Protein AF-0000000074976093 (afdb_homodimer)

pLDDT: mean 88.17, std 20.07, range [22.02, 98.94]

Foldseek 3Di:
DDADVLLQALCVLQVDDACWQVRHRDDCPVQVVCCVVPPPDDDDHPPPQSSVLSLVSLQLSCLLIGLDPVSRPQADQVFEWEAEAPDDTDHSNNCSFQAPQDRHQDCCHDPPADHSVQDTHVRRCCQVCQQFVYWDKGFDDWDDDPQKIKTKMKIKTFGPHWGWDADPQQKIKIDGRPRDMQMFIWMWIWGADPSNRTRYIYIYGHNVSRVCVRHDPVMDTGDRPDDDDDPPDPPPPPPPPPDDPPPDD/DDADVLLQALCVLQVDDACWQVRHRDDCPVQVVCCVVPPPDDDDHPPPQSSVLSLVSLQLSCLLIGLDPVSRPQADQVFEWEAEAPDDTDHSNNCSFQAVQDRNQDCCHDPPADHSVQDTHVRRCCQVCQQFVYWDKGFDDWDDDPQKIKTKMKIKTFGPHWHWDADPQQKIKIAGRPRDMQMFIWMWIWGADPSNRTRYIYIYGHSVSRVCVRHDPVMDTGDHPDDDDPPPDPPPCPVPPPPPPPPDD

InterPro domains:
  IPR032710 NTF2-like domain superfamily [SSF54427] (121-214)
  IPR053218 Pathogen-related defense protein [PTHR31723] (17-224)

Nearest PDB structures (foldseek):
  5aig-assembly2_B  TM=6.717E-01  e=1.057E-04  unidentified
  2gex-assembly1_A  TM=6.107E-01  e=1.057E-04  Streptomyces nogalater
  2gey-assembly3_A  TM=7.070E-01  e=5.480E-04  Streptomyces galilaeus
  8r2e-assembly1_A  TM=5.818E-01  e=9.947E-05  Streptomyces nogalater
  3er7-assembly1_A  TM=5.959E-01  e=7.432E-04  Exiguobacterium sibiricum 255-15

Solvent-accessible surface area (backbone atoms only — not comparable to full-atom values): 27712 Å² total; per-residue (Å²): 131,85,76,56,62,47,39,76,33,53,58,52,69,59,73,54,95,69,60,28,72,75,72,46,68,78,84,54,63,67,50,52,52,51,38,72,72,65,54,92,66,85,65,55,89,83,34,66,63,34,25,50,42,13,36,53,46,30,39,50,51,36,58,68,33,40,73,46,64,88,72,42,75,53,42,31,90,87,54,37,32,38,22,49,45,75,46,71,75,32,38,61,68,50,38,57,61,42,16,61,64,38,54,70,49,28,78,74,36,38,90,94,62,41,43,32,85,69,38,45,32,69,57,45,51,51,42,50,46,49,18,19,82,39,72,43,75,47,63,73,45,74,39,56,50,87,48,46,35,37,33,34,36,41,38,36,30,46,27,74,24,53,42,68,36,62,39,91,88,52,33,34,35,36,20,65,49,74,67,42,81,40,68,44,35,36,37,32,42,36,31,34,50,96,81,65,18,32,31,33,38,40,36,18,36,42,56,61,61,50,49,56,66,58,47,45,92,75,50,43,75,35,56,69,87,56,72,74,78,76,72,75,71,78,72,81,70,74,70,76,80,78,76,80,75,78,79,79,126,132,84,76,56,62,47,38,74,33,54,60,52,68,61,72,54,94,70,61,29,70,76,72,48,70,80,85,54,64,66,50,52,54,50,38,72,73,65,57,91,68,84,66,55,87,84,34,66,61,35,26,50,44,12,35,51,46,33,40,52,51,36,58,68,33,42,74,46,65,87,71,41,77,51,41,31,90,86,53,36,31,38,24,48,46,75,46,71,78,34,37,63,66,51,38,57,61,40,14,61,64,40,54,71,47,29,77,73,35,37,88,94,62,39,44,30,85,70,37,46,32,67,55,46,51,52,43,51,46,48,18,20,83,40,71,43,76,47,61,75,46,73,38,55,51,87,49,44,34,36,34,33,34,41,39,36,29,45,27,72,24,53,44,67,37,62,39,92,87,52,33,34,36,37,20,63,49,75,67,44,80,40,70,45,33,36,37,34,40,37,30,34,51,96,79,63,18,31,31,33,38,39,36,18,36,42,57,61,61,50,48,56,66,58,48,45,93,74,50,43,74,36,54,68,86,56,71,71,79,74,70,74,69,78,71,80,69,73,67,78,77,75,76,74,72,79,76,79,124

Organism: Psilocybe cubensis (NCBI:txid181762)

Structure (mmCIF, N/CA/C/O backbone):
data_AF-0000000074976093-model_v1
#
loop_
_entity.id
_entity.type
_entity.pdbx_description
1 polymer 'Pathogen-related protein'
#
loop_
_atom_site.group_PDB
_atom_site.id
_atom_site.type_symbol
_atom_site.label_atom_id
_atom_site.label_alt_id
_atom_site.label_comp_id
_atom_site.label_asym_id
_atom_site.label_entity_id
_atom_site.label_seq_id
_atom_site.pdbx_PDB_ins_code
_atom_site.Cartn_x
_atom_site.Cartn_y
_atom_site.Cartn_z
_atom_site.occupancy
_atom_site.B_iso_or_equiv
_atom_site.auth_seq_id
_atom_site.auth_comp_id
_atom_site.auth_asym_id
_atom_site.auth_atom_id
_atom_site.pdbx_PDB_model_num
ATOM 1 N N . MET A 1 1 ? 29.922 -16.047 -8.156 1 61.94 1 MET A N 1
ATOM 2 C CA . MET A 1 1 ? 29.031 -17.203 -8.055 1 61.94 1 MET A CA 1
ATOM 3 C C . MET A 1 1 ? 27.906 -17.141 -9.078 1 61.94 1 MET A C 1
ATOM 5 O O . MET A 1 1 ? 27.484 -16.047 -9.461 1 61.94 1 MET A O 1
ATOM 9 N N . ALA A 1 2 ? 27.625 -18.266 -9.727 1 87.06 2 ALA A N 1
ATOM 10 C CA . ALA A 1 2 ? 26.578 -18.312 -10.742 1 87.06 2 ALA A CA 1
ATOM 11 C C . ALA A 1 2 ? 25.203 -18 -10.133 1 87.06 2 ALA A C 1
ATOM 13 O O . ALA A 1 2 ? 24.922 -18.375 -8.992 1 87.06 2 ALA A O 1
ATOM 14 N N . LEU A 1 3 ? 24.422 -17.172 -10.797 1 94.62 3 LEU A N 1
ATOM 15 C CA . LEU A 1 3 ? 23.078 -16.828 -10.344 1 94.62 3 LEU A CA 1
ATOM 16 C C . LEU A 1 3 ? 22.172 -18.062 -10.352 1 94.62 3 LEU A C 1
ATOM 18 O O . LEU A 1 3 ? 22.266 -18.906 -11.242 1 94.62 3 LEU A O 1
ATOM 22 N N . PRO A 1 4 ? 21.375 -18.203 -9.328 1 97.31 4 PRO A N 1
ATOM 23 C CA . PRO A 1 4 ? 20.406 -19.297 -9.359 1 97.31 4 PRO A CA 1
ATOM 24 C C . PRO A 1 4 ? 19.531 -19.266 -10.609 1 97.31 4 PRO A C 1
ATOM 26 O O . PRO A 1 4 ? 19.203 -18.188 -11.117 1 97.31 4 PRO A O 1
ATOM 29 N N . ASP A 1 5 ? 19.047 -20.453 -11.016 1 98.12 5 ASP A N 1
ATOM 30 C CA . ASP A 1 5 ? 18.297 -20.562 -12.266 1 98.12 5 ASP A CA 1
ATOM 31 C C . ASP A 1 5 ? 16.922 -19.891 -12.148 1 98.12 5 ASP A C 1
ATOM 33 O O . ASP A 1 5 ? 16.359 -19.438 -13.148 1 98.12 5 ASP A O 1
ATOM 37 N N . PHE A 1 6 ? 16.406 -19.781 -10.906 1 98.62 6 PHE A N 1
ATOM 38 C CA . PHE A 1 6 ? 15.094 -19.156 -10.742 1 98.62 6 PHE A CA 1
ATOM 39 C C . PHE A 1 6 ? 15.18 -17.641 -10.898 1 98.62 6 PHE A C 1
ATOM 41 O O . PHE A 1 6 ? 14.156 -16.969 -10.945 1 98.62 6 PHE A O 1
ATOM 48 N N . LEU A 1 7 ? 16.328 -17.062 -11.039 1 98.44 7 LEU A N 1
ATOM 49 C CA . LEU A 1 7 ? 16.516 -15.664 -11.391 1 98.44 7 LEU A CA 1
ATOM 50 C C . LEU A 1 7 ? 16.578 -15.484 -12.906 1 98.44 7 LEU A C 1
ATOM 52 O O . LEU A 1 7 ? 16.406 -14.367 -13.414 1 98.44 7 LEU A O 1
ATOM 56 N N . LEU A 1 8 ? 16.828 -16.578 -13.617 1 97.94 8 LEU A N 1
ATOM 57 C CA . LEU A 1 8 ? 17.172 -16.453 -15.031 1 97.94 8 LEU A CA 1
ATOM 58 C C . LEU A 1 8 ? 16 -16.906 -15.906 1 97.94 8 LEU A C 1
ATOM 60 O O . LEU A 1 8 ? 15.883 -16.484 -17.062 1 97.94 8 LEU A O 1
ATOM 64 N N . ASP A 1 9 ? 15.188 -17.797 -15.383 1 97.81 9 ASP A N 1
ATOM 65 C CA . ASP A 1 9 ? 14.031 -18.359 -16.078 1 97.81 9 ASP A CA 1
ATOM 66 C C . ASP A 1 9 ? 12.766 -18.219 -15.234 1 97.81 9 ASP A C 1
ATOM 68 O O . ASP A 1 9 ? 12.656 -18.828 -14.164 1 97.81 9 ASP A O 1
ATOM 72 N N . PRO A 1 10 ? 11.766 -17.484 -15.766 1 98 10 PRO A N 1
ATOM 73 C CA . PRO A 1 10 ? 10.578 -17.219 -14.961 1 98 10 PRO A CA 1
ATOM 74 C C . PRO A 1 10 ? 9.695 -18.453 -14.773 1 98 10 PRO A C 1
ATOM 76 O O . PRO A 1 10 ? 8.688 -18.391 -14.07 1 98 10 PRO A O 1
ATOM 79 N N . ASN A 1 11 ? 10.094 -19.641 -15.367 1 98.56 11 ASN A N 1
ATOM 80 C CA . ASN A 1 11 ? 9.242 -20.812 -15.32 1 98.56 11 ASN A CA 1
ATOM 81 C C . ASN A 1 11 ? 10.023 -22.047 -14.859 1 98.56 11 ASN A C 1
ATOM 83 O O . ASN A 1 11 ? 9.547 -23.172 -15 1 98.56 11 ASN A O 1
ATOM 87 N N . VAL A 1 12 ? 11.141 -21.891 -14.336 1 98.69 12 VAL A N 1
ATOM 88 C CA . VAL A 1 12 ? 12.055 -23 -14.125 1 98.69 12 VAL A CA 1
ATOM 89 C C . VAL A 1 12 ? 11.484 -23.938 -13.062 1 98.69 12 VAL A C 1
ATOM 91 O O . VAL A 1 12 ? 11.68 -25.156 -13.133 1 98.69 12 VAL A O 1
ATOM 94 N N . VAL A 1 13 ? 10.75 -23.406 -12.133 1 98.69 13 VAL A N 1
ATOM 95 C CA . VAL A 1 13 ? 10.266 -24.234 -11.031 1 98.69 13 VAL A CA 1
ATOM 96 C C . VAL A 1 13 ? 9.195 -25.203 -11.539 1 98.69 13 VAL A C 1
ATOM 98 O O . VAL A 1 13 ? 8.883 -26.203 -10.883 1 98.69 13 VAL A O 1
ATOM 101 N N . LEU A 1 14 ? 8.602 -24.891 -12.672 1 98.44 14 LEU A N 1
ATOM 102 C CA . LEU A 1 14 ? 7.586 -25.75 -13.266 1 98.44 14 LEU A CA 1
ATOM 103 C C . LEU A 1 14 ? 8.211 -27.047 -13.766 1 98.44 14 LEU A C 1
ATOM 105 O O . LEU A 1 14 ? 7.496 -28.016 -14.039 1 98.44 14 LEU A O 1
ATOM 109 N N . LYS A 1 15 ? 9.469 -27.125 -13.875 1 97.94 15 LYS A N 1
ATOM 110 C CA . LYS A 1 15 ? 10.188 -28.297 -14.375 1 97.94 15 LYS A CA 1
ATOM 111 C C . LYS A 1 15 ? 10.633 -29.203 -13.234 1 97.94 15 LYS A C 1
ATOM 113 O O . LYS A 1 15 ? 11.188 -30.281 -13.469 1 97.94 15 LYS A O 1
ATOM 118 N N . ASP A 1 16 ? 10.391 -28.766 -12.055 1 98 16 ASP A N 1
ATOM 119 C CA . ASP A 1 16 ? 10.812 -29.516 -10.875 1 98 16 ASP A CA 1
ATOM 120 C C . ASP A 1 16 ? 9.961 -30.781 -10.688 1 98 16 ASP A C 1
ATOM 122 O O . ASP A 1 16 ? 8.812 -30.828 -11.133 1 98 16 ASP A O 1
ATOM 126 N N . GLN A 1 17 ? 10.641 -31.797 -10.031 1 96.75 17 GLN A N 1
ATOM 127 C CA . GLN A 1 17 ? 9.859 -32.875 -9.438 1 96.75 17 GLN A CA 1
ATOM 128 C C . GLN A 1 17 ? 9.336 -32.5 -8.062 1 96.75 17 GLN A C 1
ATOM 130 O O . GLN A 1 17 ? 10.117 -32.375 -7.105 1 96.75 17 GLN A O 1
ATOM 135 N N . SER A 1 18 ? 8.047 -32.188 -8.047 1 97.25 18 SER A N 1
ATOM 136 C CA . SER A 1 18 ? 7.441 -31.656 -6.824 1 97.25 18 SER A CA 1
ATOM 137 C C . SER A 1 18 ? 6.055 -32.25 -6.598 1 97.25 18 SER A C 1
ATOM 139 O O . SER A 1 18 ? 5.492 -32.875 -7.488 1 97.25 18 SER A O 1
ATOM 141 N N . THR A 1 19 ? 5.555 -32.156 -5.348 1 97.62 19 THR A N 1
ATOM 142 C CA . THR A 1 19 ? 4.164 -32.469 -5.035 1 97.62 19 THR A CA 1
ATOM 143 C C . THR A 1 19 ? 3.252 -31.312 -5.41 1 97.62 19 THR A C 1
ATOM 145 O O . THR A 1 19 ? 3.152 -30.328 -4.668 1 97.62 19 THR A O 1
ATOM 148 N N . TRP A 1 20 ? 2.598 -31.516 -6.5 1 97.56 20 TRP A N 1
ATOM 149 C CA . TRP A 1 20 ? 1.783 -30.453 -7.062 1 97.56 20 TRP A CA 1
ATOM 150 C C . TRP A 1 20 ? 0.349 -30.531 -6.551 1 97.56 20 TRP A C 1
ATOM 152 O O . TRP A 1 20 ? -0.202 -31.609 -6.391 1 97.56 20 TRP A O 1
ATOM 162 N N . ARG A 1 21 ? -0.26 -29.391 -6.32 1 94.62 21 ARG A N 1
ATOM 163 C CA . ARG A 1 21 ? -1.61 -29.266 -5.781 1 94.62 21 ARG A CA 1
ATOM 164 C C . ARG A 1 21 ? -2.613 -30.047 -6.629 1 94.62 21 ARG A C 1
ATOM 166 O O . ARG A 1 21 ? -3.537 -30.672 -6.098 1 94.62 21 ARG A O 1
ATOM 173 N N . TYR A 1 22 ? -2.428 -30.078 -7.895 1 93.94 22 TYR A N 1
ATOM 174 C CA . TYR A 1 22 ? -3.334 -30.781 -8.797 1 93.94 22 TYR A CA 1
ATOM 175 C C . TYR A 1 22 ? -2.613 -31.922 -9.516 1 93.94 22 TYR A C 1
ATOM 177 O O . TYR A 1 22 ? -2.82 -32.125 -10.719 1 93.94 22 TYR A O 1
ATOM 185 N N . LYS A 1 23 ? -1.679 -32.5 -8.891 1 94.88 23 LYS A N 1
ATOM 186 C CA . LYS A 1 23 ? -0.984 -33.719 -9.273 1 94.88 23 LYS A CA 1
ATOM 187 C C . LYS A 1 23 ? 0.136 -33.438 -10.266 1 94.88 23 LYS A C 1
ATOM 189 O O . LYS A 1 23 ? 1.185 -34.094 -10.234 1 94.88 23 LYS A O 1
ATOM 194 N N . THR A 1 24 ? -0.142 -32.469 -11.188 1 96.62 24 THR A N 1
ATOM 195 C CA . THR A 1 24 ? 0.876 -32.156 -12.172 1 96.62 24 THR A CA 1
ATOM 196 C C . THR A 1 24 ? 1.213 -30.672 -12.125 1 96.62 24 THR A C 1
ATOM 198 O O . THR A 1 24 ? 0.455 -29.875 -11.57 1 96.62 24 THR A O 1
ATOM 201 N N . ALA A 1 25 ? 2.391 -30.375 -12.672 1 97.31 25 ALA A N 1
ATOM 202 C CA . ALA A 1 25 ? 2.768 -28.969 -12.797 1 97.31 25 ALA A CA 1
ATOM 203 C C . ALA A 1 25 ? 1.734 -28.188 -13.609 1 97.31 25 ALA A C 1
ATOM 205 O O . ALA A 1 25 ? 1.214 -28.703 -14.609 1 97.31 25 ALA A O 1
ATOM 206 N N . PRO A 1 26 ? 1.426 -26.938 -13.211 1 96.19 26 PRO A N 1
ATOM 207 C CA . PRO A 1 26 ? 0.471 -26.125 -13.961 1 96.19 26 PRO A CA 1
ATOM 208 C C . PRO A 1 26 ? 1.013 -25.688 -15.32 1 96.19 26 PRO A C 1
ATOM 210 O O . PRO A 1 26 ? 2.229 -25.641 -15.516 1 96.19 26 PRO A O 1
ATOM 213 N N . ASP A 1 27 ? 0.07 -25.484 -16.203 1 95.69 27 ASP A N 1
ATOM 214 C CA . ASP A 1 27 ? 0.403 -24.969 -17.531 1 95.69 27 ASP A CA 1
ATOM 215 C C . ASP A 1 27 ? 0.367 -23.453 -17.562 1 95.69 27 ASP A C 1
ATOM 217 O O . ASP A 1 27 ? -0.691 -22.844 -17.375 1 95.69 27 ASP A O 1
ATOM 221 N N . TYR A 1 28 ? 1.514 -22.812 -17.859 1 97.19 28 TYR A N 1
ATOM 222 C CA . TYR A 1 28 ? 1.597 -21.359 -17.844 1 97.19 28 TYR A CA 1
ATOM 223 C C . TYR A 1 28 ? 1.723 -20.812 -19.266 1 97.19 28 TYR A C 1
ATOM 225 O O . TYR A 1 28 ? 2.057 -19.641 -19.453 1 97.19 28 TYR A O 1
ATOM 233 N N . THR A 1 29 ? 1.415 -21.578 -20.25 1 96.69 29 THR A N 1
ATOM 234 C CA . THR A 1 29 ? 1.561 -21.156 -21.625 1 96.69 29 THR A CA 1
ATOM 235 C C . THR A 1 29 ? 0.701 -19.922 -21.922 1 96.69 29 THR A C 1
ATOM 237 O O . THR A 1 29 ? 1.198 -18.922 -22.422 1 96.69 29 THR A O 1
ATOM 240 N N . ALA A 1 30 ? -0.566 -19.984 -21.562 1 94.38 30 ALA A N 1
ATOM 241 C CA . ALA A 1 30 ? -1.478 -18.875 -21.812 1 94.38 30 ALA A CA 1
ATOM 242 C C . ALA A 1 30 ? -1.063 -17.641 -21.016 1 94.38 30 ALA A C 1
ATOM 244 O O . ALA A 1 30 ? -1.081 -16.516 -21.531 1 94.38 30 ALA A O 1
ATOM 245 N N . THR A 1 31 ? -0.71 -17.859 -19.734 1 96.38 31 THR A N 1
ATOM 246 C CA . THR A 1 31 ? -0.288 -16.781 -18.859 1 96.38 31 THR A CA 1
ATOM 247 C C . THR A 1 31 ? 0.963 -16.094 -19.406 1 96.38 31 THR A C 1
ATOM 249 O O . THR A 1 31 ? 1.043 -14.867 -19.453 1 96.38 31 THR A O 1
ATOM 252 N N . ASN A 1 32 ? 1.903 -16.875 -19.875 1 97.69 32 ASN A N 1
ATOM 253 C CA . ASN A 1 32 ? 3.135 -16.328 -20.438 1 97.69 32 ASN A CA 1
ATOM 254 C C . ASN A 1 32 ? 2.865 -15.531 -21.703 1 97.69 32 ASN A C 1
ATOM 256 O O . ASN A 1 32 ? 3.434 -14.453 -21.906 1 97.69 32 ASN A O 1
ATOM 260 N N . ALA A 1 33 ? 2.025 -16.078 -22.531 1 97.31 33 ALA A N 1
ATOM 261 C CA . ALA A 1 33 ? 1.687 -15.375 -23.781 1 97.31 33 ALA A CA 1
ATOM 262 C C . ALA A 1 33 ? 0.987 -14.055 -23.484 1 97.31 33 ALA A C 1
ATOM 264 O O . ALA A 1 33 ? 1.318 -13.023 -24.062 1 97.31 33 ALA A O 1
ATOM 265 N N . ASN A 1 34 ? 0.019 -14.078 -22.609 1 97.44 34 ASN A N 1
ATOM 266 C CA . ASN A 1 34 ? -0.707 -12.875 -22.219 1 97.44 34 ASN A CA 1
ATOM 267 C C . ASN A 1 34 ? 0.222 -11.844 -21.594 1 97.44 34 ASN A C 1
ATOM 269 O O . ASN A 1 34 ? 0.076 -10.641 -21.828 1 97.44 34 ASN A O 1
ATOM 273 N N . PHE A 1 35 ? 1.188 -12.289 -20.844 1 98.31 35 PHE A N 1
ATOM 274 C CA . PHE A 1 35 ? 2.166 -11.406 -20.234 1 98.31 35 PHE A CA 1
ATOM 275 C C . PHE A 1 35 ? 2.949 -10.633 -21.281 1 98.31 35 PHE A C 1
ATOM 277 O O . PHE A 1 35 ? 3.086 -9.414 -21.188 1 98.31 35 PHE A O 1
ATOM 284 N N . GLU A 1 36 ? 3.434 -11.32 -22.219 1 97.44 36 GLU A N 1
ATOM 285 C CA . GLU A 1 36 ? 4.27 -10.703 -23.234 1 97.44 36 GLU A CA 1
ATOM 286 C C . GLU A 1 36 ? 3.488 -9.656 -24.031 1 97.44 36 GLU A C 1
ATOM 288 O O . GLU A 1 36 ? 4.031 -8.617 -24.406 1 97.44 36 GLU A O 1
ATOM 293 N N . THR A 1 37 ? 2.268 -9.922 -24.188 1 96.5 37 THR A N 1
ATOM 294 C CA . THR A 1 37 ? 1.464 -9.016 -25 1 96.5 37 THR A CA 1
ATOM 295 C C . THR A 1 37 ? 0.96 -7.84 -24.172 1 96.5 37 THR A C 1
ATOM 297 O O . THR A 1 37 ? 0.722 -6.754 -24.703 1 96.5 37 THR A O 1
ATOM 300 N N . GLY A 1 38 ? 0.829 -8.023 -22.844 1 97.5 38 GLY A N 1
ATOM 301 C CA . GLY A 1 38 ? 0.147 -7.031 -22.031 1 97.5 38 GLY A CA 1
ATOM 302 C C . GLY A 1 38 ? 1.088 -6.246 -21.141 1 97.5 38 GLY A C 1
ATOM 303 O O . GLY A 1 38 ? 0.689 -5.246 -20.547 1 97.5 38 GLY A O 1
ATOM 304 N N . LYS A 1 39 ? 2.373 -6.668 -20.984 1 98.06 39 LYS A N 1
ATOM 305 C CA . LYS A 1 39 ? 3.318 -5.973 -20.109 1 98.06 39 LYS A CA 1
ATOM 306 C C . LYS A 1 39 ? 3.609 -4.566 -20.625 1 98.06 39 LYS A C 1
ATOM 308 O O . LYS A 1 39 ? 3.547 -4.316 -21.828 1 98.06 39 LYS A O 1
ATOM 313 N N . SER A 1 40 ? 3.869 -3.672 -19.703 1 98.06 40 SER A N 1
ATOM 314 C CA . SER A 1 40 ? 4.145 -2.285 -20.078 1 98.06 40 SER A CA 1
ATOM 315 C C . SER A 1 40 ? 5.637 -1.979 -20 1 98.06 40 SER A C 1
ATOM 317 O O . SER A 1 40 ? 6.07 -0.88 -20.344 1 98.06 40 SER A O 1
ATOM 319 N N . THR A 1 41 ? 6.422 -2.971 -19.5 1 98.12 41 THR A N 1
ATOM 320 C CA . THR A 1 41 ? 7.867 -2.797 -19.375 1 98.12 41 THR A CA 1
ATOM 321 C C . THR A 1 41 ? 8.609 -3.928 -20.078 1 98.12 41 THR A C 1
ATOM 323 O O . THR A 1 41 ? 8.055 -5.008 -20.281 1 98.12 41 THR A O 1
ATOM 326 N N . SER A 1 42 ? 9.844 -3.572 -20.531 1 97 42 SER A N 1
ATOM 327 C CA . SER A 1 42 ? 10.789 -4.555 -21.031 1 97 42 SER A CA 1
ATOM 328 C C . SER A 1 42 ? 12.172 -4.371 -20.406 1 97 42 SER A C 1
ATOM 330 O O . SER A 1 42 ? 12.828 -3.35 -20.625 1 97 42 SER A O 1
ATOM 332 N N . TRP A 1 43 ? 12.555 -5.348 -19.688 1 97.88 43 TRP A N 1
ATOM 333 C CA . TRP A 1 43 ? 13.812 -5.234 -18.969 1 97.88 43 TRP A CA 1
ATOM 334 C C . TRP A 1 43 ? 14.906 -6.055 -19.641 1 97.88 43 TRP A C 1
ATOM 336 O O . TRP A 1 43 ? 14.664 -7.176 -20.094 1 97.88 43 TRP A O 1
ATOM 346 N N . ALA A 1 44 ? 16.094 -5.492 -19.734 1 97 44 ALA A N 1
ATOM 347 C CA . ALA A 1 44 ? 17.234 -6.199 -20.312 1 97 44 ALA A CA 1
ATOM 348 C C . ALA A 1 44 ? 17.562 -7.461 -19.516 1 97 44 ALA A C 1
ATOM 350 O O . ALA A 1 44 ? 17.453 -7.469 -18.281 1 97 44 ALA A O 1
ATOM 351 N N . PRO A 1 45 ? 18.062 -8.406 -20.344 1 92.94 45 PRO A N 1
ATOM 352 C CA . PRO A 1 45 ? 18.484 -9.594 -19.609 1 92.94 45 PRO A CA 1
ATOM 353 C C . PRO A 1 45 ? 19.562 -9.297 -18.562 1 92.94 45 PRO A C 1
ATOM 355 O O . PRO A 1 45 ? 20.438 -8.445 -18.797 1 92.94 45 PRO A O 1
ATOM 358 N N . SER A 1 46 ? 19.469 -9.742 -17.375 1 90 46 SER A N 1
ATOM 359 C CA . SER A 1 46 ? 20.422 -9.672 -16.281 1 90 46 SER A CA 1
ATOM 360 C C . SER A 1 46 ? 20.281 -8.359 -15.508 1 90 46 SER A C 1
ATOM 362 O O . SER A 1 46 ? 21.016 -8.117 -14.555 1 90 46 SER A O 1
ATOM 364 N N . SER A 1 47 ? 19.344 -7.461 -16.062 1 97 47 SER A N 1
ATOM 365 C CA . SER A 1 47 ? 19.047 -6.336 -15.188 1 97 47 SER A CA 1
ATOM 366 C C . SER A 1 47 ? 18.438 -6.812 -13.875 1 97 47 SER A C 1
ATOM 368 O O . SER A 1 47 ? 17.906 -7.926 -13.789 1 97 47 SER A O 1
ATOM 370 N N . LEU A 1 48 ? 18.578 -6.004 -12.93 1 97.81 48 LEU A N 1
ATOM 371 C CA . LEU A 1 48 ? 18 -6.363 -11.633 1 97.81 48 LEU A CA 1
ATOM 372 C C . LEU A 1 48 ? 16.484 -6.531 -11.734 1 97.81 48 LEU A C 1
ATOM 374 O O . LEU A 1 48 ? 15.922 -7.434 -11.117 1 97.81 48 LEU A O 1
ATOM 378 N N . GLU A 1 49 ? 15.852 -5.668 -12.477 1 98.56 49 GLU A N 1
ATOM 379 C CA . GLU A 1 49 ? 14.406 -5.766 -12.695 1 98.56 49 GLU A CA 1
ATOM 380 C C . GLU A 1 49 ? 14.039 -7.105 -13.32 1 98.56 49 GLU A C 1
ATOM 382 O O . GLU A 1 49 ? 13.062 -7.742 -12.906 1 98.56 49 GLU A O 1
ATOM 387 N N . PHE A 1 50 ? 14.844 -7.504 -14.312 1 98.44 50 PHE A N 1
ATOM 388 C CA . PHE A 1 50 ? 14.641 -8.781 -14.984 1 98.44 50 PHE A CA 1
ATOM 389 C C . PHE A 1 50 ? 14.781 -9.938 -14.008 1 98.44 50 PHE A C 1
ATOM 391 O O . PHE A 1 50 ? 13.914 -10.812 -13.945 1 98.44 50 PHE A O 1
ATOM 398 N N . LEU A 1 51 ? 15.766 -9.953 -13.25 1 98.56 51 LEU A N 1
ATOM 399 C CA . LEU A 1 51 ? 16.062 -11.023 -12.305 1 98.56 51 LEU A CA 1
ATOM 400 C C . LEU A 1 51 ? 14.984 -11.109 -11.227 1 98.56 51 LEU A C 1
ATOM 402 O O . LEU A 1 51 ? 14.492 -12.195 -10.914 1 98.56 51 LEU A O 1
ATOM 406 N N . VAL A 1 52 ? 14.586 -9.969 -10.695 1 98.62 52 VAL A N 1
ATOM 407 C CA . VAL A 1 52 ? 13.602 -9.914 -9.617 1 98.62 52 VAL A CA 1
ATOM 408 C C . VAL A 1 52 ? 12.234 -10.344 -10.148 1 98.62 52 VAL A C 1
ATOM 410 O O . VAL A 1 52 ? 11.5 -11.062 -9.469 1 98.62 52 VAL A O 1
ATOM 413 N N . GLN A 1 53 ? 11.891 -9.922 -11.312 1 98.69 53 GLN A N 1
ATOM 414 C CA . GLN A 1 53 ? 10.633 -10.336 -11.93 1 98.69 53 GLN A CA 1
ATOM 415 C C . GLN A 1 53 ? 10.555 -11.852 -12.055 1 98.69 53 GLN A C 1
ATOM 417 O O . GLN A 1 53 ? 9.523 -12.453 -11.758 1 98.69 53 GLN A O 1
ATOM 422 N N . ASN A 1 54 ? 11.625 -12.453 -12.461 1 98.62 54 ASN A N 1
ATOM 423 C CA . ASN A 1 54 ? 11.672 -13.906 -12.57 1 98.62 54 ASN A CA 1
ATOM 424 C C . ASN A 1 54 ? 11.555 -14.578 -11.203 1 98.62 54 ASN A C 1
ATOM 426 O O . ASN A 1 54 ? 10.82 -15.555 -11.047 1 98.62 54 ASN A O 1
ATOM 430 N N . LEU A 1 55 ? 12.242 -14.062 -10.258 1 98.81 55 LEU A N 1
ATOM 431 C CA . LEU A 1 55 ? 12.195 -14.617 -8.906 1 98.81 55 LEU A CA 1
ATOM 432 C C . LEU A 1 55 ? 10.773 -14.609 -8.359 1 98.81 55 LEU A C 1
ATOM 434 O O . LEU A 1 55 ? 10.289 -15.633 -7.867 1 98.81 55 LEU A O 1
ATOM 438 N N . VAL A 1 56 ? 10.109 -13.453 -8.5 1 98.56 56 VAL A N 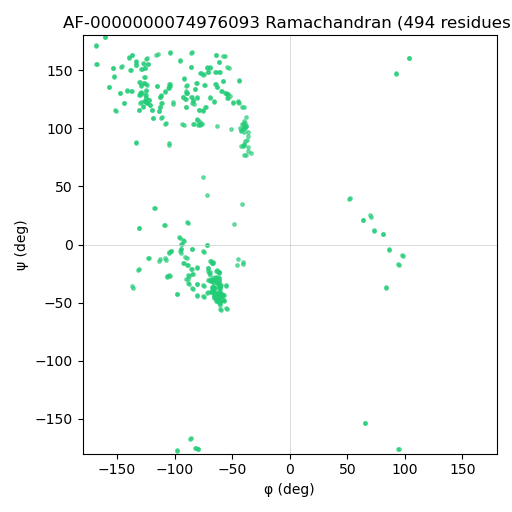1
ATOM 439 C CA . VAL A 1 56 ? 8.766 -13.32 -7.945 1 98.56 56 VAL A CA 1
ATOM 440 C C . VAL A 1 56 ? 7.809 -14.25 -8.688 1 98.56 56 VAL A C 1
ATOM 442 O O . VAL A 1 56 ? 6.945 -14.875 -8.078 1 98.56 56 VAL A O 1
ATOM 445 N N . LYS A 1 57 ? 7.949 -14.344 -9.961 1 98.44 57 LYS A N 1
ATOM 446 C CA . LYS A 1 57 ? 7.102 -15.234 -10.742 1 98.44 57 LYS A CA 1
ATOM 447 C C . LYS A 1 57 ? 7.281 -16.688 -10.312 1 98.44 57 LYS A C 1
ATOM 449 O O . LYS A 1 57 ? 6.305 -17.422 -10.18 1 98.44 57 LYS A O 1
ATOM 454 N N . ASN A 1 58 ? 8.492 -17.109 -10.141 1 98.81 58 ASN A N 1
ATOM 455 C CA . ASN A 1 58 ? 8.742 -18.469 -9.68 1 98.81 58 ASN A CA 1
ATOM 456 C C . ASN A 1 58 ? 8.219 -18.688 -8.258 1 98.81 58 ASN A C 1
ATOM 458 O O . ASN A 1 58 ? 7.637 -19.719 -7.953 1 98.81 58 ASN A O 1
ATOM 462 N N . TRP A 1 59 ? 8.438 -17.719 -7.414 1 98.75 59 TRP A N 1
ATOM 463 C CA . TRP A 1 59 ? 7.922 -17.797 -6.051 1 98.75 59 TRP A CA 1
ATOM 464 C C . TRP A 1 59 ? 6.41 -17.984 -6.051 1 98.75 59 TRP A C 1
ATOM 466 O O . TRP A 1 59 ? 5.883 -18.828 -5.312 1 98.75 59 TRP A O 1
ATOM 476 N N . GLU A 1 60 ? 5.719 -17.172 -6.824 1 97.38 60 GLU A N 1
ATOM 477 C CA . GLU A 1 60 ? 4.262 -17.25 -6.891 1 97.38 60 GLU A CA 1
ATOM 478 C C . GLU A 1 60 ? 3.805 -18.641 -7.344 1 97.38 60 GLU A C 1
ATOM 480 O O . GLU A 1 60 ? 2.834 -19.172 -6.816 1 97.38 60 GLU A O 1
ATOM 485 N N . LYS A 1 61 ? 4.453 -19.188 -8.32 1 97.88 61 LYS A N 1
ATOM 486 C CA . LYS A 1 61 ? 4.121 -20.516 -8.812 1 97.88 61 LYS A CA 1
ATOM 487 C C . LYS A 1 61 ? 4.309 -21.562 -7.727 1 97.88 61 LYS A C 1
ATOM 489 O O . LYS A 1 61 ? 3.463 -22.438 -7.551 1 97.88 61 LYS A O 1
ATOM 494 N N . GLU A 1 62 ? 5.383 -21.469 -7.016 1 98.38 62 GLU A N 1
ATOM 495 C CA . GLU A 1 62 ? 5.621 -22.422 -5.93 1 98.38 62 GLU A CA 1
ATOM 496 C C . GLU A 1 62 ? 4.57 -22.281 -4.832 1 98.38 62 GLU A C 1
ATOM 498 O O . GLU A 1 62 ? 3.969 -23.266 -4.41 1 98.38 62 GLU A O 1
ATOM 503 N N . ALA A 1 63 ? 4.297 -21.109 -4.473 1 97.38 63 ALA A N 1
ATOM 504 C CA . ALA A 1 63 ? 3.359 -20.844 -3.385 1 97.38 63 ALA A CA 1
ATOM 505 C C . ALA A 1 63 ? 1.945 -21.266 -3.76 1 97.38 63 ALA A C 1
ATOM 507 O O . ALA A 1 63 ? 1.166 -21.688 -2.898 1 97.38 63 ALA A O 1
ATOM 508 N N . SER A 1 64 ? 1.652 -21.219 -4.996 1 95.94 64 SER A N 1
ATOM 509 C CA . SER A 1 64 ? 0.294 -21.5 -5.453 1 95.94 64 SER A CA 1
ATOM 510 C C . SER A 1 64 ? 0.097 -22.984 -5.719 1 95.94 64 SER A C 1
ATOM 512 O O . SER A 1 64 ? -1.011 -23.516 -5.57 1 95.94 64 SER A O 1
ATOM 514 N N . TYR A 1 65 ? 1.221 -23.719 -6.047 1 97.25 65 TYR A N 1
ATOM 515 C CA . TYR A 1 65 ? 0.928 -25.031 -6.625 1 97.25 65 TYR A CA 1
ATOM 516 C C . TYR A 1 65 ? 1.754 -26.125 -5.949 1 97.25 65 TYR A C 1
ATOM 518 O O . TYR A 1 65 ? 1.453 -27.312 -6.086 1 97.25 65 TYR A O 1
ATOM 526 N N . LYS A 1 66 ? 2.873 -25.75 -5.32 1 97.81 66 LYS A N 1
ATOM 527 C CA . LYS A 1 66 ? 3.598 -26.75 -4.531 1 97.81 66 LYS A CA 1
ATOM 528 C C . LYS A 1 66 ? 3.023 -26.859 -3.123 1 97.81 66 LYS A C 1
ATOM 530 O O . LYS A 1 66 ? 2.98 -25.875 -2.385 1 97.81 66 LYS A O 1
ATOM 535 N N . THR A 1 67 ? 2.664 -28.031 -2.678 1 96.88 67 THR A N 1
ATOM 536 C CA . THR A 1 67 ? 1.907 -28.188 -1.439 1 96.88 67 THR A CA 1
ATOM 537 C C . THR A 1 67 ? 2.842 -28.453 -0.266 1 96.88 67 THR A C 1
ATOM 539 O O . THR A 1 67 ? 2.406 -28.484 0.887 1 96.88 67 THR A O 1
ATOM 542 N N . ASP A 1 68 ? 4.094 -28.641 -0.496 1 97.56 68 ASP A N 1
ATOM 543 C CA . ASP A 1 68 ? 5.113 -28.797 0.536 1 97.56 68 ASP A CA 1
ATOM 544 C C . ASP A 1 68 ? 6.094 -27.625 0.536 1 97.56 68 ASP A C 1
ATOM 546 O O . ASP A 1 68 ? 6.891 -27.484 -0.394 1 97.56 68 ASP A O 1
ATOM 550 N N . PRO A 1 69 ? 6.082 -26.891 1.593 1 96.75 69 PRO A N 1
ATOM 551 C CA . PRO A 1 69 ? 6.953 -25.719 1.616 1 96.75 69 PRO A CA 1
ATOM 552 C C . PRO A 1 69 ? 8.43 -26.078 1.489 1 96.75 69 PRO A C 1
ATOM 554 O O . PRO A 1 69 ? 9.227 -25.266 1.011 1 96.75 69 PRO A O 1
ATOM 557 N N . LYS A 1 70 ? 8.773 -27.234 1.836 1 97.5 70 LYS A N 1
ATOM 558 C CA . LYS A 1 70 ? 10.172 -27.641 1.738 1 97.5 70 LYS A CA 1
ATOM 559 C C . LYS A 1 70 ? 10.625 -27.719 0.282 1 97.5 70 LYS A C 1
ATOM 561 O O . LYS A 1 70 ? 11.82 -27.75 -0.001 1 97.5 70 LYS A O 1
ATOM 566 N N . GLU A 1 71 ? 9.648 -27.734 -0.564 1 98.31 71 GLU A N 1
ATOM 567 C CA . GLU A 1 71 ? 9.961 -27.844 -1.987 1 98.31 71 GLU A CA 1
ATOM 568 C C . GLU A 1 71 ? 10.047 -26.453 -2.639 1 98.31 71 GLU A C 1
ATOM 570 O O . GLU A 1 71 ? 10.312 -26.344 -3.838 1 98.31 71 GLU A O 1
ATOM 575 N N . TRP A 1 72 ? 9.852 -25.422 -1.872 1 98.62 72 TRP A N 1
ATOM 576 C CA . TRP A 1 72 ? 10.039 -24.062 -2.391 1 98.62 72 TRP A CA 1
ATOM 577 C C . TRP A 1 72 ? 11.523 -23.703 -2.443 1 98.62 72 TRP A C 1
ATOM 579 O O . TRP A 1 72 ? 12.164 -23.516 -1.405 1 98.62 72 TRP A O 1
ATOM 589 N N . ARG A 1 73 ? 11.977 -23.5 -3.553 1 98.31 73 ARG A N 1
ATOM 590 C CA . ARG A 1 73 ? 13.406 -23.25 -3.693 1 98.31 73 ARG A CA 1
ATOM 591 C C . ARG A 1 73 ? 13.688 -21.75 -3.658 1 98.31 73 ARG A C 1
ATOM 593 O O . ARG A 1 73 ? 14.828 -21.328 -3.439 1 98.31 73 ARG A O 1
ATOM 600 N N . THR A 1 74 ? 12.703 -20.938 -3.836 1 98.81 74 THR A N 1
ATOM 601 C CA . THR A 1 74 ? 12.875 -19.5 -3.963 1 98.81 74 THR A CA 1
ATOM 602 C C . THR A 1 74 ? 12.93 -18.828 -2.59 1 98.81 74 THR A C 1
ATOM 604 O O . THR A 1 74 ? 13.188 -17.625 -2.484 1 98.81 74 THR A O 1
ATOM 607 N N . ILE A 1 75 ? 12.742 -19.594 -1.498 1 98.88 75 ILE A N 1
ATOM 608 C CA . ILE A 1 75 ? 12.648 -18.953 -0.191 1 98.88 75 ILE A CA 1
ATOM 609 C C . ILE A 1 75 ? 13.711 -19.516 0.743 1 98.88 75 ILE A C 1
ATOM 611 O O . ILE A 1 75 ? 14.18 -20.641 0.545 1 98.88 75 ILE A O 1
ATOM 615 N N . SER A 1 76 ? 14.07 -18.688 1.74 1 98.62 76 SER A N 1
ATOM 616 C CA . SER A 1 76 ? 14.797 -19.203 2.896 1 98.62 76 SER A CA 1
ATOM 617 C C . SER A 1 76 ? 13.883 -19.984 3.826 1 98.62 76 SER A C 1
ATOM 619 O O . SER A 1 76 ? 12.992 -19.422 4.461 1 98.62 76 SER A O 1
ATOM 621 N N . GLN A 1 77 ? 14.125 -21.203 3.941 1 96.94 77 GLN A N 1
ATOM 622 C CA . GLN A 1 77 ? 13.281 -22.062 4.762 1 96.94 77 GLN A CA 1
ATOM 623 C C . GLN A 1 77 ? 13.297 -21.625 6.223 1 96.94 77 GLN A C 1
ATOM 625 O O . GLN A 1 77 ? 12.312 -21.797 6.941 1 96.94 77 GLN A O 1
ATOM 630 N N . GLU A 1 78 ? 14.305 -21 6.578 1 96.81 78 GLU A N 1
ATOM 631 C CA . GLU A 1 78 ? 14.5 -20.609 7.973 1 96.81 78 GLU A CA 1
ATOM 632 C C . GLU A 1 78 ? 13.867 -19.25 8.266 1 96.81 78 GLU A C 1
ATOM 634 O O . GLU A 1 78 ? 13.328 -19.031 9.352 1 96.81 78 GLU A O 1
ATOM 639 N N . LYS A 1 79 ? 13.805 -18.391 7.289 1 98.31 79 LYS A N 1
ATOM 640 C CA . LYS A 1 79 ? 13.555 -16.984 7.625 1 98.31 79 LYS A CA 1
ATOM 641 C C . LYS A 1 79 ? 12.32 -16.469 6.906 1 98.31 79 LYS A C 1
ATOM 643 O O . LYS A 1 79 ? 11.766 -15.43 7.285 1 98.31 79 LYS A O 1
ATOM 648 N N . TYR A 1 80 ? 11.859 -17.172 6.016 1 98.69 80 TYR A N 1
ATOM 649 C CA . TYR A 1 80 ? 10.828 -16.641 5.129 1 98.69 80 TYR A CA 1
ATOM 650 C C . TYR A 1 80 ? 9.648 -16.109 5.93 1 98.69 80 TYR A C 1
ATOM 652 O O . TYR A 1 80 ? 9.117 -16.797 6.797 1 98.69 80 TYR A O 1
ATOM 660 N N . ALA A 1 81 ? 9.242 -14.82 5.59 1 98.69 81 ALA A N 1
ATOM 661 C CA . ALA A 1 81 ? 8.062 -14.188 6.164 1 98.69 81 ALA A CA 1
ATOM 662 C C . ALA A 1 81 ? 7.395 -13.258 5.16 1 98.69 81 ALA A C 1
ATOM 664 O O . ALA A 1 81 ? 8.062 -12.453 4.508 1 98.69 81 ALA A O 1
ATOM 665 N N . PHE A 1 82 ? 6.117 -13.461 5.059 1 98.38 82 PHE A N 1
ATOM 666 C CA . PHE A 1 82 ? 5.305 -12.586 4.215 1 98.38 82 PHE A CA 1
ATOM 667 C C . PHE A 1 82 ? 4.43 -11.672 5.062 1 98.38 82 PHE A C 1
ATOM 669 O O . PHE A 1 82 ? 3.777 -12.133 6.004 1 98.38 82 PHE A O 1
ATOM 676 N N . HIS A 1 83 ? 4.445 -10.344 4.703 1 98.31 83 HIS A N 1
ATOM 677 C CA . HIS A 1 83 ? 3.607 -9.352 5.363 1 98.31 83 HIS A CA 1
ATOM 678 C C . HIS A 1 83 ? 2.742 -8.602 4.355 1 98.31 83 HIS A C 1
ATOM 680 O O . HIS A 1 83 ? 3.213 -8.234 3.275 1 98.31 83 HIS A O 1
ATOM 686 N N . LEU A 1 84 ? 1.523 -8.422 4.77 1 98.19 84 LEU A N 1
ATOM 687 C CA . LEU A 1 84 ? 0.629 -7.57 3.99 1 98.19 84 LEU A CA 1
ATOM 688 C C . LEU A 1 84 ? 0.297 -6.293 4.754 1 98.19 84 LEU A C 1
ATOM 690 O O . LEU A 1 84 ? -0.256 -6.344 5.852 1 98.19 84 LEU A O 1
ATOM 694 N N . ASN A 1 85 ? 0.6 -5.16 4.16 1 98.06 85 ASN A N 1
ATOM 695 C CA . ASN A 1 85 ? 0.229 -3.842 4.66 1 98.06 85 ASN A CA 1
ATOM 696 C C . ASN A 1 85 ? 0.641 -3.658 6.117 1 98.06 85 ASN A C 1
ATOM 698 O O . ASN A 1 85 ? -0.14 -3.158 6.93 1 98.06 85 ASN A O 1
ATOM 702 N N . GLY A 1 86 ? 1.803 -4.16 6.441 1 96.44 86 GLY A N 1
ATOM 703 C CA . GLY A 1 86 ? 2.354 -3.994 7.777 1 96.44 86 GLY A CA 1
ATOM 704 C C . GLY A 1 86 ? 1.785 -4.977 8.781 1 96.44 86 GLY A C 1
ATOM 705 O O . GLY A 1 86 ? 2.004 -4.836 9.984 1 96.44 86 GLY A O 1
ATOM 706 N N . GLY A 1 87 ? 1.048 -5.945 8.344 1 95.56 87 GLY A N 1
ATOM 707 C CA . GLY A 1 87 ? 0.41 -6.91 9.227 1 95.56 87 GLY A CA 1
ATOM 708 C C . GLY A 1 87 ? 1.354 -7.996 9.703 1 95.56 87 GLY A C 1
ATOM 709 O O . GLY A 1 87 ? 2.562 -7.926 9.469 1 95.56 87 GLY A O 1
ATOM 710 N N . PRO A 1 88 ? 0.837 -8.953 10.43 1 95.81 88 PRO A N 1
ATOM 711 C CA . PRO A 1 88 ? 1.676 -10.008 11.008 1 95.81 88 PRO A CA 1
ATOM 712 C C . PRO A 1 88 ? 2.346 -10.875 9.945 1 95.81 88 PRO A C 1
ATOM 714 O O . PRO A 1 88 ? 1.89 -10.914 8.797 1 95.81 88 PRO A O 1
ATOM 717 N N . ALA A 1 89 ? 3.336 -11.578 10.367 1 97.62 89 ALA A N 1
ATOM 718 C CA . ALA A 1 89 ? 4.094 -12.445 9.469 1 97.62 89 ALA A CA 1
ATOM 719 C C . ALA A 1 89 ? 3.295 -13.703 9.125 1 97.62 89 ALA A C 1
ATOM 721 O O . ALA A 1 89 ? 2.631 -14.281 9.992 1 97.62 89 ALA A O 1
ATOM 722 N N . LEU A 1 90 ? 3.344 -14.047 7.883 1 97.44 90 LEU A N 1
ATOM 723 C CA . LEU A 1 90 ? 2.889 -15.344 7.402 1 97.44 90 LEU A CA 1
ATOM 724 C C . LEU A 1 90 ? 4.062 -16.188 6.895 1 97.44 90 LEU A C 1
ATOM 726 O O . LEU A 1 90 ? 4.77 -15.766 5.977 1 97.44 90 LEU A O 1
ATOM 730 N N . ASP A 1 91 ? 4.297 -17.266 7.477 1 97.75 91 ASP A N 1
ATOM 731 C CA . ASP A 1 91 ? 5.336 -18.156 6.961 1 97.75 91 ASP A CA 1
ATOM 732 C C . ASP A 1 91 ? 4.809 -19 5.805 1 97.75 91 ASP A C 1
ATOM 734 O O . ASP A 1 91 ? 3.688 -18.797 5.34 1 97.75 91 ASP A O 1
ATOM 738 N N . ALA A 1 92 ? 5.645 -19.922 5.32 1 97.56 92 ALA A N 1
ATOM 739 C CA . ALA A 1 92 ? 5.277 -20.703 4.141 1 97.56 92 ALA A CA 1
ATOM 740 C C . ALA A 1 92 ? 4.078 -21.594 4.43 1 97.56 92 ALA A C 1
ATOM 742 O O . ALA A 1 92 ? 3.209 -21.781 3.57 1 97.56 92 ALA A O 1
ATOM 743 N N . ASN A 1 93 ? 3.994 -22.141 5.617 1 96.75 93 ASN A N 1
ATOM 744 C CA . ASN A 1 93 ? 2.855 -22.969 5.992 1 96.75 93 ASN A CA 1
ATOM 745 C C . ASN A 1 93 ? 1.569 -22.156 6.082 1 96.75 93 ASN A C 1
ATOM 747 O O . ASN A 1 93 ? 0.5 -22.625 5.691 1 96.75 93 ASN A O 1
ATOM 751 N N . ASP A 1 94 ? 1.664 -20.953 6.617 1 95.06 94 ASP A N 1
ATOM 752 C CA . ASP A 1 94 ? 0.511 -20.062 6.66 1 95.06 94 ASP A CA 1
ATOM 753 C C . ASP A 1 94 ? -0.01 -19.766 5.254 1 95.06 94 ASP A C 1
ATOM 755 O O . ASP A 1 94 ? -1.219 -19.812 5.016 1 95.06 94 ASP A O 1
ATOM 759 N N . MET A 1 95 ? 0.926 -19.516 4.391 1 94.31 95 MET A N 1
ATOM 760 C CA . MET A 1 95 ? 0.554 -19.203 3.014 1 94.31 95 MET A CA 1
ATOM 761 C C . MET A 1 95 ? -0.161 -20.375 2.361 1 94.31 95 MET A C 1
ATOM 763 O O . MET A 1 95 ? -1.154 -20.188 1.655 1 94.31 95 MET A O 1
ATOM 767 N N . LEU A 1 96 ? 0.338 -21.531 2.598 1 94 96 LEU A N 1
ATOM 768 C CA . LEU A 1 96 ? -0.257 -22.734 2.018 1 94 96 LEU A CA 1
ATOM 769 C C . LEU A 1 96 ? -1.647 -22.984 2.592 1 94 96 LEU A C 1
ATOM 771 O O . LEU A 1 96 ? -2.543 -23.453 1.881 1 94 96 LEU A O 1
ATOM 775 N N . ARG A 1 97 ? -1.794 -22.688 3.824 1 92.88 97 ARG A N 1
ATOM 776 C CA . ARG A 1 97 ? -3.078 -22.891 4.484 1 92.88 97 ARG A CA 1
ATOM 777 C C . ARG A 1 97 ? -4.109 -21.875 4.012 1 92.88 97 ARG A C 1
ATOM 779 O O . ARG A 1 97 ? -5.242 -22.234 3.695 1 92.88 97 ARG A O 1
ATOM 786 N N . LEU A 1 98 ? -3.746 -20.672 3.865 1 92.19 98 LEU A N 1
ATOM 787 C CA . LEU A 1 98 ? -4.656 -19.578 3.557 1 92.19 98 LEU A CA 1
ATOM 788 C C . LEU A 1 98 ? -4.922 -19.5 2.057 1 92.19 98 LEU A C 1
ATOM 790 O O . LEU A 1 98 ? -6.031 -19.172 1.634 1 92.19 98 LEU A O 1
ATOM 794 N N . GLY A 1 99 ? -3.861 -19.75 1.298 1 92.12 99 GLY A N 1
ATOM 795 C CA . GLY A 1 99 ? -3.877 -19.453 -0.125 1 92.12 99 GLY A CA 1
ATOM 796 C C . GLY A 1 99 ? -3.342 -18.078 -0.453 1 92.12 99 GLY A C 1
ATOM 797 O O . GLY A 1 99 ? -3.561 -17.125 0.3 1 92.12 99 GLY A O 1
ATOM 798 N N . THR A 1 100 ? -2.709 -17.969 -1.605 1 92.81 100 THR A N 1
ATOM 799 C CA . THR A 1 100 ? -1.992 -16.75 -1.971 1 92.81 100 THR A CA 1
ATOM 800 C C . THR A 1 100 ? -2.963 -15.586 -2.174 1 92.81 100 THR A C 1
ATOM 802 O O . THR A 1 100 ? -2.68 -14.461 -1.771 1 92.81 100 THR A O 1
ATOM 805 N N . TYR A 1 101 ? -4.109 -15.859 -2.725 1 94 101 TYR A N 1
ATOM 806 C CA . TYR A 1 101 ? -5.105 -14.805 -2.898 1 94 101 TYR A CA 1
ATOM 807 C C . TYR A 1 101 ? -5.57 -14.266 -1.552 1 94 101 TYR A C 1
ATOM 809 O O . TYR A 1 101 ? -5.578 -13.055 -1.332 1 94 101 TYR A O 1
ATOM 817 N N . ASN A 1 102 ? -5.902 -15.172 -0.683 1 94.5 102 ASN A N 1
ATOM 818 C CA . ASN A 1 102 ? -6.336 -14.781 0.652 1 94.5 102 ASN A CA 1
ATOM 819 C C . ASN A 1 102 ? -5.246 -14.008 1.393 1 94.5 102 ASN A C 1
ATOM 821 O O . ASN A 1 102 ? -5.531 -13.023 2.07 1 94.5 102 ASN A O 1
ATOM 825 N N . ALA A 1 103 ? -4.078 -14.492 1.249 1 94.88 103 ALA A N 1
ATOM 826 C CA . ALA A 1 103 ? -2.945 -13.836 1.897 1 94.88 103 ALA A CA 1
ATOM 827 C C . ALA A 1 103 ? -2.773 -12.406 1.388 1 94.88 103 ALA A C 1
ATOM 829 O O . ALA A 1 103 ? -2.453 -11.5 2.158 1 94.88 103 ALA A O 1
ATOM 830 N N . LEU A 1 104 ? -3.014 -12.211 0.142 1 96.12 104 LEU A N 1
ATOM 831 C CA . LEU A 1 104 ? -2.771 -10.914 -0.479 1 96.12 104 LEU A CA 1
ATOM 832 C C . LEU A 1 104 ? -3.973 -9.992 -0.296 1 96.12 104 LEU A C 1
ATOM 834 O O . LEU A 1 104 ? -3.852 -8.773 -0.439 1 96.12 104 LEU A O 1
ATOM 838 N N . ILE A 1 105 ? -5.137 -10.523 -0.034 1 95.31 105 ILE A N 1
ATOM 839 C CA . ILE A 1 105 ? -6.32 -9.703 0.211 1 95.31 105 ILE A CA 1
ATOM 840 C C . ILE A 1 105 ? -6.406 -9.352 1.694 1 95.31 105 ILE A C 1
ATOM 842 O O . ILE A 1 105 ? -6.863 -8.258 2.053 1 95.31 105 ILE A O 1
ATOM 846 N N . GLY A 1 106 ? -5.949 -10.281 2.498 1 93.31 106 GLY A N 1
ATOM 847 C CA . GLY A 1 106 ? -5.934 -10.055 3.934 1 93.31 106 GLY A CA 1
ATOM 848 C C . GLY A 1 106 ? -7.043 -10.781 4.668 1 93.31 106 GLY A C 1
ATOM 849 O O . GLY A 1 106 ? -8.07 -11.117 4.074 1 93.31 106 GLY A O 1
ATOM 850 N N . GLU A 1 107 ? -6.84 -10.922 5.906 1 86.94 107 GLU A N 1
ATOM 851 C CA . GLU A 1 107 ? -7.742 -11.703 6.746 1 86.94 107 GLU A CA 1
ATOM 852 C C . GLU A 1 107 ? -9.125 -11.062 6.812 1 86.94 107 GLU A C 1
ATOM 854 O O . GLU A 1 107 ? -10.141 -11.766 6.879 1 86.94 107 GLU A O 1
ATOM 859 N N . SER A 1 108 ? -9.18 -9.844 6.707 1 86.12 108 SER A N 1
ATOM 860 C CA . SER A 1 108 ? -10.445 -9.133 6.844 1 86.12 108 SER A CA 1
ATOM 861 C C . SER A 1 108 ? -11.258 -9.188 5.555 1 86.12 108 SER A C 1
ATOM 863 O O . SER A 1 108 ? -12.477 -9 5.57 1 86.12 108 SER A O 1
ATOM 865 N N . GLY A 1 109 ? -10.555 -9.461 4.523 1 92.31 109 GLY A N 1
ATOM 866 C CA . GLY A 1 109 ? -11.227 -9.375 3.238 1 92.31 109 GLY A CA 1
ATOM 867 C C . GLY A 1 109 ? -11.656 -7.965 2.879 1 92.31 109 GLY A C 1
ATOM 868 O O . GLY A 1 109 ? -10.961 -7 3.191 1 92.31 109 GLY A O 1
ATOM 869 N N . VAL A 1 110 ? -12.656 -7.898 2.092 1 90.25 110 VAL A N 1
ATOM 870 C CA . VAL A 1 110 ? -13.297 -6.652 1.693 1 90.25 110 VAL A CA 1
ATOM 871 C C . VAL A 1 110 ? -14.781 -6.703 2.037 1 90.25 110 VAL A C 1
ATOM 873 O O . VAL A 1 110 ? -15.516 -7.566 1.54 1 90.25 110 VAL A O 1
ATOM 876 N N . LYS A 1 111 ? -15.211 -5.805 2.805 1 85.88 111 LYS A N 1
ATOM 877 C CA . LYS A 1 111 ? -16.562 -5.816 3.373 1 85.88 111 LYS A CA 1
ATOM 878 C C . LYS A 1 111 ? -17.609 -5.941 2.281 1 85.88 111 LYS A C 1
ATOM 880 O O . LYS A 1 111 ? -17.562 -5.227 1.277 1 85.88 111 LYS A O 1
ATOM 885 N N . ASP A 1 112 ? -18.5 -6.918 2.396 1 85.5 112 ASP A N 1
ATOM 886 C CA . ASP A 1 112 ? -19.703 -7.16 1.601 1 85.5 112 ASP A CA 1
ATOM 887 C C . ASP A 1 112 ? -19.344 -7.68 0.211 1 85.5 112 ASP A C 1
ATOM 889 O O . ASP A 1 112 ? -20.188 -7.703 -0.686 1 85.5 112 ASP A O 1
ATOM 893 N N . VAL A 1 113 ? -18.125 -8.031 0.053 1 89.81 113 VAL A N 1
ATOM 894 C CA . VAL A 1 113 ? -17.797 -8.469 -1.301 1 89.81 113 VAL A CA 1
ATOM 895 C C . VAL A 1 113 ? -16.922 -9.727 -1.245 1 89.81 113 VAL A C 1
ATOM 897 O O . VAL A 1 113 ? -17.016 -10.586 -2.127 1 89.81 113 VAL A O 1
ATOM 900 N N . TYR A 1 114 ? -16.062 -9.82 -0.301 1 93.12 114 TYR A N 1
ATOM 901 C CA . TYR A 1 114 ? -15.133 -10.938 -0.165 1 93.12 114 TYR A CA 1
ATOM 902 C C . TYR A 1 114 ? -14.758 -11.164 1.295 1 93.12 114 TYR A C 1
ATOM 904 O O . TYR A 1 114 ? -14.148 -10.297 1.925 1 93.12 114 TYR A O 1
ATOM 912 N N . GLU A 1 115 ? -15.117 -12.242 1.787 1 92.38 115 GLU A N 1
ATOM 913 C CA . GLU A 1 115 ? -14.773 -12.586 3.164 1 92.38 115 GLU A CA 1
ATOM 914 C C . GLU A 1 115 ? -13.773 -13.734 3.213 1 92.38 115 GLU A C 1
ATOM 916 O O . GLU A 1 115 ? -14.133 -14.891 2.99 1 92.38 115 GLU A O 1
ATOM 921 N N . THR A 1 116 ? -12.602 -13.422 3.58 1 90.88 116 THR A N 1
ATOM 922 C CA . THR A 1 116 ? -11.5 -14.375 3.551 1 90.88 116 THR A CA 1
ATOM 923 C C . THR A 1 116 ? -11.797 -15.578 4.441 1 90.88 116 THR A C 1
ATOM 925 O O . THR A 1 116 ? -11.43 -16.703 4.113 1 90.88 116 THR A O 1
ATOM 928 N N . LYS A 1 117 ? -12.461 -15.328 5.516 1 87.5 117 LYS A N 1
ATOM 929 C CA . LYS A 1 117 ? -12.773 -16.406 6.457 1 87.5 117 LYS A CA 1
ATOM 930 C C . LYS A 1 117 ? -13.672 -17.453 5.82 1 87.5 117 LYS A C 1
ATOM 932 O O . LYS A 1 117 ? -13.719 -18.594 6.273 1 87.5 117 LYS A O 1
ATOM 937 N N . GLU A 1 118 ? -14.398 -17.047 4.75 1 87.19 118 GLU A N 1
ATOM 938 C CA . GLU A 1 118 ? -15.312 -17.969 4.074 1 87.19 118 GLU A CA 1
ATOM 939 C C . GLU A 1 118 ? -14.656 -18.609 2.859 1 87.19 118 GLU A C 1
ATOM 941 O O . GLU A 1 118 ? -15.312 -19.328 2.098 1 87.19 118 GLU A O 1
ATOM 946 N N . MET A 1 119 ? -13.414 -18.328 2.723 1 89.12 119 MET A N 1
ATOM 947 C CA . MET A 1 119 ? -12.672 -18.797 1.558 1 89.12 119 MET A CA 1
ATOM 948 C C . MET A 1 119 ? -11.469 -19.641 1.981 1 89.12 119 MET A C 1
ATOM 950 O O . MET A 1 119 ? -10.742 -19.266 2.898 1 89.12 119 MET A O 1
ATOM 954 N N . ASP A 1 120 ? -11.445 -20.797 1.473 1 88.38 120 ASP A N 1
ATOM 955 C CA . ASP A 1 120 ? -10.195 -21.531 1.641 1 88.38 120 ASP A CA 1
ATOM 956 C C . ASP A 1 120 ? -9.32 -21.422 0.395 1 88.38 120 ASP A C 1
ATOM 958 O O . ASP A 1 120 ? -9.664 -20.719 -0.555 1 88.38 120 ASP A O 1
ATOM 962 N N . PHE A 1 121 ? -8.203 -22.078 0.415 1 91.06 121 PHE A N 1
ATOM 963 C CA . PHE A 1 121 ? -7.246 -22 -0.682 1 91.06 121 PHE A CA 1
ATOM 964 C C . PHE A 1 121 ? -7.914 -22.344 -2.008 1 91.06 121 PHE A C 1
ATOM 966 O O . PHE A 1 121 ? -7.879 -21.562 -2.953 1 91.06 121 PHE A O 1
ATOM 973 N N . GLY A 1 122 ? -8.5 -23.484 -2.059 1 91 122 GLY A N 1
ATOM 974 C CA . GLY A 1 122 ? -9.117 -23.953 -3.283 1 91 122 GLY A CA 1
ATOM 975 C C . GLY A 1 122 ? -10.227 -23.062 -3.781 1 91 122 GLY A C 1
ATOM 976 O O . GLY A 1 122 ? -10.281 -22.719 -4.969 1 91 122 GLY A O 1
ATOM 977 N N . ALA A 1 123 ? -11.094 -22.625 -2.906 1 90.62 123 ALA A N 1
ATOM 978 C CA . ALA A 1 123 ? -12.234 -21.781 -3.262 1 90.62 123 ALA A CA 1
ATOM 979 C C . ALA A 1 123 ? -11.781 -20.438 -3.801 1 90.62 123 ALA A C 1
ATOM 981 O O . ALA A 1 123 ? -12.32 -19.938 -4.793 1 90.62 123 ALA A O 1
ATOM 982 N N . SER A 1 124 ? -10.797 -19.891 -3.148 1 92.94 124 SER A N 1
ATOM 983 C CA . SER A 1 124 ? -10.305 -18.594 -3.582 1 92.94 124 SER A CA 1
ATOM 984 C C . SER A 1 124 ? -9.656 -18.672 -4.957 1 92.94 124 SER A C 1
ATOM 986 O O . SER A 1 124 ? -9.914 -17.844 -5.824 1 92.94 124 SER A O 1
ATOM 988 N N . HIS A 1 125 ? -8.844 -19.688 -5.184 1 92.19 125 HIS A N 1
ATOM 989 C CA . HIS A 1 125 ? -8.18 -19.859 -6.473 1 92.19 125 HIS A CA 1
ATOM 990 C C . HIS A 1 125 ? -9.195 -20.125 -7.582 1 92.19 125 HIS A C 1
ATOM 992 O O . HIS A 1 125 ? -9.102 -19.547 -8.664 1 92.19 125 HIS A O 1
ATOM 998 N N . LYS A 1 126 ? -10.156 -20.969 -7.277 1 92.12 126 LYS A N 1
ATOM 999 C CA . LYS A 1 126 ? -11.203 -21.25 -8.25 1 92.12 126 LYS A CA 1
ATOM 1000 C C . LYS A 1 126 ? -11.969 -19.969 -8.602 1 92.12 126 LYS A C 1
ATOM 1002 O O . LYS A 1 126 ? -12.25 -19.703 -9.773 1 92.12 126 LYS A O 1
ATOM 1007 N N . LEU A 1 127 ? -12.25 -19.219 -7.629 1 93.56 127 LEU A N 1
ATOM 1008 C CA . LEU A 1 127 ? -12.992 -17.984 -7.816 1 93.56 127 LEU A CA 1
ATOM 1009 C C . LEU A 1 127 ? -12.234 -17.031 -8.742 1 93.56 127 LEU A C 1
ATOM 1011 O O . LEU A 1 127 ? -12.75 -16.625 -9.781 1 93.56 127 LEU A O 1
ATOM 1015 N N . PHE A 1 128 ? -11.031 -16.734 -8.406 1 94.62 128 PHE A N 1
ATOM 1016 C CA . PHE A 1 128 ? -10.312 -15.68 -9.117 1 94.62 128 PHE A CA 1
ATOM 1017 C C . PHE A 1 128 ? -9.859 -16.156 -10.484 1 94.62 128 PHE A C 1
ATOM 1019 O O . PHE A 1 128 ? -9.82 -15.383 -11.445 1 94.62 128 PHE A O 1
ATOM 1026 N N . LYS A 1 129 ? -9.508 -17.359 -10.602 1 93.25 129 LYS A N 1
ATOM 1027 C CA . LYS A 1 129 ? -9.172 -17.906 -11.914 1 93.25 129 LYS A CA 1
ATOM 1028 C C . LYS A 1 129 ? -10.398 -17.969 -12.82 1 93.25 129 LYS A C 1
ATOM 1030 O O . LYS A 1 129 ? -10.281 -17.859 -14.039 1 93.25 129 LYS A O 1
ATOM 1035 N N . GLY A 1 130 ? -11.562 -18.188 -12.188 1 94.75 130 GLY A N 1
ATOM 1036 C CA . GLY A 1 130 ? -12.805 -18.125 -12.938 1 94.75 130 GLY A CA 1
ATOM 1037 C C . GLY A 1 130 ? -13.156 -16.734 -13.422 1 94.75 130 GLY A C 1
ATOM 1038 O O . GLY A 1 130 ? -13.719 -16.578 -14.5 1 94.75 130 GLY A O 1
ATOM 1039 N N . VAL A 1 131 ? -12.773 -15.773 -12.695 1 96 131 VAL A N 1
ATOM 1040 C CA . VAL A 1 131 ? -13.078 -14.383 -13 1 96 131 VAL A CA 1
ATOM 1041 C C . VAL A 1 131 ? -12.109 -13.852 -14.055 1 96 131 VAL A C 1
ATOM 1043 O O . VAL A 1 131 ? -12.516 -13.156 -14.984 1 96 131 VAL A O 1
ATOM 1046 N N . MET A 1 132 ? -10.875 -14.172 -13.883 1 96.38 132 MET A N 1
ATOM 1047 C CA . MET A 1 132 ? -9.797 -13.781 -14.789 1 96.38 132 MET A CA 1
ATOM 1048 C C . MET A 1 132 ? -8.953 -14.984 -15.18 1 96.38 132 MET A C 1
ATOM 1050 O O . MET A 1 132 ? -8.25 -15.555 -14.344 1 96.38 132 MET A O 1
ATOM 1054 N N . ARG A 1 133 ? -8.875 -15.227 -16.422 1 92.75 133 ARG A N 1
ATOM 1055 C CA . ARG A 1 133 ? -8.125 -16.391 -16.891 1 92.75 133 ARG A CA 1
ATOM 1056 C C . ARG A 1 133 ? -6.637 -16.234 -16.625 1 92.75 133 ARG A C 1
ATOM 1058 O O . ARG A 1 133 ? -5.945 -17.203 -16.344 1 92.75 133 ARG A O 1
ATOM 1065 N N . THR A 1 134 ? -6.211 -15.031 -16.766 1 95.19 134 THR A N 1
ATOM 1066 C CA . THR A 1 134 ? -4.836 -14.664 -16.422 1 95.19 134 THR A CA 1
ATOM 1067 C C . THR A 1 134 ? -4.809 -13.422 -15.555 1 95.19 134 THR A C 1
ATOM 1069 O O . THR A 1 134 ? -5.625 -12.516 -15.727 1 95.19 134 THR A O 1
ATOM 1072 N N . PHE A 1 135 ? -4.012 -13.414 -14.648 1 96.31 135 PHE A N 1
ATOM 1073 C CA . PHE A 1 135 ? -3.758 -12.281 -13.766 1 96.31 135 PHE A CA 1
ATOM 1074 C C . PHE A 1 135 ? -2.262 -12.055 -13.594 1 96.31 135 PHE A C 1
ATOM 1076 O O . PHE A 1 135 ? -1.676 -12.477 -12.594 1 96.31 135 PHE A O 1
ATOM 1083 N N . ASN A 1 136 ? -1.676 -11.273 -14.484 1 98.12 136 ASN A N 1
ATOM 1084 C CA . ASN A 1 136 ? -0.232 -11.172 -14.664 1 98.12 136 ASN A CA 1
ATOM 1085 C C . ASN A 1 136 ? 0.375 -10.141 -13.703 1 98.12 136 ASN A C 1
ATOM 1087 O O . ASN A 1 136 ? -0.321 -9.25 -13.227 1 98.12 136 ASN A O 1
ATOM 1091 N N . TRP A 1 137 ? 1.591 -10.406 -13.422 1 98.31 137 TRP A N 1
ATOM 1092 C CA . TRP A 1 137 ? 2.361 -9.555 -12.516 1 98.31 137 TRP A CA 1
ATOM 1093 C C . TRP A 1 137 ? 3.641 -9.07 -13.188 1 98.31 137 TRP A C 1
ATOM 1095 O O . TRP A 1 137 ? 4.371 -9.859 -13.789 1 98.31 137 TRP A O 1
ATOM 1105 N N . GLU A 1 138 ? 3.947 -7.711 -13.102 1 98.62 138 GLU A N 1
ATOM 1106 C CA . GLU A 1 138 ? 5.164 -7.188 -13.711 1 98.62 138 GLU A CA 1
ATOM 1107 C C . GLU A 1 138 ? 5.855 -6.184 -12.789 1 98.62 138 GLU A C 1
ATOM 1109 O O . GLU A 1 138 ? 5.195 -5.508 -11.992 1 98.62 138 GLU A O 1
ATOM 1114 N N . VAL A 1 139 ? 7.145 -6.094 -12.891 1 98.81 139 VAL A N 1
ATOM 1115 C CA . VAL A 1 139 ? 7.934 -5.062 -12.227 1 98.81 139 VAL A CA 1
ATOM 1116 C C . VAL A 1 139 ? 7.871 -3.766 -13.031 1 98.81 139 VAL A C 1
ATOM 1118 O O . VAL A 1 139 ? 8.141 -3.756 -14.234 1 98.81 139 VAL A O 1
ATOM 1121 N N . LEU A 1 140 ? 7.496 -2.713 -12.359 1 98.81 140 LEU A N 1
ATOM 1122 C CA . LEU A 1 140 ? 7.465 -1.406 -13.008 1 98.81 140 LEU A CA 1
ATOM 1123 C C . LEU A 1 140 ? 8.727 -0.614 -12.695 1 98.81 140 LEU A C 1
ATOM 1125 O O . LEU A 1 140 ? 9.258 0.087 -13.562 1 98.81 140 LEU A O 1
ATOM 1129 N N . GLU A 1 141 ? 9.133 -0.667 -11.492 1 98.44 141 GLU A N 1
ATOM 1130 C CA . GLU A 1 141 ? 10.281 0.081 -10.984 1 98.44 141 GLU A CA 1
ATOM 1131 C C . GLU A 1 141 ? 10.93 -0.637 -9.805 1 98.44 141 GLU A C 1
ATOM 1133 O O . GLU A 1 141 ? 10.25 -1.315 -9.031 1 98.44 141 GLU A O 1
ATOM 1138 N N . LEU A 1 142 ? 12.219 -0.522 -9.766 1 98.56 142 LEU A N 1
ATOM 1139 C CA . LEU A 1 142 ? 12.977 -1.146 -8.688 1 98.56 142 LEU A CA 1
ATOM 1140 C C . LEU A 1 142 ? 13.938 -0.149 -8.055 1 98.56 142 LEU A C 1
ATOM 1142 O O . LEU A 1 142 ? 14.664 0.557 -8.766 1 98.56 142 LEU A O 1
ATOM 1146 N N . ILE A 1 143 ? 13.867 -0.057 -6.734 1 98.62 143 ILE A N 1
ATOM 1147 C CA . ILE A 1 143 ? 14.797 0.765 -5.969 1 98.62 143 ILE A CA 1
ATOM 1148 C C . ILE A 1 143 ? 15.648 -0.125 -5.066 1 98.62 143 ILE A C 1
ATOM 1150 O O . ILE A 1 143 ? 15.125 -1.03 -4.41 1 98.62 143 ILE A O 1
ATOM 1154 N N . GLY A 1 144 ? 16.922 0.147 -5.016 1 97.88 144 GLY A N 1
ATOM 1155 C CA . GLY A 1 144 ? 17.828 -0.635 -4.191 1 97.88 144 GLY A CA 1
ATOM 1156 C C . GLY A 1 144 ? 18.5 -1.765 -4.945 1 97.88 144 GLY A C 1
ATOM 1157 O O . GLY A 1 144 ? 18.406 -1.844 -6.172 1 97.88 144 GLY A O 1
ATOM 1158 N N . ALA A 1 145 ? 19.234 -2.52 -4.262 1 96.94 145 ALA A N 1
ATOM 1159 C CA . ALA A 1 145 ? 19.906 -3.727 -4.723 1 96.94 145 ALA A CA 1
ATOM 1160 C C . ALA A 1 145 ? 19.984 -4.773 -3.617 1 96.94 145 ALA A C 1
ATOM 1162 O O . ALA A 1 145 ? 19.875 -4.445 -2.434 1 96.94 145 ALA A O 1
ATOM 1163 N N . PRO A 1 146 ? 20.062 -6.094 -4.051 1 96.25 146 PRO A N 1
ATOM 1164 C CA . PRO A 1 146 ? 20.188 -7.09 -2.984 1 96.25 146 PRO A CA 1
ATOM 1165 C C . PRO A 1 146 ? 21.203 -6.672 -1.917 1 96.25 146 PRO A C 1
ATOM 1167 O O . PRO A 1 146 ? 22.234 -6.066 -2.234 1 96.25 146 PRO A O 1
ATOM 1170 N N . PRO A 1 147 ? 20.859 -6.949 -0.686 1 97.94 147 PRO A N 1
ATOM 1171 C CA . PRO A 1 147 ? 19.891 -7.922 -0.196 1 97.94 147 PRO A CA 1
ATOM 1172 C C . PRO A 1 147 ? 18.484 -7.328 -0.046 1 97.94 147 PRO A C 1
ATOM 1174 O O . PRO A 1 147 ? 17.531 -8.055 0.213 1 97.94 147 PRO A O 1
ATOM 1177 N N . LYS A 1 148 ? 18.328 -5.969 -0.145 1 98.31 148 LYS A N 1
ATOM 1178 C CA . LYS A 1 148 ? 17.016 -5.363 0.038 1 98.31 148 LYS A CA 1
ATOM 1179 C C . LYS A 1 148 ? 16.641 -4.496 -1.161 1 98.31 148 LYS A C 1
ATOM 1181 O O . LYS A 1 148 ? 17.422 -3.646 -1.59 1 98.31 148 LYS A O 1
ATOM 1186 N N . VAL A 1 149 ? 15.445 -4.766 -1.67 1 98.44 149 VAL A N 1
ATOM 1187 C CA . VAL A 1 149 ? 14.945 -3.955 -2.775 1 98.44 149 VAL A CA 1
ATOM 1188 C C . VAL A 1 149 ? 13.492 -3.553 -2.508 1 98.44 149 VAL A C 1
ATOM 1190 O O . VAL A 1 149 ? 12.812 -4.176 -1.692 1 98.44 149 VAL A O 1
ATOM 1193 N N . SER A 1 150 ? 13.102 -2.484 -3.08 1 98.88 150 SER A N 1
ATOM 1194 C CA . SER A 1 150 ? 11.703 -2.068 -3.15 1 98.88 150 SER A CA 1
ATOM 1195 C C . SER A 1 150 ? 11.188 -2.111 -4.582 1 98.88 150 SER A C 1
ATOM 1197 O O . SER A 1 150 ? 11.773 -1.505 -5.48 1 98.88 150 SER A O 1
ATOM 1199 N N . ILE A 1 151 ? 10.055 -2.812 -4.77 1 98.88 151 ILE A N 1
ATOM 1200 C CA . ILE A 1 151 ? 9.547 -3.119 -6.102 1 98.88 151 ILE A CA 1
ATOM 1201 C C . ILE A 1 151 ? 8.164 -2.508 -6.285 1 98.88 151 ILE A C 1
ATOM 1203 O O . ILE A 1 151 ? 7.215 -2.891 -5.598 1 98.88 151 ILE A O 1
ATOM 1207 N N . LYS A 1 152 ? 8.062 -1.62 -7.16 1 98.94 152 LYS A N 1
ATOM 1208 C CA . LYS A 1 152 ? 6.734 -1.243 -7.625 1 98.94 152 LYS A CA 1
ATOM 1209 C C . LYS A 1 152 ? 6.234 -2.209 -8.695 1 98.94 152 LYS A C 1
ATOM 1211 O O . LYS A 1 152 ? 6.961 -2.537 -9.633 1 98.94 152 LYS A O 1
ATOM 1216 N N . TRP A 1 153 ? 4.996 -2.625 -8.539 1 98.88 153 TRP A N 1
ATOM 1217 C CA . TRP A 1 153 ? 4.504 -3.645 -9.461 1 98.88 153 TRP A CA 1
ATOM 1218 C C . TRP A 1 153 ? 3.086 -3.328 -9.922 1 98.88 153 TRP A C 1
ATOM 1220 O O . TRP A 1 153 ? 2.42 -2.465 -9.352 1 98.88 153 TRP A O 1
ATOM 1230 N N . ARG A 1 154 ? 2.723 -3.961 -10.969 1 98.75 154 ARG A N 1
ATOM 1231 C CA . ARG A 1 154 ? 1.394 -3.965 -11.57 1 98.75 154 ARG A CA 1
ATOM 1232 C C . ARG A 1 154 ? 0.863 -5.387 -11.719 1 98.75 154 ARG A C 1
ATOM 1234 O O . ARG A 1 154 ? 1.565 -6.27 -12.219 1 98.75 154 ARG A O 1
ATOM 1241 N N . HIS A 1 155 ? -0.345 -5.699 -11.195 1 98.38 155 HIS A N 1
ATOM 1242 C CA . HIS A 1 155 ? -1.139 -6.883 -11.508 1 98.38 155 HIS A CA 1
ATOM 1243 C C . HIS A 1 155 ? -2.301 -6.543 -12.43 1 98.38 155 HIS A C 1
ATOM 1245 O O . HIS A 1 155 ? -2.961 -5.516 -12.258 1 98.38 155 HIS A O 1
ATOM 1251 N N . TRP A 1 156 ? -2.471 -7.418 -13.398 1 98.38 156 TRP A N 1
ATOM 1252 C CA . TRP A 1 156 ? -3.566 -7.078 -14.305 1 98.38 156 TRP A CA 1
ATOM 1253 C C . TRP A 1 156 ? -4.141 -8.328 -14.961 1 98.38 156 TRP A C 1
ATOM 1255 O O . TRP A 1 156 ? -3.453 -9.352 -15.07 1 98.38 156 TRP A O 1
ATOM 1265 N N . GLY A 1 157 ? -5.348 -8.297 -15.297 1 97.94 157 GLY A N 1
ATOM 1266 C CA . GLY A 1 157 ? -6.105 -9.312 -16.016 1 97.94 157 GLY A CA 1
ATOM 1267 C C . GLY A 1 157 ? -7.449 -8.82 -16.516 1 97.94 157 GLY A C 1
ATOM 1268 O O . GLY A 1 157 ? -8.008 -7.867 -15.953 1 97.94 157 GLY A O 1
ATOM 1269 N N . THR A 1 158 ? -7.945 -9.438 -17.531 1 97.62 158 THR A N 1
ATOM 1270 C CA . THR A 1 158 ? -9.258 -9.078 -18.047 1 97.62 158 THR A CA 1
ATOM 1271 C C . THR A 1 158 ? -10.352 -9.898 -17.375 1 97.62 158 THR A C 1
ATOM 1273 O O . THR A 1 158 ? -10.234 -11.125 -17.266 1 97.62 158 THR A O 1
ATOM 1276 N N . MET A 1 159 ? -11.344 -9.203 -16.953 1 97.19 159 MET A N 1
ATOM 1277 C CA . MET A 1 159 ? -12.469 -9.914 -16.344 1 97.19 159 MET A CA 1
ATOM 1278 C C . MET A 1 159 ? -13.352 -10.555 -17.406 1 97.19 159 MET A C 1
ATOM 1280 O O . MET A 1 159 ? -14.234 -9.906 -17.969 1 97.19 159 MET A O 1
ATOM 1284 N N . THR A 1 160 ? -13.227 -11.852 -17.578 1 96.75 160 THR A N 1
ATOM 1285 C CA . THR A 1 160 ? -13.961 -12.555 -18.625 1 96.75 160 THR A CA 1
ATOM 1286 C C . THR A 1 160 ? -14.992 -13.5 -18.016 1 96.75 160 THR A C 1
ATOM 1288 O O . THR A 1 160 ? -15.867 -14.008 -18.703 1 96.75 160 THR A O 1
ATOM 1291 N N . GLY A 1 161 ? -14.914 -13.75 -16.734 1 96.31 161 GLY A N 1
ATOM 1292 C CA . GLY A 1 161 ? -15.883 -14.562 -16.016 1 96.31 161 GLY A CA 1
ATOM 1293 C C . GLY A 1 161 ? -16.641 -13.781 -14.953 1 96.31 161 GLY A C 1
ATOM 1294 O O . GLY A 1 161 ? -16.219 -12.695 -14.555 1 96.31 161 GLY A O 1
ATOM 1295 N N . ASN A 1 162 ? -17.75 -14.414 -14.555 1 94.31 162 ASN A N 1
ATOM 1296 C CA . ASN A 1 162 ? -18.547 -13.781 -13.516 1 94.31 162 ASN A CA 1
ATOM 1297 C C . ASN A 1 162 ? -17.891 -13.914 -12.141 1 94.31 162 ASN A C 1
ATOM 1299 O O . ASN A 1 162 ? -17.188 -14.891 -11.875 1 94.31 162 ASN A O 1
ATOM 1303 N N . TYR A 1 163 ? -18.109 -12.898 -11.367 1 95.38 163 TYR A N 1
ATOM 1304 C CA . TYR A 1 163 ? -17.734 -12.953 -9.961 1 95.38 163 TYR A CA 1
ATOM 1305 C C . TYR A 1 163 ? -18.859 -13.508 -9.109 1 95.38 163 TYR A C 1
ATOM 1307 O O . TYR A 1 163 ? -20 -13.07 -9.227 1 95.38 163 TYR A O 1
ATOM 1315 N N . ARG A 1 164 ? -18.531 -14.43 -8.312 1 92.06 164 ARG A N 1
ATOM 1316 C CA . ARG A 1 164 ? -19.484 -15.031 -7.379 1 92.06 164 ARG A CA 1
ATOM 1317 C C . ARG A 1 164 ? -18.812 -15.375 -6.055 1 92.06 164 ARG A C 1
ATOM 1319 O O . ARG A 1 164 ? -17.844 -16.141 -6.023 1 92.06 164 ARG A O 1
ATOM 1326 N N . ALA A 1 165 ? -19.312 -14.828 -4.973 1 91.81 165 ALA A N 1
ATOM 1327 C CA . ALA A 1 165 ? -18.75 -15.109 -3.654 1 91.81 165 ALA A CA 1
ATOM 1328 C C . ALA A 1 165 ? -19.844 -15.227 -2.6 1 91.81 165 ALA A C 1
ATOM 1330 O O . ALA A 1 165 ? -20.75 -14.383 -2.527 1 91.81 165 ALA A O 1
ATOM 1331 N N . LYS A 1 166 ? -19.703 -16.25 -1.875 1 88.56 166 LYS A N 1
ATOM 1332 C CA . LYS A 1 166 ? -20.625 -16.438 -0.759 1 88.56 166 LYS A CA 1
ATOM 1333 C C . LYS A 1 166 ? -20.094 -15.773 0.51 1 88.56 166 LYS A C 1
ATOM 1335 O O . LYS A 1 166 ? -18.922 -15.906 0.847 1 88.56 166 LYS A O 1
ATOM 1340 N N . LEU A 1 167 ? -20.984 -15.125 1.195 1 89.19 167 LEU A N 1
ATOM 1341 C CA . LEU A 1 167 ? -20.641 -14.422 2.426 1 89.19 167 LEU A CA 1
ATOM 1342 C C . LEU A 1 167 ? -21.109 -15.203 3.648 1 89.19 167 LEU A C 1
ATOM 1344 O O . LEU A 1 167 ? -21.906 -16.141 3.523 1 89.19 167 LEU A O 1
ATOM 1348 N N . SER A 1 168 ? -20.609 -14.812 4.762 1 87.19 168 SER A N 1
ATOM 1349 C CA . SER A 1 168 ? -20.969 -15.477 6.008 1 87.19 168 SER A CA 1
ATOM 1350 C C . SER A 1 168 ? -22.453 -15.281 6.324 1 87.19 168 SER A C 1
ATOM 1352 O O . SER A 1 168 ? -23.062 -16.109 7.004 1 87.19 168 SER A O 1
ATOM 1354 N N . SER A 1 169 ? -22.984 -14.219 5.863 1 85.19 169 SER A N 1
ATOM 1355 C CA . SER A 1 169 ? -24.406 -13.938 6.066 1 85.19 169 SER A CA 1
ATOM 1356 C C . SER A 1 169 ? -25.281 -14.922 5.305 1 85.19 169 SER A C 1
ATOM 1358 O O . SER A 1 169 ? -26.484 -15.008 5.547 1 85.19 169 SER A O 1
ATOM 1360 N N . GLY A 1 170 ? -24.688 -15.625 4.371 1 85.12 170 GLY A N 1
ATOM 1361 C CA . GLY A 1 170 ? -25.438 -16.516 3.502 1 85.12 170 GLY A CA 1
ATOM 1362 C C . GLY A 1 170 ? -25.766 -15.898 2.158 1 85.12 170 GLY A C 1
ATOM 1363 O O . GLY A 1 170 ? -26.203 -16.594 1.239 1 85.12 170 GLY A O 1
ATOM 1364 N N . ARG A 1 171 ? -25.516 -14.633 2.082 1 86.75 171 ARG A N 1
ATOM 1365 C CA . ARG A 1 171 ? -25.75 -13.93 0.827 1 86.75 171 ARG A CA 1
ATOM 1366 C C . ARG A 1 171 ? -24.641 -14.219 -0.179 1 86.75 171 ARG A C 1
ATOM 1368 O O . ARG A 1 171 ? -23.5 -14.484 0.206 1 86.75 171 ARG A O 1
ATOM 1375 N N . THR A 1 172 ? -25.109 -14.219 -1.434 1 89.56 172 THR A N 1
ATOM 1376 C CA . THR A 1 172 ? -24.141 -14.398 -2.512 1 89.56 172 THR A CA 1
ATOM 1377 C C . THR A 1 172 ? -24 -13.125 -3.332 1 89.56 172 THR A C 1
ATOM 1379 O O . THR A 1 172 ? -25 -12.531 -3.752 1 89.56 172 THR A O 1
ATOM 1382 N N . VAL A 1 173 ? -22.75 -12.742 -3.455 1 90.25 173 VAL A N 1
ATOM 1383 C CA . VAL A 1 173 ? -22.453 -11.586 -4.285 1 90.25 173 VAL A CA 1
ATOM 1384 C C . VAL A 1 173 ? -22.125 -12.039 -5.711 1 90.25 173 VAL A C 1
ATOM 1386 O O . VAL A 1 173 ? -21.266 -12.891 -5.918 1 90.25 173 VAL A O 1
ATOM 1389 N N . ILE A 1 174 ? -22.828 -11.445 -6.672 1 91 174 ILE A N 1
ATOM 1390 C CA . ILE A 1 174 ? -22.609 -11.805 -8.07 1 91 174 ILE A CA 1
ATOM 1391 C C . ILE A 1 174 ? -22.375 -10.547 -8.898 1 91 174 ILE A C 1
ATOM 1393 O O . ILE A 1 174 ? -23.094 -9.555 -8.734 1 91 174 ILE A O 1
ATOM 1397 N N . ALA A 1 175 ? -21.375 -10.562 -9.648 1 92.38 175 ALA A N 1
ATOM 1398 C CA . ALA A 1 175 ? -21.109 -9.523 -10.648 1 92.38 175 ALA A CA 1
ATOM 1399 C C . ALA A 1 175 ? -20.812 -10.141 -12.016 1 92.38 175 ALA A C 1
ATOM 1401 O O . ALA A 1 175 ? -19.984 -11.047 -12.133 1 92.38 175 ALA A O 1
ATOM 1402 N N . LYS A 1 176 ? -21.5 -9.633 -13.016 1 91.81 176 LYS A N 1
ATOM 1403 C CA . LYS A 1 176 ? -21.281 -10.117 -14.375 1 91.81 176 LYS A CA 1
ATOM 1404 C C . LYS A 1 176 ? -19.922 -9.656 -14.914 1 91.81 176 LYS A C 1
ATOM 1406 O O . LYS A 1 176 ? -19.484 -8.547 -14.609 1 91.81 176 LYS A O 1
ATOM 1411 N N . ALA A 1 177 ? -19.422 -10.555 -15.766 1 94.25 177 ALA A N 1
ATOM 1412 C CA . ALA A 1 177 ? -18.188 -10.156 -16.438 1 94.25 177 ALA A CA 1
ATOM 1413 C C . ALA A 1 177 ? -18.375 -8.844 -17.188 1 94.25 177 ALA A C 1
ATOM 1415 O O . ALA A 1 177 ? -19.328 -8.68 -17.953 1 94.25 177 ALA A O 1
ATOM 1416 N N . ASN A 1 178 ? -17.469 -7.934 -16.969 1 93.75 178 ASN A N 1
ATOM 1417 C CA . ASN A 1 178 ? -17.594 -6.641 -17.641 1 93.75 178 ASN A CA 1
ATOM 1418 C C . ASN A 1 178 ? -16.594 -6.512 -18.797 1 93.75 178 ASN A C 1
ATOM 1420 O O . ASN A 1 178 ? -16.594 -5.508 -19.516 1 93.75 178 ASN A O 1
ATOM 1424 N N . HIS A 1 179 ? -15.664 -7.492 -18.969 1 95.56 179 HIS A N 1
ATOM 1425 C CA . HIS A 1 179 ? -14.695 -7.633 -20.062 1 95.56 179 HIS A CA 1
ATOM 1426 C C . HIS A 1 179 ? -13.711 -6.473 -20.078 1 95.56 179 HIS A C 1
ATOM 1428 O O . HIS A 1 179 ? -13.117 -6.164 -21.109 1 95.56 179 HIS A O 1
ATOM 1434 N N . LYS A 1 180 ? -13.586 -5.809 -18.938 1 96.12 180 LYS A N 1
ATOM 1435 C CA . LYS A 1 180 ? -12.625 -4.723 -18.797 1 96.12 180 LYS A CA 1
ATOM 1436 C C . LYS A 1 180 ? -11.32 -5.227 -18.188 1 96.12 180 LYS A C 1
ATOM 1438 O O . LYS A 1 180 ? -11.289 -6.285 -17.562 1 96.12 180 LYS A O 1
ATOM 1443 N N . LEU A 1 181 ? -10.273 -4.441 -18.438 1 97.44 181 LEU A N 1
ATOM 1444 C CA . LEU A 1 181 ? -8.984 -4.676 -17.797 1 97.44 181 LEU A CA 1
ATOM 1445 C C . LEU A 1 181 ? -9.023 -4.27 -16.328 1 97.44 181 LEU A C 1
ATOM 1447 O O . LEU A 1 181 ? -9.344 -3.121 -16.016 1 97.44 181 LEU A O 1
ATOM 1451 N N . ILE A 1 182 ? -8.805 -5.258 -15.508 1 97.25 182 ILE A N 1
ATOM 1452 C CA . ILE A 1 182 ? -8.602 -5.02 -14.078 1 97.25 182 ILE A CA 1
ATOM 1453 C C . ILE A 1 182 ? -7.117 -4.828 -13.797 1 97.25 182 ILE A C 1
ATOM 1455 O O . ILE A 1 182 ? -6.293 -5.664 -14.172 1 97.25 182 ILE A O 1
ATOM 1459 N N . GLU A 1 183 ? -6.793 -3.689 -13.164 1 97.88 183 GLU A N 1
ATOM 1460 C CA . GLU A 1 183 ? -5.391 -3.383 -12.898 1 97.88 183 GLU A CA 1
ATOM 1461 C C . GLU A 1 183 ? -5.207 -2.82 -11.492 1 97.88 183 GLU A C 1
ATOM 1463 O O . GLU A 1 183 ? -5.945 -1.93 -11.07 1 97.88 183 GLU A O 1
ATOM 1468 N N . VAL A 1 184 ? -4.234 -3.369 -10.812 1 97.75 184 VAL A N 1
ATOM 1469 C CA . VAL A 1 184 ? -3.91 -2.848 -9.492 1 97.75 184 VAL A CA 1
ATOM 1470 C C . VAL A 1 184 ? -2.398 -2.672 -9.359 1 97.75 184 VAL A C 1
ATOM 1472 O O . VAL A 1 184 ? -1.629 -3.312 -10.078 1 97.75 184 VAL A O 1
ATOM 1475 N N . PHE A 1 185 ? -1.996 -1.817 -8.461 1 98.69 185 PHE A N 1
ATOM 1476 C CA . PHE A 1 185 ? -0.597 -1.476 -8.234 1 98.69 185 PHE A CA 1
ATOM 1477 C C . PHE A 1 185 ? -0.236 -1.609 -6.762 1 98.69 185 PHE A C 1
ATOM 1479 O O . PHE A 1 185 ? -1.094 -1.454 -5.891 1 98.69 185 PHE A O 1
ATOM 1486 N N . GLY A 1 186 ? 0.965 -1.907 -6.488 1 98.75 186 GLY A N 1
ATOM 1487 C CA . GLY A 1 186 ? 1.486 -2.01 -5.137 1 98.75 186 GLY A CA 1
ATOM 1488 C C . GLY A 1 186 ? 2.998 -1.911 -5.07 1 98.75 186 GLY A C 1
ATOM 1489 O O . GLY A 1 186 ? 3.654 -1.663 -6.086 1 98.75 186 GLY A O 1
ATOM 1490 N N . VAL A 1 187 ? 3.486 -1.968 -3.887 1 98.94 187 VAL A N 1
ATOM 1491 C CA . VAL A 1 187 ? 4.922 -2.012 -3.637 1 98.94 187 VAL A CA 1
ATOM 1492 C C . VAL A 1 187 ? 5.246 -3.17 -2.693 1 98.94 187 VAL A C 1
ATOM 1494 O O . VAL A 1 187 ? 4.512 -3.422 -1.734 1 98.94 187 VAL A O 1
ATOM 1497 N N . THR A 1 188 ? 6.277 -3.844 -3.029 1 98.88 188 THR A N 1
ATOM 1498 C CA . THR A 1 188 ? 6.793 -4.895 -2.16 1 98.88 188 THR A CA 1
ATOM 1499 C C . THR A 1 188 ? 8.242 -4.613 -1.776 1 98.88 188 THR A C 1
ATOM 1501 O O . THR A 1 188 ? 9.102 -4.438 -2.646 1 98.88 188 THR A O 1
ATOM 1504 N N . MET A 1 189 ? 8.469 -4.484 -0.541 1 98.81 189 MET A N 1
ATOM 1505 C CA . MET A 1 189 ? 9.836 -4.523 -0.039 1 98.81 189 MET A CA 1
ATOM 1506 C C . MET A 1 189 ? 10.297 -5.961 0.172 1 98.81 189 MET A C 1
ATOM 1508 O O . MET A 1 189 ? 9.672 -6.715 0.915 1 98.81 189 MET A O 1
ATOM 1512 N N . ALA A 1 190 ? 11.383 -6.301 -0.459 1 98.81 190 ALA A N 1
ATOM 1513 C CA . ALA A 1 190 ? 11.836 -7.688 -0.455 1 98.81 190 ALA A CA 1
ATOM 1514 C C . ALA A 1 190 ? 13.281 -7.797 0.025 1 98.81 190 ALA A C 1
ATOM 1516 O O . ALA A 1 190 ? 14.102 -6.918 -0.255 1 98.81 190 ALA A O 1
ATOM 1517 N N . GLU A 1 191 ? 13.531 -8.852 0.738 1 98.81 191 GLU A N 1
ATOM 1518 C CA . GLU A 1 191 ? 14.875 -9.172 1.211 1 98.81 191 GLU A CA 1
ATOM 1519 C C . GLU A 1 191 ? 15.273 -10.594 0.812 1 98.81 191 GLU A C 1
ATOM 1521 O O . GLU A 1 191 ? 14.453 -11.516 0.872 1 98.81 191 GLU A O 1
ATOM 1526 N N . VAL A 1 192 ? 16.516 -10.766 0.383 1 98.75 192 VAL A N 1
ATOM 1527 C CA . VAL A 1 192 ? 17.047 -12.086 0.019 1 98.75 192 VAL A CA 1
ATOM 1528 C C . VAL A 1 192 ? 18.344 -12.359 0.777 1 98.75 192 VAL A C 1
ATOM 1530 O O . VAL A 1 192 ? 18.984 -11.43 1.265 1 98.75 192 VAL A O 1
ATOM 1533 N N . ASN A 1 193 ? 18.672 -13.633 0.951 1 98.5 193 ASN A N 1
ATOM 1534 C CA . ASN A 1 193 ? 19.969 -14.016 1.496 1 98.5 193 ASN A CA 1
ATOM 1535 C C . ASN A 1 193 ? 21.031 -14.109 0.403 1 98.5 193 ASN A C 1
ATOM 1537 O O . ASN A 1 193 ? 20.781 -13.711 -0.738 1 98.5 193 ASN A O 1
ATOM 1541 N N . GLU A 1 194 ? 22.172 -14.695 0.667 1 97 194 GLU A N 1
ATOM 1542 C CA . GLU A 1 194 ? 23.312 -14.727 -0.244 1 97 194 GLU A CA 1
ATOM 1543 C C . GLU A 1 194 ? 23.047 -15.641 -1.436 1 97 194 GLU A C 1
ATOM 1545 O O . GLU A 1 194 ? 23.672 -15.508 -2.482 1 97 194 GLU A O 1
ATOM 1550 N N . LYS A 1 195 ? 22.141 -16.547 -1.253 1 97.62 195 LYS A N 1
ATOM 1551 C CA . LYS A 1 195 ? 21.781 -17.453 -2.332 1 97.62 195 LYS A CA 1
ATOM 1552 C C . LYS A 1 195 ? 20.594 -16.922 -3.135 1 97.62 195 LYS A C 1
ATOM 1554 O O . LYS A 1 195 ? 20.016 -17.625 -3.953 1 97.62 195 LYS A O 1
ATOM 1559 N N . PHE A 1 196 ? 20.125 -15.688 -2.789 1 98.19 196 PHE A N 1
ATOM 1560 C CA . PHE A 1 196 ? 19.016 -14.977 -3.424 1 98.19 196 PHE A CA 1
ATOM 1561 C C . PHE A 1 196 ? 17.688 -15.648 -3.104 1 98.19 196 PHE A C 1
ATOM 1563 O O . PHE A 1 196 ? 16.734 -15.562 -3.885 1 98.19 196 PHE A O 1
ATOM 1570 N N . GLU A 1 197 ? 17.703 -16.375 -1.992 1 98.81 197 GLU A N 1
ATOM 1571 C CA . GLU A 1 197 ? 16.438 -16.875 -1.46 1 98.81 197 GLU A CA 1
ATOM 1572 C C . GLU A 1 197 ? 15.695 -15.805 -0.672 1 98.81 197 GLU A C 1
ATOM 1574 O O . GLU A 1 197 ? 16.297 -15.078 0.123 1 98.81 197 GLU A O 1
ATOM 1579 N N . ILE A 1 198 ? 14.445 -15.742 -0.833 1 98.88 198 ILE A N 1
ATOM 1580 C CA . ILE A 1 198 ? 13.633 -14.719 -0.191 1 98.88 198 ILE A CA 1
ATOM 1581 C C . ILE A 1 198 ? 13.578 -14.969 1.313 1 98.88 198 ILE A C 1
ATOM 1583 O O . ILE A 1 198 ? 13.203 -16.062 1.752 1 98.88 198 ILE A O 1
ATOM 1587 N N . THR A 1 199 ? 13.93 -13.961 2.059 1 98.94 199 THR A N 1
ATOM 1588 C CA . THR A 1 199 ? 13.828 -14.062 3.51 1 98.94 199 THR A CA 1
ATOM 1589 C C . THR A 1 199 ? 12.625 -13.289 4.023 1 98.94 199 THR A C 1
ATOM 1591 O O . THR A 1 199 ? 12.07 -13.617 5.078 1 98.94 199 THR A O 1
ATOM 1594 N N . LYS A 1 200 ? 12.227 -12.266 3.275 1 98.81 200 LYS A N 1
ATOM 1595 C CA . LYS A 1 200 ? 11.117 -11.422 3.723 1 98.81 200 LYS A CA 1
ATOM 1596 C C . LYS A 1 200 ? 10.461 -10.711 2.547 1 98.81 200 LYS A C 1
ATOM 1598 O O . LYS A 1 200 ? 11.148 -10.203 1.658 1 98.81 200 LYS A O 1
ATOM 1603 N N . LEU A 1 201 ? 9.148 -10.719 2.547 1 98.75 201 LEU A N 1
ATOM 1604 C CA . LEU A 1 201 ? 8.32 -9.914 1.645 1 98.75 201 LEU A CA 1
ATOM 1605 C C . LEU A 1 201 ? 7.32 -9.078 2.428 1 98.75 201 LEU A C 1
ATOM 1607 O O . LEU A 1 201 ? 6.535 -9.609 3.217 1 98.75 201 LEU A O 1
ATOM 1611 N N . GLU A 1 202 ? 7.367 -7.789 2.221 1 98.69 202 GLU A N 1
ATOM 1612 C CA . GLU A 1 202 ? 6.355 -6.879 2.75 1 98.69 202 GLU A CA 1
ATOM 1613 C C . GLU A 1 202 ? 5.629 -6.148 1.624 1 98.69 202 GLU A C 1
ATOM 1615 O O . GLU A 1 202 ? 6.199 -5.262 0.986 1 98.69 202 GLU A O 1
ATOM 1620 N N . THR A 1 203 ? 4.414 -6.539 1.458 1 98.75 203 THR A N 1
ATOM 1621 C CA . THR A 1 203 ? 3.652 -6.012 0.33 1 98.75 203 THR A CA 1
ATOM 1622 C C . THR A 1 203 ? 2.635 -4.977 0.801 1 98.75 203 THR A C 1
ATOM 1624 O O . THR A 1 203 ? 1.943 -5.188 1.8 1 98.75 203 THR A O 1
ATOM 1627 N N . PHE A 1 204 ? 2.592 -3.859 0.055 1 98.81 204 PHE A N 1
ATOM 1628 C CA . PHE A 1 204 ? 1.663 -2.773 0.343 1 98.81 204 PHE A CA 1
ATOM 1629 C C . PHE A 1 204 ? 0.817 -2.443 -0.882 1 98.81 204 PHE A C 1
ATOM 1631 O O . PHE A 1 204 ? 1.353 -2.1 -1.938 1 98.81 204 PHE A O 1
ATOM 1638 N N . TRP A 1 205 ? -0.452 -2.531 -0.705 1 98.25 205 TRP A N 1
ATOM 1639 C CA . TRP A 1 205 ? -1.424 -2.184 -1.736 1 98.25 205 TRP A CA 1
ATOM 1640 C C . TRP A 1 205 ? -2.832 -2.117 -1.156 1 98.25 205 TRP A C 1
ATOM 1642 O O . TRP A 1 205 ? -3.041 -2.414 0.023 1 98.25 205 TRP A O 1
ATOM 1652 N N . GLU A 1 206 ? -3.789 -1.64 -1.93 1 96.69 206 GLU A N 1
ATOM 1653 C CA . GLU A 1 206 ? -5.176 -1.516 -1.489 1 96.69 206 GLU A CA 1
ATOM 1654 C C . GLU A 1 206 ? -6.066 -2.555 -2.164 1 96.69 206 GLU A C 1
ATOM 1656 O O . GLU A 1 206 ? -6.516 -2.355 -3.293 1 96.69 206 GLU A O 1
ATOM 1661 N N . PRO A 1 207 ? -6.438 -3.594 -1.412 1 96.06 207 PRO A N 1
ATOM 1662 C CA . PRO A 1 207 ? -7.223 -4.676 -2.012 1 96.06 207 PRO A CA 1
ATOM 1663 C C . PRO A 1 207 ? -8.578 -4.199 -2.531 1 96.06 207 PRO A C 1
ATOM 1665 O O . PRO A 1 207 ? -9.062 -4.691 -3.555 1 96.06 207 PRO A O 1
ATOM 1668 N N . GLU A 1 208 ? -9.188 -3.258 -1.894 1 93.5 208 GLU A N 1
ATOM 1669 C CA . GLU A 1 208 ? -10.523 -2.795 -2.281 1 93.5 208 GLU A CA 1
ATOM 1670 C C . GLU A 1 208 ? -10.516 -2.227 -3.697 1 93.5 208 GLU A C 1
ATOM 1672 O O . GLU A 1 208 ? -11.531 -2.266 -4.391 1 93.5 208 GLU A O 1
ATOM 1677 N N . SER A 1 209 ? -9.414 -1.712 -4.074 1 93.75 209 SER A N 1
ATOM 1678 C CA . SER A 1 209 ? -9.32 -1.122 -5.406 1 93.75 209 SER A CA 1
ATOM 1679 C C . SER A 1 209 ? -9.594 -2.16 -6.492 1 93.75 209 SER A C 1
ATOM 1681 O O . SER A 1 209 ? -10.18 -1.846 -7.527 1 93.75 209 SER A O 1
ATOM 1683 N N . MET A 1 210 ? -9.18 -3.35 -6.305 1 95.62 210 MET A N 1
ATOM 1684 C CA . MET A 1 210 ? -9.445 -4.422 -7.262 1 95.62 210 MET A CA 1
ATOM 1685 C C . MET A 1 210 ? -10.938 -4.719 -7.344 1 95.62 210 MET A C 1
ATOM 1687 O O . MET A 1 210 ? -11.5 -4.812 -8.438 1 95.62 210 MET A O 1
ATOM 1691 N N . PHE A 1 211 ? -11.555 -4.82 -6.215 1 94.12 211 PHE A N 1
ATOM 1692 C CA . PHE A 1 211 ? -12.953 -5.223 -6.164 1 94.12 211 PHE A CA 1
ATOM 1693 C C . PHE A 1 211 ? -13.859 -4.113 -6.695 1 94.12 211 PHE A C 1
ATOM 1695 O O . PHE A 1 211 ? -14.914 -4.383 -7.266 1 94.12 211 PHE A O 1
ATOM 1702 N N . ARG A 1 212 ? -13.438 -2.879 -6.523 1 91.69 212 ARG A N 1
ATOM 1703 C CA . ARG A 1 212 ? -14.188 -1.778 -7.117 1 91.69 212 ARG A CA 1
ATOM 1704 C C . ARG A 1 212 ? -14.234 -1.904 -8.641 1 91.69 212 ARG A C 1
ATOM 1706 O O . ARG A 1 212 ? -15.203 -1.478 -9.273 1 91.69 212 ARG A O 1
ATOM 1713 N N . GLN A 1 213 ? -13.234 -2.445 -9.203 1 94.31 213 GLN A N 1
ATOM 1714 C CA . GLN A 1 213 ? -13.172 -2.623 -10.648 1 94.31 213 GLN A CA 1
ATOM 1715 C C . GLN A 1 213 ? -13.969 -3.852 -11.086 1 94.31 213 GLN A C 1
ATOM 1717 O O . GLN A 1 213 ? -14.547 -3.871 -12.172 1 94.31 213 GLN A O 1
ATOM 1722 N N . LEU A 1 214 ? -13.953 -4.855 -10.211 1 93.94 214 LEU A N 1
ATOM 1723 C CA . LEU A 1 214 ? -14.625 -6.113 -10.516 1 93.94 214 LEU A CA 1
ATOM 1724 C C . LEU A 1 214 ? -16.141 -5.961 -10.391 1 93.94 214 LEU A C 1
ATOM 1726 O O . LEU A 1 214 ? -16.891 -6.496 -11.203 1 93.94 214 LEU A O 1
ATOM 1730 N N . ILE A 1 215 ? -16.5 -5.316 -9.32 1 88.88 215 ILE A N 1
ATOM 1731 C CA . ILE A 1 215 ? -17.906 -5.266 -8.945 1 88.88 215 ILE A CA 1
ATOM 1732 C C . ILE A 1 215 ? -18.484 -3.889 -9.266 1 88.88 215 ILE A C 1
ATOM 1734 O O . ILE A 1 215 ? -18.375 -2.963 -8.461 1 88.88 215 ILE A O 1
ATOM 1738 N N . THR A 1 216 ? -18.906 -3.686 -10.391 1 77.69 216 THR A N 1
ATOM 1739 C CA . THR A 1 216 ? -19.484 -2.422 -10.828 1 77.69 216 THR A CA 1
ATOM 1740 C C . THR A 1 216 ? -20.969 -2.348 -10.469 1 77.69 216 THR A C 1
ATOM 1742 O O . THR A 1 216 ? -21.531 -3.297 -9.922 1 77.69 216 THR A O 1
ATOM 1745 N N . ASP A 1 217 ? -21.578 -1.198 -10.516 1 64.69 217 ASP A N 1
ATOM 1746 C CA . ASP A 1 217 ? -22.922 -0.851 -10.094 1 64.69 217 ASP A CA 1
ATOM 1747 C C . ASP A 1 217 ? -23.922 -1.945 -10.477 1 64.69 217 ASP A C 1
ATOM 1749 O O . ASP A 1 217 ? -25 -2.037 -9.898 1 64.69 217 ASP A O 1
ATOM 1753 N N . ASP A 1 218 ? -23.594 -2.781 -11.312 1 62.59 218 ASP A N 1
ATOM 1754 C CA . ASP A 1 218 ? -24.562 -3.803 -11.688 1 62.59 218 ASP A CA 1
ATOM 1755 C C . ASP A 1 218 ? -24.469 -5.016 -10.766 1 62.59 218 ASP A C 1
ATOM 1757 O O . ASP A 1 218 ? -24.875 -6.117 -11.133 1 62.59 218 ASP A O 1
ATOM 1761 N N . MET A 1 219 ? -23.875 -4.766 -9.664 1 67.94 219 MET A N 1
ATOM 1762 C CA . MET A 1 219 ? -23.75 -5.832 -8.672 1 67.94 219 MET A CA 1
ATOM 1763 C C . MET A 1 219 ? -25.109 -6.238 -8.133 1 67.94 219 MET A C 1
ATOM 1765 O O . MET A 1 219 ? -25.969 -5.383 -7.898 1 67.94 219 MET A O 1
ATOM 1769 N N . LYS A 1 220 ? -25.406 -7.578 -8.297 1 67.38 220 LYS A N 1
ATOM 1770 C CA . LYS A 1 220 ? -26.609 -8.125 -7.664 1 67.38 220 LYS A CA 1
ATOM 1771 C C . LYS A 1 220 ? -26.266 -8.883 -6.387 1 67.38 220 LYS A C 1
ATOM 1773 O O . LYS A 1 220 ? -25.25 -9.57 -6.324 1 67.38 220 LYS A O 1
ATOM 1778 N N . ILE A 1 221 ? -26.828 -8.438 -5.324 1 63.44 221 ILE A N 1
ATOM 1779 C CA . ILE A 1 221 ? -26.75 -9.234 -4.105 1 63.44 221 ILE A CA 1
ATOM 1780 C C . ILE A 1 221 ? -27.953 -10.164 -4.008 1 63.44 221 ILE A C 1
ATOM 1782 O O . ILE A 1 221 ? -29.094 -9.703 -3.971 1 63.44 221 ILE A O 1
ATOM 1786 N N . LEU A 1 222 ? -27.688 -11.352 -4.312 1 65.94 222 LEU A N 1
ATOM 1787 C CA . LEU A 1 222 ? -28.766 -12.336 -4.223 1 65.94 222 LEU A CA 1
ATOM 1788 C C . LEU A 1 222 ? -28.922 -12.859 -2.797 1 65.94 222 LEU A C 1
ATOM 1790 O O . LEU A 1 222 ? -27.922 -13.109 -2.121 1 65.94 222 LEU A O 1
ATOM 1794 N N . ALA A 1 223 ? -30.219 -12.609 -2.295 1 56.78 223 ALA A N 1
ATOM 1795 C CA . ALA A 1 223 ? -30.531 -13.148 -0.976 1 56.78 223 ALA A CA 1
ATOM 1796 C C . ALA A 1 223 ? -30.312 -14.656 -0.932 1 56.78 223 ALA A C 1
ATOM 1798 O O . ALA A 1 223 ? -30.203 -15.305 -1.977 1 56.78 223 ALA A O 1
ATOM 1799 N N . GLU A 1 224 ? -30.219 -15.156 0.283 1 55.16 224 GLU A N 1
ATOM 1800 C CA . GLU A 1 224 ? -30.172 -16.594 0.494 1 55.16 224 GLU A CA 1
ATOM 1801 C C . GLU A 1 224 ? -31.281 -17.312 -0.274 1 55.16 224 GLU A C 1
ATOM 1803 O O . GLU A 1 224 ? -32.438 -16.953 -0.164 1 55.16 224 GLU A O 1
ATOM 1808 N N . GLY A 1 225 ? -30.953 -18.25 -1.168 1 51.94 225 GLY A N 1
ATOM 1809 C CA . GLY A 1 225 ? -31.969 -19.031 -1.854 1 51.94 225 GLY A CA 1
ATOM 1810 C C . GLY A 1 225 ? -32.344 -18.469 -3.207 1 51.94 225 GLY A C 1
ATOM 1811 O O . GLY A 1 225 ? -33.094 -19.109 -3.959 1 51.94 225 GLY A O 1
ATOM 1812 N N . GLU A 1 226 ? -32.031 -17.266 -3.43 1 54.78 226 GLU A N 1
ATOM 1813 C CA . GLU A 1 226 ? -32.438 -16.719 -4.723 1 54.78 226 GLU A CA 1
ATOM 1814 C C . GLU A 1 226 ? -31.469 -17.141 -5.824 1 54.78 226 GLU A C 1
ATOM 1816 O O . GLU A 1 226 ? -30.25 -17.094 -5.633 1 54.78 226 GLU A O 1
ATOM 1821 N N . THR A 1 227 ? -31.891 -18 -6.664 1 41.84 227 THR A N 1
ATOM 1822 C CA . THR A 1 227 ? -31.094 -18.484 -7.785 1 41.84 227 THR A CA 1
ATOM 1823 C C . THR A 1 227 ? -31.094 -17.469 -8.922 1 41.84 227 THR A C 1
ATOM 1825 O O . THR A 1 227 ? -32.156 -16.906 -9.25 1 41.84 227 THR A O 1
ATOM 1828 N N . VAL A 1 228 ? -30.141 -16.797 -9.172 1 46.5 228 VAL A N 1
ATOM 1829 C CA . VAL A 1 228 ? -30.094 -16.031 -10.414 1 46.5 228 VAL A CA 1
ATOM 1830 C C . VAL A 1 228 ? -30.359 -16.953 -11.602 1 46.5 228 VAL A C 1
ATOM 1832 O O . VAL A 1 228 ? -29.891 -18.109 -11.609 1 46.5 228 VAL A O 1
ATOM 1835 N N . GLU A 1 229 ? -31.234 -16.625 -12.469 1 38.62 229 GLU A N 1
ATOM 1836 C CA . GLU A 1 229 ? -31.391 -17.312 -13.75 1 38.62 229 GLU A CA 1
ATOM 1837 C C . GLU A 1 229 ? -30.047 -17.562 -14.414 1 38.62 229 GLU A C 1
ATOM 1839 O O . GLU A 1 229 ? -29.125 -16.734 -14.305 1 38.62 229 GLU A O 1
ATOM 1844 N N . SER A 1 230 ? -29.688 -18.766 -14.719 1 34.22 230 SER A N 1
ATOM 1845 C CA . SER A 1 230 ? -28.516 -19.328 -15.367 1 34.22 230 SER A CA 1
ATOM 1846 C C . SER A 1 230 ? -28 -18.422 -16.484 1 34.22 230 SER A C 1
ATOM 1848 O O . SER A 1 230 ? -28.734 -18.141 -17.438 1 34.22 230 SER A O 1
ATOM 1850 N N . VAL A 1 231 ? -27.328 -17.469 -16.219 1 35.09 231 VAL A N 1
ATOM 1851 C CA . VAL A 1 231 ? -26.656 -16.969 -17.422 1 35.09 231 VAL A CA 1
ATOM 1852 C C . VAL A 1 231 ? -26.078 -18.141 -18.219 1 35.09 231 VAL A C 1
ATOM 1854 O O . VAL A 1 231 ? -25.594 -19.109 -17.641 1 35.09 231 VAL A O 1
ATOM 1857 N N . VAL A 1 232 ? -26.438 -18.344 -19.484 1 32.88 232 VAL A N 1
ATOM 1858 C CA . VAL A 1 232 ? -26.047 -19.312 -20.484 1 32.88 232 VAL A CA 1
ATOM 1859 C C . VAL A 1 232 ? -24.531 -19.562 -20.422 1 32.88 232 VAL A C 1
ATOM 1861 O O . VAL A 1 232 ? -23.75 -18.609 -20.406 1 32.88 232 VAL A O 1
ATOM 1864 N N . PRO A 1 233 ? -24.125 -20.625 -19.891 1 32.56 233 PRO A N 1
ATOM 1865 C CA . PRO A 1 233 ? -22.719 -21.016 -20.078 1 32.56 233 PRO A CA 1
ATOM 1866 C C . PRO A 1 233 ? -22.219 -20.766 -21.5 1 32.56 233 PRO A C 1
ATOM 1868 O O . PRO A 1 233 ? -22.938 -21.031 -22.469 1 32.56 233 PRO A O 1
ATOM 1871 N N . VAL A 1 234 ? -21.531 -19.766 -21.766 1 31.06 234 VAL A N 1
ATOM 1872 C CA . VAL A 1 234 ? -20.906 -19.719 -23.078 1 31.06 234 VAL A CA 1
ATOM 1873 C C . VAL A 1 234 ? -20.422 -21.109 -23.469 1 31.06 234 VAL A C 1
ATOM 1875 O O . VAL A 1 234 ? -19.766 -21.797 -22.688 1 31.06 234 VAL A O 1
ATOM 1878 N N . ASP A 1 235 ? -21.219 -21.766 -24.344 1 29.33 235 ASP A N 1
ATOM 1879 C CA . ASP A 1 235 ? -20.922 -23.016 -25.031 1 29.33 235 ASP A CA 1
ATOM 1880 C C . ASP A 1 235 ? -19.484 -23.047 -25.531 1 29.33 235 ASP A C 1
ATOM 1882 O O . ASP A 1 235 ? -19.062 -22.141 -26.25 1 29.33 235 ASP A O 1
ATOM 1886 N N . GLU A 1 236 ? -18.625 -23.656 -24.828 1 27.69 236 GLU A N 1
ATOM 1887 C CA . GLU A 1 236 ? -17.297 -24 -25.312 1 27.69 236 GLU A CA 1
ATOM 1888 C C . GLU A 1 236 ? -17.359 -24.609 -26.703 1 27.69 236 GLU A C 1
ATOM 1890 O O . GLU A 1 236 ? -16.328 -25.047 -27.234 1 27.69 236 GLU A O 1
ATOM 1895 N N . THR A 1 237 ? -18.609 -25.094 -27.156 1 30.17 237 THR A N 1
ATOM 1896 C CA . THR A 1 237 ? -18.5 -25.906 -28.359 1 30.17 237 THR A CA 1
ATOM 1897 C C . THR A 1 237 ? -18.25 -25.016 -29.578 1 30.17 237 THR A C 1
ATOM 1899 O O . THR A 1 237 ? -19.172 -24.406 -30.125 1 30.17 237 THR A O 1
ATOM 1902 N N . GLY A 1 238 ? -17.266 -24.203 -29.719 1 25.75 238 GLY A N 1
ATOM 1903 C CA . GLY A 1 238 ? -16.891 -23.672 -31.016 1 25.75 238 GLY A CA 1
ATOM 1904 C C . GLY A 1 238 ? -16.766 -24.734 -32.094 1 25.75 238 GLY A C 1
ATOM 1905 O O . GLY A 1 238 ? -15.711 -24.906 -32.688 1 25.75 238 GLY A O 1
ATOM 1906 N N . GLN A 1 239 ? -17.297 -25.938 -31.984 1 22.02 239 GLN A N 1
ATOM 1907 C CA . GLN A 1 239 ? -17.203 -26.688 -33.25 1 22.02 239 GLN A CA 1
ATOM 1908 C C . GLN A 1 239 ? -18 -26.016 -34.344 1 22.02 239 GLN A C 1
ATOM 1910 O O . GLN A 1 239 ? -19.203 -25.766 -34.188 1 22.02 239 GLN A O 1
ATOM 1915 N N . ALA A 1 240 ? -17.297 -25.266 -35.281 1 27.89 240 ALA A N 1
ATOM 1916 C CA . ALA A 1 240 ? -17.703 -24.969 -36.656 1 27.89 240 ALA A CA 1
ATOM 1917 C C . ALA A 1 240 ? -18.297 -26.203 -37.312 1 27.89 240 ALA A C 1
ATOM 1919 O O . ALA A 1 240 ? -17.688 -27.281 -37.312 1 27.89 240 ALA A O 1
ATOM 1920 N N . GLN A 1 241 ? -19.594 -26.438 -37.406 1 23.28 241 GLN A N 1
ATOM 1921 C CA . GLN A 1 241 ? -20.328 -27.406 -38.219 1 23.28 241 GLN A CA 1
ATOM 1922 C C . GLN A 1 241 ? -19.688 -27.594 -39.594 1 23.28 241 GLN A C 1
ATOM 1924 O O . GLN A 1 241 ? -19.547 -26.625 -40.344 1 23.28 241 GLN A O 1
ATOM 1929 N N . GLY A 1 242 ? -18.609 -28.484 -39.781 1 25.88 242 GLY A N 1
ATOM 1930 C CA . GLY A 1 242 ? -18.141 -29.031 -41.031 1 25.88 242 GLY A CA 1
ATOM 1931 C C . GLY A 1 242 ? -19.266 -29.328 -42 1 25.88 242 GLY A C 1
ATOM 1932 O O . GLY A 1 242 ? -20.266 -29.953 -41.625 1 25.88 242 GLY A O 1
ATOM 1933 N N . GLY A 1 243 ? -19.625 -28.375 -42.938 1 28.05 243 GLY A N 1
ATOM 1934 C CA . GLY A 1 243 ? -20.422 -28.578 -44.125 1 28.05 243 GLY A CA 1
ATOM 1935 C C . GLY A 1 243 ? -20.156 -29.891 -44.812 1 28.05 243 GLY A C 1
ATOM 1936 O O . GLY A 1 243 ? -19 -30.328 -44.906 1 28.05 243 GLY A O 1
ATOM 1937 N N . GLY A 1 244 ? -21 -30.844 -44.812 1 25.23 244 GLY A N 1
ATOM 1938 C CA . GLY A 1 244 ? -21.141 -32.156 -45.438 1 25.23 244 GLY A CA 1
ATOM 1939 C C . GLY A 1 244 ? -20.734 -32.156 -46.906 1 25.23 244 GLY A C 1
ATOM 1940 O O . GLY A 1 244 ? -21.234 -31.328 -47.688 1 25.23 244 GLY A O 1
ATOM 1941 N N . CYS A 1 245 ? -19.375 -32.312 -47.312 1 29.45 245 CYS A N 1
ATOM 1942 C CA . CYS A 1 245 ? -18.969 -32.625 -48.656 1 29.45 245 CYS A CA 1
ATOM 1943 C C . CYS A 1 245 ? -19.891 -33.656 -49.312 1 29.45 245 CYS A C 1
ATOM 1945 O O . CYS A 1 245 ? -20.172 -34.688 -48.688 1 29.45 245 CYS A O 1
ATOM 1947 N N . PRO A 1 246 ? -20.734 -33.281 -50.219 1 33.09 246 PRO A N 1
ATOM 1948 C CA . PRO A 1 246 ? -21.578 -34.188 -51.031 1 33.09 246 PRO A CA 1
ATOM 1949 C C . PRO A 1 246 ? -20.828 -35.406 -51.531 1 33.09 246 PRO A C 1
ATOM 1951 O O . PRO A 1 246 ? -19.641 -35.312 -51.875 1 33.09 246 PRO A O 1
ATOM 1954 N N . VAL A 1 247 ? -20.953 -36.625 -50.906 1 30.5 247 VAL A N 1
ATOM 1955 C CA . VAL A 1 247 ? -20.453 -37.906 -51.375 1 30.5 247 VAL A CA 1
ATOM 1956 C C . VAL A 1 247 ? -20.641 -38.031 -52.875 1 30.5 247 VAL A C 1
ATOM 1958 O O . VAL A 1 247 ? -21.75 -37.875 -53.375 1 30.5 247 VAL A O 1
ATOM 1961 N N . ALA A 1 248 ? -19.531 -37.719 -53.625 1 30.27 248 ALA A N 1
ATOM 1962 C CA . ALA A 1 248 ? -19.375 -38 -55.062 1 30.27 248 ALA A CA 1
ATOM 1963 C C . ALA A 1 248 ? -19.922 -39.375 -55.406 1 30.27 248 ALA A C 1
ATOM 1965 O O . ALA A 1 248 ? -19.562 -40.375 -54.781 1 30.27 248 ALA A O 1
ATOM 1966 N N . HIS A 1 249 ? -21.062 -39.406 -56 1 23.89 249 HIS A N 1
ATOM 1967 C CA . HIS A 1 249 ? -21.25 -40.469 -56.969 1 23.89 249 HIS A CA 1
ATOM 1968 C C . HIS A 1 249 ? -20.188 -40.406 -58.062 1 23.89 249 HIS A C 1
ATOM 1970 O O . HIS A 1 249 ? -19.781 -39.344 -58.469 1 23.89 249 HIS A O 1
ATOM 1976 N N . MET B 1 1 ? 27.516 21.203 -1.71 1 62 1 MET B N 1
ATOM 1977 C CA . MET B 1 1 ? 26.469 22.188 -1.487 1 62 1 MET B CA 1
ATOM 1978 C C . MET B 1 1 ? 25.75 21.938 -0.158 1 62 1 MET B C 1
ATOM 1980 O O . MET B 1 1 ? 25.672 20.797 0.298 1 62 1 MET B O 1
ATOM 1984 N N . ALA B 1 2 ? 25.484 23 0.575 1 86.5 2 ALA B N 1
ATOM 1985 C CA . ALA B 1 2 ? 24.828 22.891 1.873 1 86.5 2 ALA B CA 1
ATOM 1986 C C . ALA B 1 2 ? 23.422 22.312 1.725 1 86.5 2 ALA B C 1
ATOM 1988 O O . ALA B 1 2 ? 22.734 22.609 0.75 1 86.5 2 ALA B O 1
ATOM 1989 N N . LEU B 1 3 ? 23.047 21.375 2.584 1 94.5 3 LEU B N 1
ATOM 1990 C CA . LEU B 1 3 ? 21.719 20.781 2.578 1 94.5 3 LEU B CA 1
ATOM 1991 C C . LEU B 1 3 ? 20.656 21.828 2.916 1 94.5 3 LEU B C 1
ATOM 1993 O O . LEU B 1 3 ? 20.891 22.703 3.75 1 94.5 3 LEU B O 1
ATOM 1997 N N . PRO B 1 4 ? 19.578 21.797 2.217 1 97.25 4 PRO B N 1
ATOM 1998 C CA . PRO B 1 4 ? 18.469 22.688 2.596 1 97.25 4 PRO B CA 1
ATOM 1999 C C . PRO B 1 4 ? 18.078 22.547 4.062 1 97.25 4 PRO B C 1
ATOM 2001 O O . PRO B 1 4 ? 18.141 21.438 4.617 1 97.25 4 PRO B O 1
ATOM 2004 N N . ASP B 1 5 ? 17.547 23.625 4.633 1 98.06 5 ASP B N 1
ATOM 2005 C CA . ASP B 1 5 ? 17.234 23.641 6.062 1 98.06 5 ASP B CA 1
ATOM 2006 C C . ASP B 1 5 ? 16.062 22.719 6.375 1 98.06 5 ASP B C 1
ATOM 2008 O O . ASP B 1 5 ? 15.953 22.203 7.488 1 98.06 5 ASP B O 1
ATOM 2012 N N . PHE B 1 6 ? 15.188 22.484 5.387 1 98.62 6 PHE B N 1
ATOM 2013 C CA . PHE B 1 6 ? 14.023 21.625 5.633 1 98.62 6 PHE B CA 1
ATOM 2014 C C . PHE B 1 6 ? 14.43 20.156 5.707 1 98.62 6 PHE B C 1
ATOM 2016 O O . PHE B 1 6 ? 13.625 19.312 6.07 1 98.62 6 PHE B O 1
ATOM 2023 N N . LEU B 1 7 ? 15.648 19.797 5.438 1 98.38 7 LEU B N 1
ATOM 2024 C CA . LEU B 1 7 ? 16.188 18.469 5.664 1 98.38 7 LEU B CA 1
ATOM 2025 C C . LEU B 1 7 ? 16.766 18.344 7.07 1 98.38 7 LEU B C 1
ATOM 2027 O O . LEU B 1 7 ? 16.984 17.234 7.562 1 98.38 7 LEU B O 1
ATOM 2031 N N . LEU B 1 8 ? 17.031 19.484 7.703 1 97.94 8 LEU B N 1
ATOM 2032 C CA . LEU B 1 8 ? 17.828 19.469 8.93 1 97.94 8 LEU B CA 1
ATOM 2033 C C . LEU B 1 8 ? 16.953 19.734 10.148 1 97.94 8 LEU B C 1
ATOM 2035 O O . LEU B 1 8 ? 17.297 19.312 11.258 1 97.94 8 LEU B O 1
ATOM 2039 N N . ASP B 1 9 ? 15.875 20.438 9.953 1 97.81 9 ASP B N 1
ATOM 2040 C CA . ASP B 1 9 ? 14.93 20.812 11 1 97.81 9 ASP B CA 1
ATOM 2041 C C . ASP B 1 9 ? 13.5 20.422 10.609 1 97.81 9 ASP B C 1
ATOM 2043 O O . ASP B 1 9 ? 12.938 20.969 9.656 1 97.81 9 ASP B O 1
ATOM 2047 N N . PRO B 1 10 ? 12.875 19.531 11.414 1 97.94 10 PRO B N 1
ATOM 2048 C CA . PRO B 1 10 ? 11.555 19.031 11.039 1 97.94 10 PRO B CA 1
ATOM 2049 C C . PRO B 1 10 ? 10.453 20.078 11.188 1 97.94 10 PRO B C 1
ATOM 2051 O O . PRO B 1 10 ? 9.297 19.812 10.859 1 97.94 10 PRO B O 1
ATOM 2054 N N . ASN B 1 11 ? 10.797 21.328 11.648 1 98.5 11 ASN B N 1
ATOM 2055 C CA . ASN B 1 11 ? 9.781 22.344 11.922 1 98.5 11 ASN B CA 1
ATOM 2056 C C . ASN B 1 11 ? 10.133 23.672 11.281 1 98.5 11 ASN B C 1
ATOM 2058 O O . ASN B 1 11 ? 9.531 24.703 11.602 1 98.5 11 ASN B O 1
ATOM 2062 N N . VAL B 1 12 ? 11.031 23.719 10.406 1 98.62 12 VAL B N 1
ATOM 2063 C CA . VAL B 1 12 ? 11.602 24.969 9.945 1 98.62 12 VAL B CA 1
ATOM 2064 C C . VAL B 1 12 ? 10.555 25.766 9.156 1 98.62 12 VAL B C 1
ATOM 2066 O O . VAL B 1 12 ? 10.539 27 9.195 1 98.62 12 VAL B O 1
ATOM 2069 N N . VAL B 1 13 ? 9.664 25.078 8.5 1 98.69 13 VAL B N 1
ATOM 2070 C CA . VAL B 1 13 ? 8.711 25.766 7.648 1 98.69 13 VAL B CA 1
ATOM 2071 C C . VAL B 1 13 ? 7.703 26.531 8.508 1 98.69 13 VAL B C 1
ATOM 2073 O O . VAL B 1 13 ? 7.016 27.438 8.023 1 98.69 13 VAL B O 1
ATOM 2076 N N . LEU B 1 14 ? 7.578 26.141 9.758 1 98.44 14 LEU B N 1
ATOM 2077 C CA . LEU B 1 14 ? 6.676 26.828 10.68 1 98.44 14 LEU B CA 1
ATOM 2078 C C . LEU B 1 14 ? 7.176 28.234 10.992 1 98.44 14 LEU B C 1
ATOM 2080 O O . LEU B 1 14 ? 6.43 29.062 11.516 1 98.44 14 LEU B O 1
ATOM 2084 N N . LYS B 1 15 ? 8.367 28.547 10.68 1 97.88 15 LYS B N 1
ATOM 2085 C CA . LYS B 1 15 ? 8.992 29.828 10.961 1 97.88 15 LYS B CA 1
ATOM 2086 C C . LYS B 1 15 ? 8.867 30.766 9.766 1 97.88 15 LYS B C 1
ATOM 2088 O O . LYS B 1 15 ? 9.258 31.938 9.836 1 97.88 15 LYS B O 1
ATOM 2093 N N . ASP B 1 16 ? 8.328 30.266 8.719 1 97.94 16 ASP B N 1
ATOM 2094 C CA . ASP B 1 16 ? 8.195 31.047 7.496 1 97.94 16 ASP B CA 1
ATOM 2095 C C . ASP B 1 16 ? 7.125 32.125 7.637 1 97.94 16 ASP B C 1
ATOM 2097 O O . ASP B 1 16 ? 6.195 31.984 8.43 1 97.94 16 ASP B O 1
ATOM 2101 N N . GLN B 1 17 ? 7.352 33.219 6.812 1 96.69 17 GLN B N 1
ATOM 2102 C CA . GLN B 1 17 ? 6.242 34.125 6.535 1 96.69 17 GLN B CA 1
ATOM 2103 C C . GLN B 1 17 ? 5.379 33.625 5.391 1 96.69 17 GLN B C 1
ATOM 2105 O O . GLN B 1 17 ? 5.809 33.594 4.234 1 96.69 17 GLN B O 1
ATOM 2110 N N . SER B 1 18 ? 4.234 33.094 5.793 1 97.19 18 SER B N 1
ATOM 2111 C CA . SER B 1 18 ? 3.369 32.406 4.824 1 97.19 18 SER B CA 1
ATOM 2112 C C . SER B 1 18 ? 1.901 32.75 5.078 1 97.19 18 SER B C 1
ATOM 2114 O O . SER B 1 18 ? 1.556 33.281 6.125 1 97.19 18 SER B O 1
ATOM 2116 N N . THR B 1 19 ? 1.051 32.531 4.062 1 97.56 19 THR B N 1
ATOM 2117 C CA . THR B 1 19 ? -0.398 32.562 4.234 1 97.56 19 THR B CA 1
ATOM 2118 C C . THR B 1 19 ? -0.904 31.281 4.848 1 97.56 19 THR B C 1
ATOM 2120 O O . THR B 1 19 ? -1.052 30.266 4.148 1 97.56 19 THR B O 1
ATOM 2123 N N . TRP B 1 20 ? -1.201 31.391 6.105 1 97.56 20 TRP B N 1
ATOM 2124 C CA . TRP B 1 20 ? -1.577 30.203 6.867 1 97.56 20 TRP B CA 1
ATOM 2125 C C . TRP B 1 20 ? -3.09 30 6.848 1 97.56 20 TRP B C 1
ATOM 2127 O O . TRP B 1 20 ? -3.852 30.969 6.918 1 97.56 20 TRP B O 1
ATOM 2137 N N . ARG B 1 21 ? -3.537 28.766 6.781 1 94.62 21 ARG B N 1
ATOM 2138 C CA . ARG B 1 21 ? -4.941 28.391 6.703 1 94.62 21 ARG B CA 1
ATOM 2139 C C . ARG B 1 21 ? -5.738 28.984 7.859 1 94.62 21 ARG B C 1
ATOM 2141 O O . ARG B 1 21 ? -6.879 29.406 7.68 1 94.62 21 ARG B O 1
ATOM 2148 N N . TYR B 1 22 ? -5.156 29.094 8.992 1 93.94 22 TYR B N 1
ATOM 2149 C CA . TYR B 1 22 ? -5.836 29.641 10.164 1 93.94 22 TYR B CA 1
ATOM 2150 C C . TYR B 1 22 ? -5.141 30.906 10.656 1 93.94 22 TYR B C 1
ATOM 2152 O O . TYR B 1 22 ? -5.008 31.125 11.859 1 93.94 22 TYR B O 1
ATOM 2160 N N . LYS B 1 23 ? -4.574 31.625 9.789 1 94.81 23 LYS B N 1
ATOM 2161 C CA . LYS B 1 23 ? -4.031 32.969 9.961 1 94.81 23 LYS B CA 1
ATOM 2162 C C . LYS B 1 23 ? -2.617 32.938 10.531 1 94.81 23 LYS B C 1
ATOM 2164 O O . LYS B 1 23 ? -1.773 33.75 10.188 1 94.81 23 LYS B O 1
ATOM 2169 N N . THR B 1 24 ? -2.393 31.953 11.445 1 96.5 24 THR B N 1
ATOM 2170 C CA . THR B 1 24 ? -1.066 31.844 12.047 1 96.5 24 THR B CA 1
ATOM 2171 C C . THR B 1 24 ? -0.495 30.453 11.844 1 96.5 24 THR B C 1
ATOM 2173 O O . THR B 1 24 ? -1.232 29.516 11.539 1 96.5 24 THR B O 1
ATOM 2176 N N . ALA B 1 25 ? 0.819 30.391 11.969 1 97.31 25 ALA B N 1
ATOM 2177 C CA . ALA B 1 25 ? 1.468 29.078 11.914 1 97.31 25 ALA B CA 1
ATOM 2178 C C . ALA B 1 25 ? 0.917 28.156 12.992 1 97.31 25 ALA B C 1
ATOM 2180 O O . ALA B 1 25 ? 0.667 28.578 14.125 1 97.31 25 ALA B O 1
ATOM 2181 N N . PRO B 1 26 ? 0.73 26.859 12.672 1 96.12 26 PRO B N 1
ATOM 2182 C CA . PRO B 1 26 ? 0.239 25.906 13.664 1 96.12 26 PRO B CA 1
ATOM 2183 C C . PRO B 1 26 ? 1.263 25.609 14.758 1 96.12 26 PRO B C 1
ATOM 2185 O O . PRO B 1 26 ? 2.465 25.797 14.547 1 96.12 26 PRO B O 1
ATOM 2188 N N . ASP B 1 27 ? 0.712 25.266 15.906 1 95.62 27 ASP B N 1
ATOM 2189 C CA . ASP B 1 27 ? 1.545 24.875 17.031 1 95.62 27 ASP B CA 1
ATOM 2190 C C . ASP B 1 27 ? 1.796 23.359 17.016 1 95.62 27 ASP B C 1
ATOM 2192 O O . ASP B 1 27 ? 0.864 22.578 17.172 1 95.62 27 ASP B O 1
ATOM 2196 N N . TYR B 1 28 ? 3.074 22.953 16.891 1 97.12 28 TYR B N 1
ATOM 2197 C CA . TYR B 1 28 ? 3.412 21.547 16.812 1 97.12 28 TYR B CA 1
ATOM 2198 C C . TYR B 1 28 ? 4.09 21.062 18.094 1 97.12 28 TYR B C 1
ATOM 2200 O O . TYR B 1 28 ? 4.672 19.984 18.125 1 97.12 28 TYR B O 1
ATOM 2208 N N . THR B 1 29 ? 3.984 21.781 19.156 1 96.62 29 THR B N 1
ATOM 2209 C CA . THR B 1 29 ? 4.645 21.438 20.406 1 96.62 29 THR B CA 1
ATOM 2210 C C . THR B 1 29 ? 4.164 20.078 20.922 1 96.62 29 THR B C 1
ATOM 2212 O O . THR B 1 29 ? 4.973 19.188 21.203 1 96.62 29 THR B O 1
ATOM 2215 N N . ALA B 1 30 ? 2.865 19.906 21.016 1 94.31 30 ALA B N 1
ATOM 2216 C CA . ALA B 1 30 ? 2.301 18.641 21.5 1 94.31 30 ALA B CA 1
ATOM 2217 C C . ALA B 1 30 ? 2.648 17.484 20.562 1 94.31 30 ALA B C 1
ATOM 2219 O O . ALA B 1 30 ? 3.004 16.406 21.016 1 94.31 30 ALA B O 1
ATOM 2220 N N . THR B 1 31 ? 2.525 17.734 19.25 1 96.31 31 THR B N 1
ATOM 2221 C CA . THR B 1 31 ? 2.83 16.719 18.25 1 96.31 31 THR B CA 1
ATOM 2222 C C . THR B 1 31 ? 4.293 16.297 18.344 1 96.31 31 THR B C 1
ATOM 2224 O O . THR B 1 31 ? 4.598 15.102 18.312 1 96.31 31 THR B O 1
ATOM 2227 N N . ASN B 1 32 ? 5.172 17.25 18.5 1 97.62 32 ASN B N 1
ATOM 2228 C CA . ASN B 1 32 ? 6.594 16.953 18.609 1 97.62 32 ASN B CA 1
ATOM 2229 C C . ASN B 1 32 ? 6.902 16.156 19.875 1 97.62 32 ASN B C 1
ATOM 2231 O O . ASN B 1 32 ? 7.688 15.203 19.828 1 97.62 32 ASN B O 1
ATOM 2235 N N . ALA B 1 33 ? 6.297 16.547 20.953 1 97.25 33 ALA B N 1
ATOM 2236 C CA . ALA B 1 33 ? 6.508 15.828 22.219 1 97.25 33 ALA B CA 1
ATOM 2237 C C . ALA B 1 33 ? 6.004 14.398 22.109 1 97.25 33 ALA B C 1
ATOM 2239 O O . ALA B 1 33 ? 6.688 13.461 22.531 1 97.25 33 ALA B O 1
ATOM 2240 N N . ASN B 1 34 ? 4.816 14.227 21.609 1 97.44 34 ASN B N 1
ATOM 2241 C CA . ASN B 1 34 ? 4.234 12.906 21.438 1 97.44 34 ASN B CA 1
ATOM 2242 C C . ASN B 1 34 ? 5.074 12.039 20.5 1 97.44 34 ASN B C 1
ATOM 2244 O O . ASN B 1 34 ? 5.234 10.836 20.734 1 97.44 34 ASN B O 1
ATOM 2248 N N . PHE B 1 35 ? 5.652 12.625 19.516 1 98.25 35 PHE B N 1
ATOM 2249 C CA . PHE B 1 35 ? 6.516 11.922 18.578 1 98.25 35 PHE B CA 1
ATOM 2250 C C . PHE B 1 35 ? 7.723 11.328 19.297 1 98.25 35 PHE B C 1
ATOM 2252 O O . PHE B 1 35 ? 8.039 10.156 19.125 1 98.25 35 PHE B O 1
ATOM 2259 N N . GLU B 1 36 ? 8.359 12.133 20.047 1 97.44 36 GLU B N 1
ATOM 2260 C CA . GLU B 1 36 ? 9.578 11.703 20.719 1 97.44 36 GLU B CA 1
ATOM 2261 C C . GLU B 1 36 ? 9.297 10.555 21.688 1 97.44 36 GLU B C 1
ATOM 2263 O O . GLU B 1 36 ? 10.117 9.641 21.828 1 97.44 36 GLU B O 1
ATOM 2268 N N . THR B 1 37 ? 8.164 10.586 22.25 1 96.44 37 THR B N 1
ATOM 2269 C CA . THR B 1 37 ? 7.848 9.57 23.234 1 96.44 37 THR B CA 1
ATOM 2270 C C . THR B 1 37 ? 7.32 8.305 22.562 1 96.44 37 THR B C 1
ATOM 2272 O O . THR B 1 37 ? 7.457 7.203 23.109 1 96.44 37 THR B O 1
ATOM 2275 N N . GLY B 1 38 ? 6.746 8.438 21.375 1 97.5 38 GLY B N 1
ATOM 2276 C CA . GLY B 1 38 ? 6.027 7.312 20.781 1 97.5 38 GLY B CA 1
ATOM 2277 C C . GLY B 1 38 ? 6.758 6.684 19.609 1 97.5 38 GLY B C 1
ATOM 2278 O O . GLY B 1 38 ? 6.379 5.609 19.141 1 97.5 38 GLY B O 1
ATOM 2279 N N . LYS B 1 39 ? 7.812 7.332 19.047 1 98.06 39 LYS B N 1
ATOM 2280 C CA . LYS B 1 39 ? 8.531 6.797 17.906 1 98.06 39 LYS B CA 1
ATOM 2281 C C . LYS B 1 39 ? 9.234 5.484 18.25 1 98.06 39 LYS B C 1
ATOM 2283 O O . LYS B 1 39 ? 9.609 5.266 19.406 1 98.06 39 LYS B O 1
ATOM 2288 N N . SER B 1 40 ? 9.344 4.625 17.281 1 98.12 40 SER B N 1
ATOM 2289 C CA . SER B 1 40 ? 9.977 3.326 17.484 1 98.12 40 SER B CA 1
ATOM 2290 C C . SER B 1 40 ? 11.391 3.295 16.906 1 98.12 40 SER B C 1
ATOM 2292 O O . SER B 1 40 ? 12.102 2.305 17.062 1 98.12 40 SER B O 1
ATOM 2294 N N . THR B 1 41 ? 11.773 4.383 16.219 1 98.12 41 THR B N 1
ATOM 2295 C CA . THR B 1 41 ? 13.102 4.473 15.617 1 98.12 41 THR B CA 1
ATOM 2296 C C . THR B 1 41 ? 13.812 5.742 16.078 1 98.12 41 THR B C 1
ATOM 2298 O O . THR B 1 41 ? 13.164 6.711 16.484 1 98.12 41 THR B O 1
ATOM 2301 N N . SER B 1 42 ? 15.156 5.633 16.094 1 97.06 42 SER B N 1
ATOM 2302 C CA . SER B 1 42 ? 16.016 6.789 16.297 1 97.06 42 SER B CA 1
ATOM 2303 C C . SER B 1 42 ? 17.125 6.84 15.242 1 97.06 42 SER B C 1
ATOM 2305 O O . SER B 1 42 ? 18 5.965 15.211 1 97.06 42 SER B O 1
ATOM 2307 N N . TRP B 1 43 ? 17.078 7.84 14.461 1 97.88 43 TRP B N 1
ATOM 2308 C CA . TRP B 1 43 ? 18.031 7.941 13.367 1 97.88 43 TRP B CA 1
ATOM 2309 C C . TRP B 1 43 ? 19.125 8.961 13.68 1 97.88 43 TRP B C 1
ATOM 2311 O O . TRP B 1 43 ? 18.844 10.031 14.219 1 97.88 43 TRP B O 1
ATOM 2321 N N . ALA B 1 44 ? 20.359 8.633 13.359 1 97.06 44 ALA B N 1
ATOM 2322 C CA . ALA B 1 44 ? 21.469 9.555 13.562 1 97.06 44 ALA B CA 1
ATOM 2323 C C . ALA B 1 44 ? 21.281 10.828 12.75 1 97.06 44 ALA B C 1
ATOM 2325 O O . ALA B 1 44 ? 20.781 10.789 11.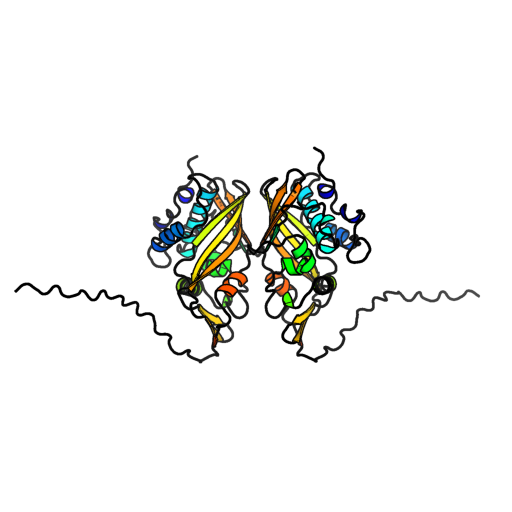617 1 97.06 44 ALA B O 1
ATOM 2326 N N . PRO B 1 45 ? 21.844 11.867 13.398 1 92.81 45 PRO B N 1
ATOM 2327 C CA . PRO B 1 45 ? 21.797 13.102 12.602 1 92.81 45 PRO B CA 1
ATOM 2328 C C . PRO B 1 45 ? 22.5 12.969 11.266 1 92.81 45 PRO B C 1
ATOM 2330 O O . PRO B 1 45 ? 23.531 12.297 11.172 1 92.81 45 PRO B O 1
ATOM 2333 N N . SER B 1 46 ? 21.938 13.359 10.195 1 89.81 46 SER B N 1
ATOM 2334 C CA . SER B 1 46 ? 22.484 13.438 8.844 1 89.81 46 SER B CA 1
ATOM 2335 C C . SER B 1 46 ? 22.344 12.102 8.117 1 89.81 46 SER B C 1
ATOM 2337 O O . SER B 1 46 ? 22.766 11.969 6.965 1 89.81 46 SER B O 1
ATOM 2339 N N . SER B 1 47 ? 21.812 11.062 8.914 1 97 47 SER B N 1
ATOM 2340 C CA . SER B 1 47 ? 21.453 9.875 8.141 1 97 47 SER B CA 1
ATOM 2341 C C . SER B 1 47 ? 20.375 10.195 7.113 1 97 47 SER B C 1
ATOM 2343 O O . SER B 1 47 ? 19.672 11.195 7.242 1 97 47 SER B O 1
ATOM 2345 N N . LEU B 1 48 ? 20.344 9.398 6.145 1 97.81 48 LEU B N 1
ATOM 2346 C CA . LEU B 1 48 ? 19.328 9.609 5.121 1 97.81 48 LEU B CA 1
ATOM 2347 C C . LEU B 1 48 ? 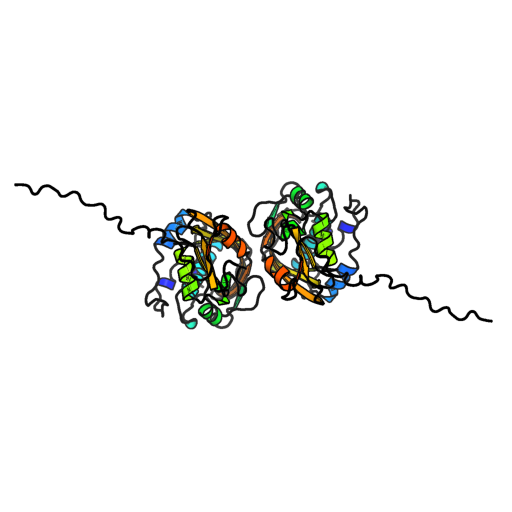17.938 9.508 5.715 1 97.81 48 LEU B C 1
ATOM 2349 O O . LEU B 1 48 ? 17.031 10.266 5.344 1 97.81 48 LEU B O 1
ATOM 2353 N N . GLU B 1 49 ? 17.734 8.555 6.602 1 98.56 49 GLU B N 1
ATOM 2354 C CA . GLU B 1 49 ? 16.438 8.398 7.277 1 98.56 49 GLU B CA 1
ATOM 2355 C C . GLU B 1 49 ? 16.062 9.664 8.031 1 98.56 49 GLU B C 1
ATOM 2357 O O . GLU B 1 49 ? 14.906 10.102 7.984 1 98.56 49 GLU B O 1
ATOM 2362 N N . PHE B 1 50 ? 17.062 10.227 8.719 1 98.38 50 PHE B N 1
ATOM 2363 C CA . PHE B 1 50 ? 16.859 11.461 9.469 1 98.38 50 PHE B CA 1
ATOM 2364 C C . PHE B 1 50 ? 16.469 12.602 8.531 1 98.38 50 PHE B C 1
ATOM 2366 O O . PHE B 1 50 ? 15.484 13.305 8.781 1 98.38 50 PHE B O 1
ATOM 2373 N N . LEU B 1 51 ? 17.141 12.781 7.488 1 98.56 51 LEU B N 1
ATOM 2374 C CA . LEU B 1 51 ? 16.906 13.859 6.535 1 98.56 51 LEU B CA 1
ATOM 2375 C C . LEU B 1 51 ? 15.547 13.719 5.867 1 98.56 51 LEU B C 1
ATOM 2377 O O . LEU B 1 51 ? 14.797 14.688 5.77 1 98.56 51 LEU B O 1
ATOM 2381 N N . VAL B 1 52 ? 15.203 12.508 5.457 1 98.62 52 VAL B N 1
ATOM 2382 C CA . VAL B 1 52 ? 13.945 12.242 4.762 1 98.62 52 VAL B CA 1
ATOM 2383 C C . VAL B 1 52 ? 12.773 12.43 5.719 1 98.62 52 VAL B C 1
ATOM 2385 O O . VAL B 1 52 ? 11.742 12.984 5.34 1 98.62 52 VAL B O 1
ATOM 2388 N N . GLN B 1 53 ? 12.906 11.984 6.922 1 98.69 53 GLN B N 1
ATOM 2389 C CA . GLN B 1 53 ? 11.875 12.18 7.93 1 98.69 53 GLN B CA 1
ATOM 2390 C C . GLN B 1 53 ? 11.562 13.664 8.125 1 98.69 53 GLN B C 1
ATOM 2392 O O . GLN B 1 53 ? 10.398 14.055 8.203 1 98.69 53 GLN B O 1
ATOM 2397 N N . ASN B 1 54 ? 12.578 14.453 8.18 1 98.62 54 ASN B N 1
ATOM 2398 C CA . ASN B 1 54 ? 12.398 15.898 8.312 1 98.62 54 ASN B CA 1
ATOM 2399 C C . ASN B 1 54 ? 11.719 16.5 7.082 1 98.62 54 ASN B C 1
ATOM 2401 O O . ASN B 1 54 ? 10.812 17.312 7.207 1 98.62 54 ASN B O 1
ATOM 2405 N N . LEU B 1 55 ? 12.141 16.094 5.945 1 98.81 55 LEU B N 1
ATOM 2406 C CA . LEU B 1 55 ? 11.562 16.594 4.703 1 98.81 55 LEU B CA 1
ATOM 2407 C C . LEU B 1 55 ? 10.062 16.312 4.652 1 98.81 55 LEU B C 1
ATOM 2409 O O . LEU B 1 55 ? 9.266 17.203 4.375 1 98.81 55 LEU B O 1
ATOM 2413 N N . VAL B 1 56 ? 9.703 15.055 4.965 1 98.5 56 VAL B N 1
ATOM 2414 C CA . VAL B 1 56 ? 8.305 14.664 4.875 1 98.5 56 VAL B CA 1
ATOM 2415 C C . VAL B 1 56 ? 7.484 15.422 5.918 1 98.5 56 VAL B C 1
ATOM 2417 O O . VAL B 1 56 ? 6.367 15.867 5.637 1 98.5 56 VAL B O 1
ATOM 2420 N N . LYS B 1 57 ? 8.008 15.57 7.078 1 98.44 57 LYS B N 1
ATOM 2421 C CA . LYS B 1 57 ? 7.316 16.312 8.125 1 98.44 57 LYS B CA 1
ATOM 2422 C C . LYS B 1 57 ? 7.082 17.766 7.707 1 98.44 57 LYS B C 1
ATOM 2424 O O . LYS B 1 57 ? 5.996 18.312 7.918 1 98.44 57 LYS B O 1
ATOM 2429 N N . ASN B 1 58 ? 8.07 18.406 7.156 1 98.81 58 ASN B N 1
ATOM 2430 C CA . ASN B 1 58 ? 7.902 19.766 6.672 1 98.81 58 ASN B CA 1
ATOM 2431 C C . ASN B 1 58 ? 6.918 19.828 5.512 1 98.81 58 ASN B C 1
ATOM 2433 O O . ASN B 1 58 ? 6.086 20.734 5.449 1 98.81 58 ASN B O 1
ATOM 2437 N N . TRP B 1 59 ? 7.023 18.891 4.609 1 98.75 59 TRP B N 1
ATOM 2438 C CA . TRP B 1 59 ? 6.09 18.844 3.492 1 98.75 59 TRP B CA 1
ATOM 2439 C C . TRP B 1 59 ? 4.648 18.75 3.988 1 98.75 59 TRP B C 1
ATOM 2441 O O . TRP B 1 59 ? 3.77 19.469 3.49 1 98.75 59 TRP B O 1
ATOM 2451 N N . GLU B 1 60 ? 4.406 17.859 4.914 1 97.38 60 GLU B N 1
ATOM 2452 C CA . GLU B 1 60 ? 3.062 17.672 5.453 1 97.38 60 GLU B CA 1
ATOM 2453 C C . GLU B 1 60 ? 2.533 18.953 6.074 1 97.38 60 GLU B C 1
ATOM 2455 O O . GLU B 1 60 ? 1.361 19.297 5.906 1 97.38 60 GLU B O 1
ATOM 2460 N N . LYS B 1 61 ? 3.35 19.641 6.816 1 97.88 61 LYS B N 1
ATOM 2461 C CA . LYS B 1 61 ? 2.963 20.906 7.43 1 97.88 61 LYS B CA 1
ATOM 2462 C C . LYS B 1 61 ? 2.592 21.953 6.371 1 97.88 61 LYS B C 1
ATOM 2464 O O . LYS B 1 61 ? 1.59 22.656 6.508 1 97.88 61 LYS B O 1
ATOM 2469 N N . GLU B 1 62 ? 3.371 22.031 5.348 1 98.38 62 GLU B N 1
ATOM 2470 C CA . GLU B 1 62 ? 3.07 22.969 4.27 1 98.38 62 GLU B CA 1
ATOM 2471 C C . GLU B 1 62 ? 1.763 22.609 3.572 1 98.38 62 GLU B C 1
ATOM 2473 O O . GLU B 1 62 ? 0.889 23.469 3.4 1 98.38 62 GLU B O 1
ATOM 2478 N N . ALA B 1 63 ? 1.61 21.406 3.285 1 97.38 63 ALA B N 1
ATOM 2479 C CA . ALA B 1 63 ? 0.435 20.938 2.553 1 97.38 63 ALA B CA 1
ATOM 2480 C C . ALA B 1 63 ? -0.833 21.125 3.381 1 97.38 63 ALA B C 1
ATOM 2482 O O . ALA B 1 63 ? -1.911 21.359 2.832 1 97.38 63 ALA B O 1
ATOM 2483 N N . SER B 1 64 ? -0.705 21.047 4.641 1 96 64 SER B N 1
ATOM 2484 C CA . SER B 1 64 ? -1.867 21.094 5.523 1 96 64 SER B CA 1
ATOM 2485 C C . SER B 1 64 ? -2.236 22.531 5.883 1 96 64 SER B C 1
ATOM 2487 O O . SER B 1 64 ? -3.406 22.828 6.121 1 96 64 SER B O 1
ATOM 2489 N N . TYR B 1 65 ? -1.215 23.453 5.859 1 97.25 65 TYR B N 1
ATOM 2490 C CA . TYR B 1 65 ? -1.537 24.703 6.539 1 97.25 65 TYR B CA 1
ATOM 2491 C C . TYR B 1 65 ? -1.188 25.906 5.672 1 97.25 65 TYR B C 1
ATOM 2493 O O . TYR B 1 65 ? -1.639 27.016 5.934 1 97.25 65 TYR B O 1
ATOM 2501 N N . LYS B 1 66 ? -0.293 25.719 4.695 1 97.75 66 LYS B N 1
ATOM 2502 C CA . LYS B 1 66 ? -0.058 26.812 3.75 1 97.75 66 LYS B CA 1
ATOM 2503 C C . LYS B 1 66 ? -1.07 26.766 2.609 1 97.75 66 LYS B C 1
ATOM 2505 O O . LYS B 1 66 ? -1.17 25.766 1.893 1 97.75 66 LYS B O 1
ATOM 2510 N N . THR B 1 67 ? -1.759 27.844 2.346 1 96.81 67 THR B N 1
ATOM 2511 C CA . THR B 1 67 ? -2.891 27.812 1.426 1 96.81 67 THR B CA 1
ATOM 2512 C C . THR B 1 67 ? -2.457 28.234 0.022 1 96.81 67 THR B C 1
ATOM 2514 O O . THR B 1 67 ? -3.24 28.141 -0.926 1 96.81 67 THR B O 1
ATOM 2517 N N . ASP B 1 68 ? -1.26 28.656 -0.161 1 97.5 68 ASP B N 1
ATOM 2518 C CA . ASP B 1 68 ? -0.679 28.969 -1.461 1 97.5 68 ASP B CA 1
ATOM 2519 C C . ASP B 1 68 ? 0.442 28 -1.819 1 97.5 68 ASP B C 1
ATOM 2521 O O . ASP B 1 68 ? 1.511 28.031 -1.207 1 97.5 68 ASP B O 1
ATOM 2525 N N . PRO B 1 69 ? 0.226 27.234 -2.842 1 96.69 69 PRO B N 1
ATOM 2526 C CA . PRO B 1 69 ? 1.238 26.234 -3.188 1 96.69 69 PRO B CA 1
ATOM 2527 C C . PRO B 1 69 ? 2.586 26.859 -3.543 1 96.69 69 PRO B C 1
ATOM 2529 O O . PRO B 1 69 ? 3.629 26.219 -3.379 1 96.69 69 PRO B O 1
ATOM 2532 N N . LYS B 1 70 ? 2.586 28.047 -3.938 1 97.44 70 LYS B N 1
ATOM 2533 C CA . LYS B 1 70 ? 3.838 28.719 -4.285 1 97.44 70 LYS B CA 1
ATOM 2534 C C . LYS B 1 70 ? 4.719 28.922 -3.057 1 97.44 70 LYS B C 1
ATOM 2536 O O . LYS B 1 70 ? 5.918 29.172 -3.18 1 97.44 70 LYS B O 1
ATOM 2541 N N . GLU B 1 71 ? 4.094 28.766 -1.947 1 98.25 71 GLU B N 1
ATOM 2542 C CA . GLU B 1 71 ? 4.824 28.969 -0.701 1 98.25 71 GLU B CA 1
ATOM 2543 C C . GLU B 1 71 ? 5.363 27.656 -0.155 1 98.25 71 GLU B C 1
ATOM 2545 O O . GLU B 1 71 ? 6.02 27.625 0.891 1 98.25 71 GLU B O 1
ATOM 2550 N N . TRP B 1 72 ? 5.133 26.562 -0.838 1 98.62 72 TRP B N 1
ATOM 2551 C CA . TRP B 1 72 ? 5.723 25.281 -0.453 1 98.62 72 TRP B CA 1
ATOM 2552 C C . TRP B 1 72 ? 7.18 25.203 -0.897 1 98.62 72 TRP B C 1
ATOM 2554 O O . TRP B 1 72 ? 7.465 25.109 -2.094 1 98.62 72 TRP B O 1
ATOM 2564 N N . ARG B 1 73 ? 8 25.125 -0.014 1 98.25 73 ARG B N 1
ATOM 2565 C CA . ARG B 1 73 ? 9.422 25.125 -0.354 1 98.25 73 ARG B CA 1
ATOM 2566 C C . ARG B 1 73 ? 9.945 23.703 -0.529 1 98.25 73 ARG B C 1
ATOM 2568 O O . ARG B 1 73 ? 11.008 23.5 -1.124 1 98.25 73 ARG B O 1
ATOM 2575 N N . THR B 1 74 ? 9.234 22.734 -0.068 1 98.81 74 THR B N 1
ATOM 2576 C CA . THR B 1 74 ? 9.695 21.359 -0.047 1 98.81 74 THR B CA 1
ATOM 2577 C C . THR B 1 74 ? 9.422 20.672 -1.385 1 98.81 74 THR B C 1
ATOM 2579 O O . THR B 1 74 ? 9.844 19.531 -1.605 1 98.81 74 THR B O 1
ATOM 2582 N N . ILE B 1 75 ? 8.758 21.344 -2.324 1 98.88 75 ILE B N 1
ATOM 2583 C CA . ILE B 1 75 ? 8.359 20.656 -3.549 1 98.88 75 ILE B CA 1
ATOM 2584 C C . ILE B 1 75 ? 8.93 21.391 -4.762 1 98.88 75 ILE B C 1
ATOM 2586 O O . ILE B 1 75 ? 9.219 22.594 -4.691 1 98.88 75 ILE B O 1
ATOM 2590 N N . SER B 1 76 ? 9.086 20.609 -5.844 1 98.62 76 SER B N 1
ATOM 2591 C CA . SER B 1 76 ? 9.297 21.219 -7.156 1 98.62 76 SER B CA 1
ATOM 2592 C C . SER B 1 76 ? 7.996 21.797 -7.711 1 98.62 76 SER B C 1
ATOM 2594 O O . SER B 1 76 ? 7.066 21.062 -8.039 1 98.62 76 SER B O 1
ATOM 2596 N N . GLN B 1 77 ? 7.961 23.031 -7.867 1 96.94 77 GLN B N 1
ATOM 2597 C CA . GLN B 1 77 ? 6.75 23.688 -8.336 1 96.94 77 GLN B CA 1
ATOM 2598 C C . GLN B 1 77 ? 6.367 23.219 -9.734 1 96.94 77 GLN B C 1
ATOM 2600 O O . GLN B 1 77 ? 5.184 23.188 -10.078 1 96.94 77 GLN B O 1
ATOM 2605 N N . GLU B 1 78 ? 7.293 22.766 -10.422 1 96.81 78 GLU B N 1
ATOM 2606 C CA . GLU B 1 78 ? 7.082 22.391 -11.82 1 96.81 78 GLU B CA 1
ATOM 2607 C C . GLU B 1 78 ? 6.656 20.938 -11.93 1 96.81 78 GLU B C 1
ATOM 2609 O O . GLU B 1 78 ? 5.836 20.578 -12.789 1 96.81 78 GLU B O 1
ATOM 2614 N N . LYS B 1 79 ? 7.086 20.109 -11.023 1 98.31 79 LYS B N 1
ATOM 2615 C CA . LYS B 1 79 ? 7.004 18.672 -11.305 1 98.31 79 LYS B CA 1
ATOM 2616 C C . LYS B 1 79 ? 6.188 17.953 -10.242 1 98.31 79 LYS B C 1
ATOM 2618 O O . LYS B 1 79 ? 5.738 16.828 -10.453 1 98.31 79 LYS B O 1
ATOM 2623 N N . TYR B 1 80 ? 5.918 18.594 -9.227 1 98.69 80 TYR B N 1
ATOM 2624 C CA . TYR B 1 80 ? 5.344 17.906 -8.07 1 98.69 80 TYR B CA 1
ATOM 2625 C C . TYR B 1 80 ? 4.082 17.141 -8.461 1 98.69 80 TYR B C 1
ATOM 2627 O O . TYR B 1 80 ? 3.18 17.703 -9.086 1 98.69 80 TYR B O 1
ATOM 2635 N N . ALA B 1 81 ? 4.059 15.812 -8.039 1 98.69 81 ALA B N 1
ATOM 2636 C CA . ALA B 1 81 ? 2.887 14.961 -8.219 1 98.69 81 ALA B CA 1
ATOM 2637 C C . ALA B 1 81 ? 2.762 13.953 -7.082 1 98.69 81 ALA B C 1
ATOM 2639 O O . ALA B 1 81 ? 3.742 13.305 -6.711 1 98.69 81 ALA B O 1
ATOM 2640 N N . PHE B 1 82 ? 1.569 13.922 -6.562 1 98.38 82 PHE B N 1
ATOM 2641 C CA . PHE B 1 82 ? 1.251 12.945 -5.527 1 98.38 82 PHE B CA 1
ATOM 2642 C C . PHE B 1 82 ? 0.327 11.859 -6.074 1 98.38 82 PHE B C 1
ATOM 2644 O O . PHE B 1 82 ? -0.676 12.164 -6.723 1 98.38 82 PHE B O 1
ATOM 2651 N N . HIS B 1 83 ? 0.711 10.562 -5.793 1 98.38 83 HIS B N 1
ATOM 2652 C CA . HIS B 1 83 ? -0.1 9.414 -6.176 1 98.38 83 HIS B CA 1
ATOM 2653 C C . HIS B 1 83 ? -0.439 8.547 -4.969 1 98.38 83 HIS B C 1
ATOM 2655 O O . HIS B 1 83 ? 0.415 8.312 -4.109 1 98.38 83 HIS B O 1
ATOM 2661 N N . LEU B 1 84 ? -1.68 8.148 -4.957 1 98.19 84 LEU B N 1
ATOM 2662 C CA . LEU B 1 84 ? -2.102 7.168 -3.957 1 98.19 84 LEU B CA 1
ATOM 2663 C C . LEU B 1 84 ? -2.426 5.828 -4.609 1 98.19 84 LEU B C 1
ATOM 2665 O O . LEU B 1 84 ? -3.314 5.746 -5.461 1 98.19 84 LEU B O 1
ATOM 2669 N N . ASN B 1 85 ? -1.74 4.785 -4.191 1 98.06 85 ASN B N 1
ATOM 2670 C CA . ASN B 1 85 ? -2.01 3.406 -4.582 1 98.06 85 ASN B CA 1
ATOM 2671 C C . ASN B 1 85 ? -2.074 3.256 -6.098 1 98.06 85 ASN B C 1
ATOM 2673 O O . ASN B 1 85 ? -2.977 2.602 -6.621 1 98.06 85 ASN B O 1
ATOM 2677 N N . GLY B 1 86 ? -1.191 3.949 -6.766 1 96.44 86 GLY B N 1
ATOM 2678 C CA . GLY B 1 86 ? -1.089 3.844 -8.211 1 96.44 86 GLY B CA 1
ATOM 2679 C C . GLY B 1 86 ? -2.125 4.676 -8.945 1 96.44 86 GLY B C 1
ATOM 2680 O O . GLY B 1 86 ? -2.299 4.535 -10.156 1 96.44 86 GLY B O 1
ATOM 2681 N N . GLY B 1 87 ? -2.842 5.508 -8.258 1 95.56 87 GLY B N 1
ATOM 2682 C CA . GLY B 1 87 ? -3.896 6.316 -8.852 1 95.56 87 GLY B CA 1
ATOM 2683 C C . GLY B 1 87 ? -3.373 7.543 -9.578 1 95.56 87 GLY B C 1
ATOM 2684 O O . GLY B 1 87 ? -2.162 7.699 -9.742 1 95.56 87 GLY B O 1
ATOM 2685 N N . PRO B 1 88 ? -4.254 8.367 -10.07 1 95.81 88 PRO B N 1
ATOM 2686 C CA . PRO B 1 88 ? -3.854 9.539 -10.852 1 95.81 88 PRO B CA 1
ATOM 2687 C C . PRO B 1 88 ? -3.043 10.547 -10.039 1 95.81 88 PRO B C 1
ATOM 2689 O O . PRO B 1 88 ? -3.104 10.539 -8.805 1 95.81 88 PRO B O 1
ATOM 2692 N N . ALA B 1 89 ? -2.385 11.398 -10.742 1 97.62 89 ALA B N 1
ATOM 2693 C CA . ALA B 1 89 ? -1.549 12.422 -10.117 1 97.62 89 ALA B CA 1
ATOM 2694 C C . ALA B 1 89 ? -2.402 13.523 -9.484 1 97.62 89 ALA B C 1
ATOM 2696 O O . ALA B 1 89 ? -3.41 13.938 -10.062 1 97.62 89 ALA B O 1
ATOM 2697 N N . LEU B 1 90 ? -2.012 13.914 -8.32 1 97.44 90 LEU B N 1
ATOM 2698 C CA . LEU B 1 90 ? -2.512 15.117 -7.68 1 97.44 90 LEU B CA 1
ATOM 2699 C C . LEU B 1 90 ? -1.41 16.172 -7.555 1 97.44 90 LEU B C 1
ATOM 2701 O O . LEU B 1 90 ? -0.379 15.914 -6.926 1 97.44 90 LEU B O 1
ATOM 2705 N N . ASP B 1 91 ? -1.576 17.266 -8.141 1 97.75 91 ASP B N 1
ATOM 2706 C CA . ASP B 1 91 ? -0.605 18.344 -7.957 1 97.75 91 ASP B CA 1
ATOM 2707 C C . ASP B 1 91 ? -0.875 19.125 -6.672 1 97.75 91 ASP B C 1
ATOM 2709 O O . ASP B 1 91 ? -1.727 18.734 -5.871 1 97.75 91 ASP B O 1
ATOM 2713 N N . ALA B 1 92 ? -0.113 20.188 -6.457 1 97.5 92 ALA B N 1
ATOM 2714 C CA . ALA B 1 92 ? -0.214 20.922 -5.195 1 97.5 92 ALA B CA 1
ATOM 2715 C C . ALA B 1 92 ? -1.586 21.562 -5.051 1 97.5 92 ALA B C 1
ATOM 2717 O O . ALA B 1 92 ? -2.145 21.609 -3.951 1 97.5 92 ALA B O 1
ATOM 2718 N N . ASN B 1 93 ? -2.143 22.047 -6.117 1 96.62 93 ASN B N 1
ATOM 2719 C CA . ASN B 1 93 ? -3.471 22.656 -6.074 1 96.62 93 ASN B CA 1
ATOM 2720 C C . ASN B 1 93 ? -4.547 21.609 -5.773 1 96.62 93 ASN B C 1
ATOM 2722 O O . ASN B 1 93 ? -5.496 21.891 -5.043 1 96.62 93 ASN B O 1
ATOM 2726 N N . ASP B 1 94 ? -4.41 20.438 -6.355 1 95.06 94 ASP B N 1
ATOM 2727 C CA . ASP B 1 94 ? -5.336 19.344 -6.055 1 95.06 94 ASP B CA 1
ATOM 2728 C C . ASP B 1 94 ? -5.312 19 -4.566 1 95.06 94 ASP B C 1
ATOM 2730 O O . ASP B 1 94 ? -6.363 18.828 -3.949 1 95.06 94 ASP B O 1
ATOM 2734 N N . MET B 1 95 ? -4.121 18.938 -4.055 1 94.31 95 MET B N 1
ATOM 2735 C CA . MET B 1 95 ? -3.963 18.594 -2.645 1 94.31 95 MET B CA 1
ATOM 2736 C C . MET B 1 95 ? -4.625 19.641 -1.755 1 94.31 95 MET B C 1
ATOM 2738 O O . MET B 1 95 ? -5.285 19.297 -0.771 1 94.31 95 MET B O 1
ATOM 2742 N N . LEU B 1 96 ? -4.453 20.875 -2.098 1 93.94 96 LEU B N 1
ATOM 2743 C CA . LEU B 1 96 ? -5.035 21.953 -1.317 1 93.94 96 LEU B CA 1
ATOM 2744 C C . LEU B 1 96 ? -6.559 21.938 -1.402 1 93.94 96 LEU B C 1
ATOM 2746 O O . LEU B 1 96 ? -7.242 22.25 -0.424 1 93.94 96 LEU B O 1
ATOM 2750 N N . ARG B 1 97 ? -7.039 21.594 -2.537 1 92.88 97 ARG B N 1
ATOM 2751 C CA . ARG B 1 97 ? -8.484 21.531 -2.74 1 92.88 97 ARG B CA 1
ATOM 2752 C C . ARG B 1 97 ? -9.102 20.359 -1.993 1 92.88 97 ARG B C 1
ATOM 2754 O O . ARG B 1 97 ? -10.117 20.516 -1.313 1 92.88 97 ARG B O 1
ATOM 2761 N N . LEU B 1 98 ? -8.492 19.266 -1.992 1 92.25 98 LEU B N 1
ATOM 2762 C CA . LEU B 1 98 ? -9.039 18.031 -1.441 1 92.25 98 LEU B CA 1
ATOM 2763 C C . LEU B 1 98 ? -8.781 17.938 0.059 1 92.25 98 LEU B C 1
ATOM 2765 O O . LEU B 1 98 ? -9.617 17.422 0.807 1 92.25 98 LEU B O 1
ATOM 2769 N N . GLY B 1 99 ? -7.598 18.406 0.436 1 92.12 99 GLY B N 1
ATOM 2770 C CA . GLY B 1 99 ? -7.098 18.156 1.777 1 92.12 99 GLY B CA 1
ATOM 2771 C C . GLY B 1 99 ? -6.242 16.906 1.869 1 92.12 99 GLY B C 1
ATOM 2772 O O . GLY B 1 99 ? -6.516 15.906 1.199 1 92.12 99 GLY B O 1
ATOM 2773 N N . THR B 1 100 ? -5.25 16.938 2.754 1 92.81 100 THR B N 1
ATOM 2774 C CA . THR B 1 100 ? -4.246 15.891 2.828 1 92.81 100 THR B CA 1
ATOM 2775 C C . THR B 1 100 ? -4.867 14.578 3.297 1 92.81 100 THR B C 1
ATOM 2777 O O . THR B 1 100 ? -4.531 13.508 2.787 1 92.81 100 THR B O 1
ATOM 2780 N N . TYR B 1 101 ? -5.805 14.648 4.195 1 94 101 TYR B N 1
ATOM 2781 C CA . TYR B 1 101 ? -6.477 13.438 4.648 1 94 101 TYR B CA 1
ATOM 2782 C C . TYR B 1 101 ? -7.25 12.781 3.508 1 94 101 TYR B C 1
ATOM 2784 O O . TYR B 1 101 ? -7.102 11.586 3.26 1 94 101 TYR B O 1
ATOM 2792 N N . ASN B 1 102 ? -8.016 13.594 2.83 1 94.56 102 ASN B N 1
ATOM 2793 C CA . ASN B 1 102 ? -8.781 13.086 1.696 1 94.56 102 ASN B CA 1
ATOM 2794 C C . ASN B 1 102 ? -7.875 12.508 0.618 1 94.56 102 ASN B C 1
ATOM 2796 O O . ASN B 1 102 ? -8.18 11.461 0.04 1 94.56 102 ASN B O 1
ATOM 2800 N N . ALA B 1 103 ? -6.832 13.195 0.38 1 94.94 103 ALA B N 1
ATOM 2801 C CA . ALA B 1 103 ? -5.871 12.742 -0.621 1 94.94 103 ALA B CA 1
ATOM 2802 C C . ALA B 1 103 ? -5.289 11.383 -0.241 1 94.94 103 ALA B C 1
ATOM 2804 O O . ALA B 1 103 ? -5.074 10.531 -1.104 1 94.94 103 ALA B O 1
ATOM 2805 N N . LEU B 1 104 ? -5.055 11.18 1.011 1 96.12 104 LEU B N 1
ATOM 2806 C CA . LEU B 1 104 ? -4.395 9.969 1.478 1 96.12 104 LEU B CA 1
ATOM 2807 C C . LEU B 1 104 ? -5.402 8.836 1.666 1 96.12 104 LEU B C 1
ATOM 2809 O O . LEU B 1 104 ? -5.027 7.664 1.722 1 96.12 104 LEU B O 1
ATOM 2813 N N . ILE B 1 105 ? -6.672 9.148 1.816 1 95.38 105 ILE B N 1
ATOM 2814 C CA . ILE B 1 105 ? -7.699 8.125 1.947 1 95.38 105 ILE B CA 1
ATOM 2815 C C . ILE B 1 105 ? -8.195 7.711 0.563 1 95.38 105 ILE B C 1
ATOM 2817 O O . ILE B 1 105 ? -8.547 6.547 0.342 1 95.38 105 ILE B O 1
ATOM 2821 N N . GLY B 1 106 ? -8.211 8.68 -0.316 1 93.38 106 GLY B N 1
ATOM 2822 C CA . GLY B 1 106 ? -8.625 8.414 -1.684 1 93.38 106 GLY B CA 1
ATOM 2823 C C . GLY B 1 106 ? -10.023 8.906 -1.99 1 93.38 106 GLY B C 1
ATOM 2824 O O . GLY B 1 106 ? -10.852 9.062 -1.084 1 93.38 106 GLY B O 1
ATOM 2825 N N . GLU B 1 107 ? -10.273 9.055 -3.225 1 86.88 107 GLU B N 1
ATOM 2826 C CA . GLU B 1 107 ? -11.523 9.633 -3.695 1 86.88 107 GLU B CA 1
ATOM 2827 C C . GLU B 1 107 ? -12.711 8.75 -3.334 1 86.88 107 GLU B C 1
ATOM 2829 O O . GLU B 1 107 ? -13.797 9.25 -3.043 1 86.88 107 GLU B O 1
ATOM 2834 N N . SER B 1 108 ? -12.492 7.531 -3.262 1 86.12 108 SER B N 1
ATOM 2835 C CA . SER B 1 108 ? -13.586 6.598 -3.004 1 86.12 108 SER B CA 1
ATOM 2836 C C . SER B 1 108 ? -13.93 6.543 -1.519 1 86.12 108 SER B C 1
ATOM 2838 O O . SER B 1 108 ? -15.031 6.133 -1.146 1 86.12 108 SER B O 1
ATOM 2840 N N . GLY B 1 109 ? -12.992 6.98 -0.762 1 92.31 109 GLY B N 1
ATOM 2841 C CA . GLY B 1 109 ? -13.188 6.816 0.67 1 92.31 109 GLY B CA 1
ATOM 2842 C C . GLY B 1 109 ? -13.211 5.363 1.105 1 92.31 109 GLY B C 1
ATOM 2843 O O . GLY B 1 109 ? -12.492 4.531 0.556 1 92.31 109 GLY B O 1
ATOM 2844 N N . VAL B 1 110 ? -13.867 5.137 2.164 1 90.25 110 VAL B N 1
ATOM 2845 C CA . VAL B 1 110 ? -14.109 3.807 2.713 1 90.25 110 VAL B CA 1
ATOM 2846 C C . VAL B 1 110 ? -15.609 3.578 2.875 1 90.25 110 VAL B C 1
ATOM 2848 O O . VAL B 1 110 ? -16.281 4.309 3.611 1 90.25 110 VAL B O 1
ATOM 2851 N N . LYS B 1 111 ? -16.094 2.6 2.26 1 85.75 111 LYS B N 1
ATOM 2852 C CA . LYS B 1 111 ? -17.516 2.352 2.158 1 85.75 111 LYS B CA 1
ATOM 2853 C C . LYS B 1 111 ? -18.172 2.318 3.539 1 85.75 111 LYS B C 1
ATOM 2855 O O . LYS B 1 111 ? -17.672 1.654 4.449 1 85.75 111 LYS B O 1
ATOM 2860 N N . ASP B 1 112 ? -19.203 3.115 3.74 1 85.62 112 ASP B N 1
ATOM 2861 C CA . ASP B 1 112 ? -20.109 3.16 4.887 1 85.62 112 ASP B CA 1
ATOM 2862 C C . ASP B 1 112 ? -19.406 3.773 6.105 1 85.62 112 ASP B C 1
ATOM 2864 O O . ASP B 1 112 ? -19.906 3.664 7.227 1 85.62 112 ASP B O 1
ATOM 2868 N N . VAL B 1 113 ? -18.297 4.348 5.863 1 89.81 113 VAL B N 1
ATOM 2869 C CA . VAL B 1 113 ? -17.625 4.875 7.051 1 89.81 113 VAL B CA 1
ATOM 2870 C C . VAL B 1 113 ? -17.078 6.266 6.762 1 89.81 113 VAL B C 1
ATOM 2872 O O . VAL B 1 113 ? -17.016 7.121 7.648 1 89.81 113 VAL B O 1
ATOM 2875 N N . TYR B 1 114 ? -16.594 6.48 5.598 1 93.19 114 TYR B N 1
ATOM 2876 C CA . TYR B 1 114 ? -15.977 7.746 5.203 1 93.19 114 TYR B CA 1
ATOM 2877 C C . TYR B 1 114 ? -16.141 7.992 3.709 1 93.19 114 TYR B C 1
ATOM 2879 O O . TYR B 1 114 ? -15.617 7.238 2.887 1 93.19 114 TYR B O 1
ATOM 2887 N N . GLU B 1 115 ? -16.844 8.969 3.398 1 92.31 115 GLU B N 1
ATOM 2888 C CA . GLU B 1 115 ? -17.031 9.328 1.997 1 92.31 115 GLU B CA 1
ATOM 2889 C C . GLU B 1 115 ? -16.328 10.641 1.663 1 92.31 115 GLU B C 1
ATOM 2891 O O . GLU B 1 115 ? -16.797 11.719 2.031 1 92.31 115 GLU B O 1
ATOM 2896 N N . THR B 1 116 ? -15.312 10.523 0.919 1 90.88 116 THR B N 1
ATOM 2897 C CA . THR B 1 116 ? -14.453 11.664 0.618 1 90.88 116 THR B CA 1
ATOM 2898 C C . THR B 1 116 ? -15.234 12.766 -0.091 1 90.88 116 THR B C 1
ATOM 2900 O O . THR B 1 116 ? -14.992 13.953 0.134 1 90.88 116 THR B O 1
ATOM 2903 N N . LYS B 1 117 ? -16.141 12.375 -0.884 1 87.31 117 LYS B N 1
ATOM 2904 C CA . LYS B 1 117 ? -16.922 13.344 -1.642 1 87.31 117 LYS B CA 1
ATOM 2905 C C . LYS B 1 117 ? -17.75 14.227 -0.713 1 87.31 117 LYS B C 1
ATOM 2907 O O . LYS B 1 117 ? -18.156 15.336 -1.091 1 87.31 117 LYS B O 1
ATOM 2912 N N . GLU B 1 118 ? -18.016 13.734 0.506 1 87.19 118 GLU B N 1
ATOM 2913 C CA . GLU B 1 118 ? -18.812 14.484 1.471 1 87.19 118 GLU B CA 1
ATOM 2914 C C . GLU B 1 118 ? -17.922 15.273 2.428 1 87.19 118 GLU B C 1
ATOM 2916 O O . GLU B 1 118 ? -18.406 15.875 3.387 1 87.19 118 GLU B O 1
ATOM 2921 N N . MET B 1 119 ? -16.672 15.227 2.139 1 89.06 119 MET B N 1
ATOM 2922 C CA . MET B 1 119 ? -15.68 15.859 3.012 1 89.06 119 MET B CA 1
ATOM 2923 C C . MET B 1 119 ? -14.859 16.891 2.248 1 89.06 119 MET B C 1
ATOM 2925 O O . MET B 1 119 ? -14.414 16.625 1.131 1 89.06 119 MET B O 1
ATOM 2929 N N . ASP B 1 120 ? -14.875 18.062 2.756 1 88.44 120 ASP B N 1
ATOM 2930 C CA . ASP B 1 120 ? -13.906 19 2.213 1 88.44 120 ASP B CA 1
ATOM 2931 C C . ASP B 1 120 ? -12.664 19.078 3.104 1 88.44 120 ASP B C 1
ATOM 2933 O O . ASP B 1 120 ? -12.547 18.359 4.09 1 88.44 120 ASP B O 1
ATOM 2937 N N . PHE B 1 121 ? -11.758 19.938 2.752 1 91 121 PHE B N 1
ATOM 2938 C CA . PHE B 1 121 ? -10.5 20.062 3.477 1 91 121 PHE B CA 1
ATOM 2939 C C . PHE B 1 121 ? -10.75 20.328 4.957 1 91 121 PHE B C 1
ATOM 2941 O O . PHE B 1 121 ? -10.266 19.578 5.816 1 91 121 PHE B O 1
ATOM 2948 N N . GLY B 1 122 ? -11.484 21.328 5.23 1 91 122 GLY B N 1
ATOM 2949 C CA . GLY B 1 122 ? -11.75 21.719 6.602 1 91 122 GLY B CA 1
ATOM 2950 C C . GLY B 1 122 ? -12.461 20.656 7.406 1 91 122 GLY B C 1
ATOM 2951 O O . GLY B 1 122 ? -12.055 20.344 8.531 1 91 122 GLY B O 1
ATOM 2952 N N . ALA B 1 123 ? -13.469 20.047 6.852 1 90.62 123 ALA B N 1
ATOM 2953 C CA . ALA B 1 123 ? -14.258 19.031 7.535 1 90.62 123 ALA B CA 1
ATOM 2954 C C . ALA B 1 123 ? -13.414 17.797 7.852 1 90.62 123 ALA B C 1
ATOM 2956 O O . ALA B 1 123 ? -13.5 17.234 8.945 1 90.62 123 ALA B O 1
ATOM 2957 N N . SER B 1 124 ? -12.617 17.422 6.902 1 92.94 124 SER B N 1
ATOM 2958 C CA . SER B 1 124 ? -11.773 16.25 7.109 1 92.94 124 SER B CA 1
ATOM 2959 C C . SER B 1 124 ? -10.742 16.484 8.203 1 92.94 124 SER B C 1
ATOM 2961 O O . SER B 1 124 ? -10.547 15.641 9.078 1 92.94 124 SER B O 1
ATOM 2963 N N . HIS B 1 125 ? -10.102 17.641 8.18 1 92.25 125 HIS B N 1
ATOM 2964 C CA . HIS B 1 125 ? -9.102 17.953 9.188 1 92.25 125 HIS B CA 1
ATOM 2965 C C . HIS B 1 125 ? -9.727 18.062 10.578 1 92.25 125 HIS B C 1
ATOM 2967 O O . HIS B 1 125 ? -9.172 17.547 11.555 1 92.25 125 HIS B O 1
ATOM 2973 N N . LYS B 1 126 ? -10.867 18.719 10.617 1 92.12 126 LYS B N 1
ATOM 2974 C CA . LYS B 1 126 ? -11.57 18.828 11.891 1 92.12 126 LYS B CA 1
ATOM 2975 C C . LYS B 1 126 ? -11.938 17.438 12.43 1 92.12 126 LYS B C 1
ATOM 2977 O O . LYS B 1 126 ? -11.766 17.172 13.625 1 92.12 126 LYS B O 1
ATOM 2982 N N . LEU B 1 127 ? -12.383 16.641 11.594 1 93.5 127 LEU B N 1
ATOM 2983 C CA . LEU B 1 127 ? -12.789 15.289 11.969 1 93.5 127 LEU B CA 1
ATOM 2984 C C . LEU B 1 127 ? -11.609 14.516 12.562 1 93.5 127 LEU B C 1
ATOM 2986 O O . LEU B 1 127 ? -11.68 14.047 13.703 1 93.5 127 LEU B O 1
ATOM 2990 N N . PHE B 1 128 ? -10.547 14.422 11.836 1 94.62 128 PHE B N 1
ATOM 2991 C CA . PHE B 1 128 ? -9.461 13.539 12.234 1 94.62 128 PHE B CA 1
ATOM 2992 C C . PHE B 1 128 ? -8.68 14.133 13.406 1 94.62 128 PHE B C 1
ATOM 2994 O O . PHE B 1 128 ? -8.195 13.398 14.266 1 94.62 128 PHE B O 1
ATOM 3001 N N . LYS B 1 129 ? -8.531 15.391 13.438 1 93.25 129 LYS B N 1
ATOM 3002 C CA . LYS B 1 129 ? -7.891 16.031 14.586 1 93.25 129 LYS B CA 1
ATOM 3003 C C . LYS B 1 129 ? -8.75 15.875 15.836 1 93.25 129 LYS B C 1
ATOM 3005 O O . LYS B 1 129 ? -8.219 15.82 16.953 1 93.25 129 LYS B O 1
ATOM 3010 N N . GLY B 1 130 ? -10.07 15.867 15.625 1 94.69 130 GLY B N 1
ATOM 3011 C CA . GLY B 1 130 ? -10.969 15.617 16.734 1 94.69 130 GLY B CA 1
ATOM 3012 C C . GLY B 1 130 ? -10.883 14.195 17.266 1 94.69 130 GLY B C 1
ATOM 3013 O O . GLY B 1 130 ? -11.039 13.961 18.469 1 94.69 130 GLY B O 1
ATOM 3014 N N . VAL B 1 131 ? -10.586 13.297 16.422 1 96 131 VAL B N 1
ATOM 3015 C CA . VAL B 1 131 ? -10.523 11.875 16.766 1 96 131 VAL B CA 1
ATOM 3016 C C . VAL B 1 131 ? -9.18 11.57 17.438 1 96 131 VAL B C 1
ATOM 3018 O O . VAL B 1 131 ? -9.125 10.836 18.422 1 96 131 VAL B O 1
ATOM 3021 N N . MET B 1 132 ? -8.148 12.102 16.875 1 96.31 132 MET B N 1
ATOM 3022 C CA . MET B 1 132 ? -6.785 11.938 17.375 1 96.31 132 MET B CA 1
ATOM 3023 C C . MET B 1 132 ? -6.09 13.289 17.516 1 96.31 132 MET B C 1
ATOM 3025 O O . MET B 1 132 ? -5.816 13.953 16.516 1 96.31 132 MET B O 1
ATOM 3029 N N . ARG B 1 133 ? -5.652 13.57 18.672 1 92.44 133 ARG B N 1
ATOM 3030 C CA . ARG B 1 133 ? -5.02 14.859 18.922 1 92.44 133 ARG B CA 1
ATOM 3031 C C . ARG B 1 133 ? -3.693 14.969 18.172 1 92.44 133 ARG B C 1
ATOM 3033 O O . ARG B 1 133 ? -3.326 16.047 17.703 1 92.44 133 ARG B O 1
ATOM 3040 N N . THR B 1 134 ? -3.027 13.867 18.141 1 95 134 THR B N 1
ATOM 3041 C CA . THR B 1 134 ? -1.799 13.75 17.359 1 95 134 THR B CA 1
ATOM 3042 C C . THR B 1 134 ? -1.826 12.508 16.484 1 95 134 THR B C 1
ATOM 3044 O O . THR B 1 134 ? -2.361 11.469 16.891 1 95 134 THR B O 1
ATOM 3047 N N . PHE B 1 135 ? -1.385 12.625 15.367 1 96.31 135 PHE B N 1
ATOM 3048 C CA . PHE B 1 135 ? -1.23 11.531 14.414 1 96.31 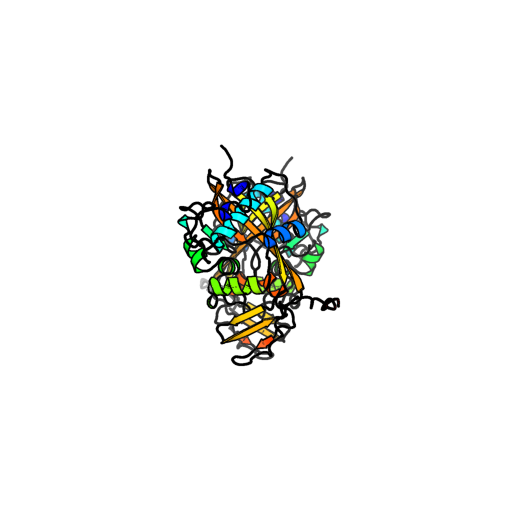135 PHE B CA 1
ATOM 3049 C C . PHE B 1 135 ? 0.143 11.57 13.758 1 96.31 135 PHE B C 1
ATOM 3051 O O . PHE B 1 135 ? 0.285 12.07 12.641 1 96.31 135 PHE B O 1
ATOM 3058 N N . ASN B 1 136 ? 1.114 10.938 14.391 1 98.12 136 ASN B N 1
ATOM 3059 C CA . ASN B 1 136 ? 2.531 11.102 14.078 1 98.12 136 ASN B CA 1
ATOM 3060 C C . ASN B 1 136 ? 2.969 10.172 12.953 1 98.12 136 ASN B C 1
ATOM 3062 O O . ASN B 1 136 ? 2.32 9.164 12.688 1 98.12 136 ASN B O 1
ATOM 3066 N N . TRP B 1 137 ? 3.951 10.625 12.297 1 98.38 137 TRP B N 1
ATOM 3067 C CA . TRP B 1 137 ? 4.527 9.906 11.164 1 98.38 137 TRP B CA 1
ATOM 3068 C C . TRP B 1 137 ? 6.023 9.68 11.367 1 98.38 137 TRP B C 1
ATOM 3070 O O . TRP B 1 137 ? 6.754 10.609 11.719 1 98.38 137 TRP B O 1
ATOM 3080 N N . GLU B 1 138 ? 6.527 8.414 11.133 1 98.62 138 GLU B N 1
ATOM 3081 C CA . GLU B 1 138 ? 7.949 8.141 11.297 1 98.62 138 GLU B CA 1
ATOM 3082 C C . GLU B 1 138 ? 8.469 7.25 10.172 1 98.62 138 GLU B C 1
ATOM 3084 O O . GLU B 1 138 ? 7.723 6.449 9.609 1 98.62 138 GLU B O 1
ATOM 3089 N N . VAL B 1 139 ? 9.711 7.398 9.844 1 98.81 139 VAL B N 1
ATOM 3090 C CA . VAL B 1 139 ? 10.414 6.508 8.922 1 98.81 139 VAL B CA 1
ATOM 3091 C C . VAL B 1 139 ? 10.852 5.246 9.664 1 98.81 139 VAL B C 1
ATOM 3093 O O . VAL B 1 139 ? 11.5 5.32 10.711 1 98.81 139 VAL B O 1
ATOM 3096 N N . LEU B 1 140 ? 10.477 4.129 9.117 1 98.81 140 LEU B N 1
ATOM 3097 C CA . LEU B 1 140 ? 10.898 2.857 9.695 1 98.81 140 LEU B CA 1
ATOM 3098 C C . LEU B 1 140 ? 12.109 2.299 8.961 1 98.81 140 LEU B C 1
ATOM 3100 O O . LEU B 1 140 ? 13.008 1.727 9.586 1 98.81 140 LEU B O 1
ATOM 3104 N N . GLU B 1 141 ? 12.086 2.391 7.691 1 98.44 141 GLU B N 1
ATOM 3105 C CA . GLU B 1 141 ? 13.125 1.852 6.816 1 98.44 141 GLU B CA 1
ATOM 3106 C C . GLU B 1 141 ? 13.211 2.645 5.516 1 98.44 141 GLU B C 1
ATOM 3108 O O . GLU B 1 141 ? 12.203 3.172 5.035 1 98.44 141 GLU B O 1
ATOM 3113 N N . LEU B 1 142 ? 14.414 2.758 5.055 1 98.56 142 LEU B N 1
ATOM 3114 C CA . LEU B 1 142 ? 14.648 3.477 3.807 1 98.56 142 LEU B CA 1
ATOM 3115 C C . LEU B 1 142 ? 15.523 2.656 2.863 1 98.56 142 LEU B C 1
ATOM 3117 O O . LEU B 1 142 ? 16.547 2.119 3.275 1 98.56 142 LEU B O 1
ATOM 3121 N N . ILE B 1 143 ? 15.039 2.51 1.637 1 98.62 143 ILE B N 1
ATOM 3122 C CA . ILE B 1 143 ? 15.812 1.851 0.587 1 98.62 143 ILE B CA 1
ATOM 3123 C C . ILE B 1 143 ? 16.141 2.852 -0.516 1 98.62 143 ILE B C 1
ATOM 3125 O O . ILE B 1 143 ? 15.281 3.627 -0.94 1 98.62 143 ILE B O 1
ATOM 3129 N N . GLY B 1 144 ? 17.359 2.816 -0.984 1 97.88 144 GLY B N 1
ATOM 3130 C CA . GLY B 1 144 ? 17.781 3.723 -2.037 1 97.88 144 GLY B CA 1
ATOM 3131 C C . GLY B 1 144 ? 18.453 4.977 -1.509 1 97.88 144 GLY B C 1
ATOM 3132 O O . GLY B 1 144 ? 18.75 5.074 -0.315 1 97.88 144 GLY B O 1
ATOM 3133 N N . ALA B 1 145 ? 18.766 5.84 -2.373 1 96.94 145 ALA B N 1
ATOM 3134 C CA . ALA B 1 145 ? 19.328 7.164 -2.119 1 96.94 145 ALA B CA 1
ATOM 3135 C C . ALA B 1 145 ? 18.844 8.172 -3.156 1 96.94 145 ALA B C 1
ATOM 3137 O O . ALA B 1 145 ? 18.422 7.793 -4.254 1 96.94 145 ALA B O 1
ATOM 3138 N N . PRO B 1 146 ? 18.812 9.492 -2.717 1 96.19 146 PRO B N 1
ATOM 3139 C CA . PRO B 1 146 ? 18.406 10.461 -3.74 1 96.19 146 PRO B CA 1
ATOM 3140 C C . PRO B 1 146 ? 19.078 10.195 -5.09 1 96.19 146 PRO B C 1
ATOM 3142 O O . PRO B 1 146 ? 20.234 9.797 -5.145 1 96.19 146 PRO B O 1
ATOM 3145 N N . PRO B 1 147 ? 18.312 10.383 -6.137 1 97.94 147 PRO B N 1
ATOM 3146 C CA . PRO B 1 147 ? 17.062 11.148 -6.254 1 97.94 147 PRO B CA 1
ATOM 3147 C C . PRO B 1 147 ? 15.82 10.312 -5.957 1 97.94 147 PRO B C 1
ATOM 3149 O O . PRO B 1 147 ? 14.719 10.844 -5.871 1 97.94 147 PRO B O 1
ATOM 3152 N N . LYS B 1 148 ? 15.961 8.938 -5.855 1 98.31 148 LYS B N 1
ATOM 3153 C CA . LYS B 1 148 ? 14.797 8.094 -5.617 1 98.31 148 LYS B CA 1
ATOM 3154 C C . LYS B 1 148 ? 14.992 7.207 -4.391 1 98.31 148 LYS B C 1
ATOM 3156 O O . LYS B 1 148 ? 16.016 6.531 -4.266 1 98.31 148 LYS B O 1
ATOM 3161 N N . VAL B 1 149 ? 13.992 7.277 -3.516 1 98.44 149 VAL B N 1
ATOM 3162 C CA . VAL B 1 149 ? 14.031 6.422 -2.332 1 98.44 149 VAL B CA 1
ATOM 3163 C C . VAL B 1 149 ? 12.68 5.754 -2.129 1 98.44 149 VAL B C 1
ATOM 3165 O O . VAL B 1 149 ? 11.664 6.219 -2.66 1 98.44 149 VAL B O 1
ATOM 3168 N N . SER B 1 150 ? 12.695 4.648 -1.49 1 98.88 150 SER B N 1
ATOM 3169 C CA . SER B 1 150 ? 11.5 3.99 -0.982 1 98.88 150 SER B CA 1
ATOM 3170 C C . SER B 1 150 ? 11.477 3.98 0.543 1 98.88 150 SER B C 1
ATOM 3172 O O . SER B 1 150 ? 12.43 3.516 1.179 1 98.88 150 SER B O 1
ATOM 3174 N N . ILE B 1 151 ? 10.359 4.465 1.108 1 98.88 151 ILE B N 1
ATOM 3175 C CA . ILE B 1 151 ? 10.273 4.711 2.543 1 98.88 151 ILE B CA 1
ATOM 3176 C C . ILE B 1 151 ? 9.156 3.867 3.15 1 98.88 151 ILE B C 1
ATOM 3178 O O . ILE B 1 151 ? 7.984 4.047 2.818 1 98.88 151 ILE B O 1
ATOM 3182 N N . LYS B 1 152 ? 9.508 3.002 3.982 1 98.94 152 LYS B N 1
ATOM 3183 C CA . LYS B 1 152 ? 8.5 2.402 4.844 1 98.94 152 LYS B CA 1
ATOM 3184 C C . LYS B 1 152 ? 8.203 3.289 6.051 1 98.94 152 LYS B C 1
ATOM 3186 O O . LYS B 1 152 ? 9.125 3.771 6.711 1 98.94 152 LYS B O 1
ATOM 3191 N N . TRP B 1 153 ? 6.93 3.473 6.32 1 98.88 153 TRP B N 1
ATOM 3192 C CA . TRP B 1 153 ? 6.594 4.41 7.383 1 98.88 153 TRP B CA 1
ATOM 3193 C C . TRP B 1 153 ? 5.484 3.852 8.273 1 98.88 153 TRP B C 1
ATOM 3195 O O . TRP B 1 153 ? 4.832 2.867 7.914 1 98.88 153 TRP B O 1
ATOM 3205 N N . ARG B 1 154 ? 5.375 4.441 9.398 1 98.81 154 ARG B N 1
ATOM 3206 C CA . ARG B 1 154 ? 4.336 4.223 10.406 1 98.81 154 ARG B CA 1
ATOM 3207 C C . ARG B 1 154 ? 3.633 5.527 10.758 1 98.81 154 ARG B C 1
ATOM 3209 O O . ARG B 1 154 ? 4.285 6.539 11.023 1 98.81 154 ARG B O 1
ATOM 3216 N N . HIS B 1 155 ? 2.287 5.598 10.672 1 98.38 155 HIS B N 1
ATOM 3217 C CA . HIS B 1 155 ? 1.434 6.629 11.258 1 98.38 155 HIS B CA 1
ATOM 3218 C C . HIS B 1 155 ? 0.713 6.109 12.492 1 98.38 155 HIS B C 1
ATOM 3220 O O . HIS B 1 155 ? 0.227 4.977 12.508 1 98.38 155 HIS B O 1
ATOM 3226 N N . TRP B 1 156 ? 0.713 6.965 13.492 1 98.38 156 TRP B N 1
ATOM 3227 C CA . TRP B 1 156 ? 0.045 6.461 14.688 1 98.38 156 TRP B CA 1
ATOM 3228 C C . TRP B 1 156 ? -0.5 7.605 15.539 1 98.38 156 TRP B C 1
ATOM 3230 O O . TRP B 1 156 ? -0.018 8.734 15.445 1 98.38 156 TRP B O 1
ATOM 3240 N N . GLY B 1 157 ? -1.496 7.363 16.25 1 97.88 157 GLY B N 1
ATOM 3241 C CA . GLY B 1 157 ? -2.148 8.242 17.203 1 97.88 157 GLY B CA 1
ATOM 3242 C C . GLY B 1 157 ? -3.15 7.527 18.094 1 97.88 157 GLY B C 1
ATOM 3243 O O . GLY B 1 157 ? -3.676 6.477 17.719 1 97.88 157 GLY B O 1
ATOM 3244 N N . THR B 1 158 ? -3.393 8.078 19.25 1 97.62 158 THR B N 1
ATOM 3245 C CA . THR B 1 158 ? -4.379 7.496 20.156 1 97.62 158 THR B CA 1
ATOM 3246 C C . THR B 1 158 ? -5.762 8.086 19.906 1 97.62 158 THR B C 1
ATOM 3248 O O . THR B 1 158 ? -5.91 9.305 19.797 1 97.62 158 THR B O 1
ATOM 3251 N N . MET B 1 159 ? -6.695 7.219 19.781 1 97.12 159 MET B N 1
ATOM 3252 C CA . MET B 1 159 ? -8.062 7.695 19.594 1 97.12 159 MET B CA 1
ATOM 3253 C C . MET B 1 159 ? -8.648 8.195 20.906 1 97.12 159 MET B C 1
ATOM 3255 O O . MET B 1 159 ? -9.18 7.406 21.688 1 97.12 159 MET B O 1
ATOM 3259 N N . THR B 1 160 ? -8.719 9.492 21.062 1 96.62 160 THR B N 1
ATOM 3260 C CA . THR B 1 160 ? -9.195 10.078 22.312 1 96.62 160 THR B CA 1
ATOM 3261 C C . THR B 1 160 ? -10.523 10.797 22.094 1 96.62 160 THR B C 1
ATOM 3263 O O . THR B 1 160 ? -11.203 11.156 23.062 1 96.62 160 THR B O 1
ATOM 3266 N N . GLY B 1 161 ? -10.898 11.039 20.875 1 96.19 161 GLY B N 1
ATOM 3267 C CA . GLY B 1 161 ? -12.18 11.641 20.531 1 96.19 161 GLY B CA 1
ATOM 3268 C C . GLY B 1 161 ? -13.094 10.711 19.766 1 96.19 161 GLY B C 1
ATOM 3269 O O . GLY B 1 161 ? -12.633 9.711 19.203 1 96.19 161 GLY B O 1
ATOM 3270 N N . ASN B 1 162 ? -14.352 11.109 19.75 1 94.25 162 ASN B N 1
ATOM 3271 C CA . ASN B 1 162 ? -15.328 10.32 19.016 1 94.25 162 ASN B CA 1
ATOM 3272 C C . ASN B 1 162 ? -15.188 10.523 17.516 1 94.25 162 ASN B C 1
ATOM 3274 O O . ASN B 1 162 ? -14.797 11.602 17.062 1 94.25 162 ASN B O 1
ATOM 3278 N N . TYR B 1 163 ? -15.453 9.461 16.812 1 95.31 163 TYR B N 1
ATOM 3279 C CA . TYR B 1 163 ? -15.562 9.539 15.367 1 95.31 163 TYR B CA 1
ATOM 3280 C C . TYR B 1 163 ? -17 9.852 14.945 1 95.31 163 TYR B C 1
ATOM 3282 O O . TYR B 1 163 ? -17.938 9.219 15.414 1 95.31 163 TYR B O 1
ATOM 3290 N N . ARG B 1 164 ? -17.109 10.805 14.109 1 91.94 164 ARG B N 1
ATOM 3291 C CA . ARG B 1 164 ? -18.406 11.188 13.555 1 91.94 164 ARG B CA 1
ATOM 3292 C C . ARG B 1 164 ? -18.281 11.617 12.102 1 91.94 164 ARG B C 1
ATOM 3294 O O . ARG B 1 164 ? -17.531 12.547 11.781 1 91.94 164 ARG B O 1
ATOM 3301 N N . ALA B 1 165 ? -19 10.953 11.227 1 91.69 165 ALA B N 1
ATOM 3302 C CA . ALA B 1 165 ? -18.953 11.289 9.805 1 91.69 165 ALA B CA 1
ATOM 3303 C C . ALA B 1 165 ? -20.344 11.18 9.172 1 91.69 165 ALA B C 1
ATOM 3305 O O . ALA B 1 165 ? -21.047 10.188 9.375 1 91.69 165 ALA B O 1
ATOM 3306 N N . LYS B 1 166 ? -20.625 12.18 8.461 1 88.44 166 LYS B N 1
ATOM 3307 C CA . LYS B 1 166 ? -21.875 12.172 7.715 1 88.44 166 LYS B CA 1
ATOM 3308 C C . LYS B 1 166 ? -21.688 11.57 6.324 1 88.44 166 LYS B C 1
ATOM 3310 O O . LYS B 1 166 ? -20.719 11.914 5.625 1 88.44 166 LYS B O 1
ATOM 3315 N N . LEU B 1 167 ? -22.609 10.742 5.949 1 89.06 167 LEU B N 1
ATOM 3316 C CA . LEU B 1 167 ? -22.562 10.086 4.648 1 89.06 167 LEU B CA 1
ATOM 3317 C C . LEU B 1 167 ? -23.547 10.727 3.672 1 89.06 167 LEU B C 1
ATOM 3319 O O . LEU B 1 167 ? -24.406 11.5 4.078 1 89.06 167 LEU B O 1
ATOM 3323 N N . SER B 1 168 ? -23.344 10.414 2.449 1 87.06 168 SER B N 1
ATOM 3324 C CA . SER B 1 168 ? -24.203 10.969 1.41 1 87.06 168 SER B CA 1
ATOM 3325 C C . SER B 1 168 ? -25.656 10.5 1.583 1 87.06 168 SER B C 1
ATOM 3327 O O . SER B 1 168 ? -26.594 11.188 1.167 1 87.06 168 SER B O 1
ATOM 3329 N N . SER B 1 169 ? -25.812 9.367 2.162 1 85.25 169 SER B N 1
ATOM 3330 C CA . SER B 1 169 ? -27.141 8.828 2.422 1 85.25 169 SER B CA 1
ATOM 3331 C C . SER B 1 169 ? -27.891 9.664 3.459 1 85.25 169 SER B C 1
ATOM 3333 O O . SER B 1 169 ? -29.109 9.523 3.625 1 85.25 169 SER B O 1
ATOM 3335 N N . GLY B 1 170 ? -27.172 10.484 4.164 1 85.06 170 GLY B N 1
ATOM 3336 C CA . GLY B 1 170 ? -27.734 11.25 5.258 1 85.06 170 GLY B CA 1
ATOM 3337 C C . GLY B 1 170 ? -27.5 10.625 6.617 1 85.06 170 GLY B C 1
ATOM 3338 O O . GLY B 1 170 ? -27.734 11.258 7.648 1 85.06 170 GLY B O 1
ATOM 3339 N N . ARG B 1 171 ? -27 9.43 6.562 1 86.69 171 ARG B N 1
ATOM 3340 C CA . ARG B 1 171 ? -26.688 8.734 7.805 1 86.69 171 ARG B CA 1
ATOM 3341 C C . ARG B 1 171 ? -25.375 9.25 8.406 1 86.69 171 ARG B C 1
ATOM 3343 O O . ARG B 1 171 ? -24.484 9.703 7.68 1 86.69 171 ARG B O 1
ATOM 3350 N N . THR B 1 172 ? -25.406 9.203 9.734 1 89.5 172 THR B N 1
ATOM 3351 C CA . THR B 1 172 ? -24.203 9.586 10.445 1 89.5 172 THR B CA 1
ATOM 3352 C C . THR B 1 172 ? -23.578 8.383 11.133 1 89.5 172 THR B C 1
ATOM 3354 O O . THR B 1 172 ? -24.25 7.637 11.836 1 89.5 172 THR B O 1
ATOM 3357 N N . VAL B 1 173 ? -22.297 8.234 10.852 1 90.25 173 VAL B N 1
ATOM 3358 C CA . VAL B 1 173 ? -21.531 7.168 11.5 1 90.25 173 VAL B CA 1
ATOM 3359 C C . VAL B 1 173 ? -20.859 7.711 12.758 1 90.25 173 VAL B C 1
ATOM 3361 O O . VAL B 1 173 ? -20.141 8.711 12.695 1 90.25 173 VAL B O 1
ATOM 3364 N N . ILE B 1 174 ? -21.094 7.027 13.867 1 91.06 174 ILE B N 1
ATOM 3365 C CA . ILE B 1 174 ? -20.5 7.465 15.125 1 91.06 174 ILE B CA 1
ATOM 3366 C C . ILE B 1 174 ? -19.781 6.289 15.797 1 91.06 174 ILE B C 1
ATOM 3368 O O . ILE B 1 174 ? -20.312 5.18 15.844 1 91.06 174 ILE B O 1
ATOM 3372 N N . ALA B 1 175 ? -18.609 6.516 16.188 1 92.5 175 ALA B N 1
ATOM 3373 C CA . ALA B 1 175 ? -17.844 5.574 17 1 92.5 175 ALA B CA 1
ATOM 3374 C C . ALA B 1 175 ? -17.25 6.27 18.219 1 92.5 175 ALA B C 1
ATOM 3376 O O . ALA B 1 175 ? -16.594 7.309 18.094 1 92.5 175 ALA B O 1
ATOM 3377 N N . LYS B 1 176 ? -17.469 5.684 19.375 1 91.94 176 LYS B N 1
ATOM 3378 C CA . LYS B 1 176 ? -16.906 6.242 20.609 1 91.94 176 LYS B CA 1
ATOM 3379 C C . LYS B 1 176 ? -15.391 6.0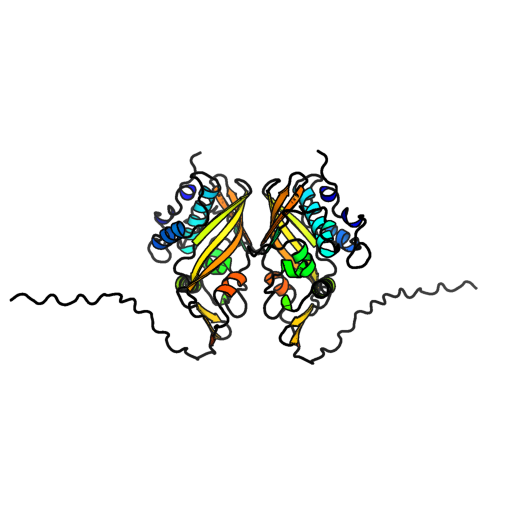47 20.656 1 91.94 176 LYS B C 1
ATOM 3381 O O . LYS B 1 176 ? -14.875 5.031 20.188 1 91.94 176 LYS B O 1
ATOM 3386 N N . ALA B 1 177 ? -14.812 7.039 21.312 1 94.19 177 ALA B N 1
ATOM 3387 C CA . ALA B 1 177 ? -13.375 6.895 21.547 1 94.19 177 ALA B CA 1
ATOM 3388 C C . ALA B 1 177 ? -13.062 5.586 22.266 1 94.19 177 ALA B C 1
ATOM 3390 O O . ALA B 1 177 ? -13.672 5.281 23.297 1 94.19 177 ALA B O 1
ATOM 3391 N N . ASN B 1 178 ? -12.133 4.863 21.75 1 93.75 178 ASN B N 1
ATOM 3392 C CA . ASN B 1 178 ? -11.797 3.59 22.375 1 93.75 178 ASN B CA 1
ATOM 3393 C C . ASN B 1 178 ? -10.477 3.676 23.141 1 93.75 178 ASN B C 1
ATOM 3395 O O . ASN B 1 178 ? -10.062 2.711 23.797 1 93.75 178 ASN B O 1
ATOM 3399 N N . HIS B 1 179 ? -9.727 4.793 23.047 1 95.5 179 HIS B N 1
ATOM 3400 C CA . HIS B 1 179 ? -8.508 5.137 23.766 1 95.5 179 HIS B CA 1
ATOM 3401 C C . HIS B 1 179 ? -7.371 4.176 23.422 1 95.5 179 HIS B C 1
ATOM 3403 O O . HIS B 1 179 ? -6.43 4.016 24.203 1 95.5 179 HIS B O 1
ATOM 3409 N N . LYS B 1 180 ? -7.504 3.523 22.281 1 96.06 180 LYS B N 1
ATOM 3410 C CA . LYS B 1 180 ? -6.457 2.631 21.797 1 96.06 180 LYS B CA 1
ATOM 3411 C C . LYS B 1 180 ? -5.535 3.346 20.812 1 96.06 180 LYS B C 1
ATOM 3413 O O . LYS B 1 180 ? -5.902 4.375 20.25 1 96.06 180 LYS B O 1
ATOM 3418 N N . LEU B 1 181 ? -4.344 2.783 20.703 1 97.38 181 LEU B N 1
ATOM 3419 C CA . LEU B 1 181 ? -3.398 3.236 19.688 1 97.38 181 LEU B CA 1
ATOM 3420 C C . LEU B 1 181 ? -3.832 2.781 18.297 1 97.38 181 LEU B C 1
ATOM 3422 O O . LEU B 1 181 ? -4.012 1.584 18.062 1 97.38 181 LEU B O 1
ATOM 3426 N N . ILE B 1 182 ? -4.086 3.768 17.469 1 97.25 182 ILE B N 1
ATOM 3427 C CA . ILE B 1 182 ? -4.32 3.527 16.047 1 97.25 182 ILE B CA 1
ATOM 3428 C C . ILE B 1 182 ? -2.998 3.598 15.297 1 97.25 182 ILE B C 1
ATOM 3430 O O . ILE B 1 182 ? -2.262 4.582 15.406 1 97.25 182 ILE B O 1
ATOM 3434 N N . GLU B 1 183 ? -2.703 2.52 14.562 1 97.88 183 GLU B N 1
ATOM 3435 C CA . GLU B 1 183 ? -1.429 2.457 13.852 1 97.88 183 GLU B CA 1
ATOM 3436 C C . GLU B 1 183 ? -1.609 1.897 12.438 1 97.88 183 GLU B C 1
ATOM 3438 O O . GLU B 1 183 ? -2.275 0.877 12.25 1 97.88 183 GLU B O 1
ATOM 3443 N N . VAL B 1 184 ? -1.025 2.59 11.5 1 97.75 184 VAL B N 1
ATOM 3444 C CA . VAL B 1 184 ? -1.059 2.1 10.133 1 97.75 184 VAL B CA 1
ATOM 3445 C C . VAL B 1 184 ? 0.334 2.195 9.516 1 97.75 184 VAL B C 1
ATOM 3447 O O . VAL B 1 184 ? 1.17 2.98 9.969 1 97.75 184 VAL B O 1
ATOM 3450 N N . PHE B 1 185 ? 0.569 1.408 8.492 1 98.69 185 PHE B N 1
ATOM 3451 C CA . PHE B 1 185 ? 1.856 1.32 7.816 1 98.69 185 PHE B CA 1
ATOM 3452 C C . PHE B 1 185 ? 1.686 1.472 6.309 1 98.69 185 PHE B C 1
ATOM 3454 O O . PHE B 1 185 ? 0.633 1.135 5.762 1 98.69 185 PHE B O 1
ATOM 3461 N N . GLY B 1 186 ? 2.656 1.968 5.672 1 98.75 186 GLY B N 1
ATOM 3462 C CA . GLY B 1 186 ? 2.678 2.119 4.227 1 98.75 186 GLY B CA 1
ATOM 3463 C C . GLY B 1 186 ? 4.078 2.297 3.666 1 98.75 186 GLY B C 1
ATOM 3464 O O . GLY B 1 186 ? 5.062 2.207 4.402 1 98.75 186 GLY B O 1
ATOM 3465 N N . VAL B 1 187 ? 4.133 2.412 2.387 1 98.94 187 VAL B N 1
ATOM 3466 C CA . VAL B 1 187 ? 5.375 2.711 1.683 1 98.94 187 VAL B CA 1
ATOM 3467 C C . VAL B 1 187 ? 5.16 3.879 0.724 1 98.94 187 VAL B C 1
ATOM 3469 O O . VAL B 1 187 ? 4.117 3.967 0.069 1 98.94 187 VAL B O 1
ATOM 3472 N N . THR B 1 188 ? 6.094 4.734 0.728 1 98.88 188 THR B N 1
ATOM 3473 C CA . THR B 1 188 ? 6.098 5.832 -0.23 1 98.88 188 THR B CA 1
ATOM 3474 C C . THR B 1 188 ? 7.371 5.812 -1.071 1 98.88 188 THR B C 1
ATOM 3476 O O . THR B 1 188 ? 8.477 5.832 -0.531 1 98.88 188 THR B O 1
ATOM 3479 N N . MET B 1 189 ? 7.199 5.695 -2.316 1 98.81 189 MET B N 1
ATOM 3480 C CA . MET B 1 189 ? 8.305 5.969 -3.234 1 98.81 189 MET B CA 1
ATOM 3481 C C . MET B 1 189 ? 8.398 7.461 -3.535 1 98.81 189 MET B C 1
ATOM 3483 O O . MET B 1 189 ? 7.438 8.07 -4 1 98.81 189 MET B O 1
ATOM 3487 N N . ALA B 1 190 ? 9.562 8.008 -3.289 1 98.81 190 ALA B N 1
ATOM 3488 C CA . ALA B 1 190 ? 9.727 9.453 -3.398 1 98.81 190 ALA B CA 1
ATOM 3489 C C . ALA B 1 190 ? 10.891 9.805 -4.32 1 98.81 190 ALA B C 1
ATOM 3491 O O . ALA B 1 190 ? 11.898 9.102 -4.352 1 98.81 190 ALA B O 1
ATOM 3492 N N . GLU B 1 191 ? 10.688 10.867 -5.039 1 98.81 191 GLU B N 1
ATOM 3493 C CA . GLU B 1 191 ? 11.727 11.414 -5.914 1 98.81 191 GLU B CA 1
ATOM 3494 C C . GLU B 1 191 ? 11.961 12.898 -5.621 1 98.81 191 GLU B C 1
ATOM 3496 O O . GLU B 1 191 ? 11.016 13.648 -5.383 1 98.81 191 GLU B O 1
ATOM 3501 N N . VAL B 1 192 ? 13.234 13.305 -5.625 1 98.75 192 VAL B N 1
ATOM 3502 C CA . VAL B 1 192 ? 13.594 14.703 -5.41 1 98.75 192 VAL B CA 1
ATOM 3503 C C . VAL B 1 192 ? 14.5 15.188 -6.539 1 98.75 192 VAL B C 1
ATOM 3505 O O . VAL B 1 192 ? 15.117 14.375 -7.238 1 98.75 192 VAL B O 1
ATOM 3508 N N . ASN B 1 193 ? 14.516 16.5 -6.77 1 98.5 193 ASN B N 1
ATOM 3509 C CA . ASN B 1 193 ? 15.477 17.094 -7.699 1 98.5 193 ASN B CA 1
ATOM 3510 C C . ASN B 1 193 ? 16.797 17.422 -7.004 1 98.5 193 ASN B C 1
ATOM 3512 O O . ASN B 1 193 ? 17.016 17.016 -5.863 1 98.5 193 ASN B O 1
ATOM 3516 N N . GLU B 1 194 ? 17.672 18.188 -7.613 1 97 194 GLU B N 1
ATOM 3517 C CA . GLU B 1 194 ? 19.031 18.469 -7.121 1 97 194 GLU B CA 1
ATOM 3518 C C . GLU B 1 194 ? 19 19.344 -5.875 1 97 194 GLU B C 1
ATOM 3520 O O . GLU B 1 194 ? 19.953 19.359 -5.098 1 97 194 GLU B O 1
ATOM 3525 N N . LYS B 1 195 ? 17.938 20.078 -5.727 1 97.56 195 LYS B N 1
ATOM 3526 C CA . LYS B 1 195 ? 17.781 20.938 -4.559 1 97.56 195 LYS B CA 1
ATOM 3527 C C . LYS B 1 195 ? 17.047 20.203 -3.434 1 97.56 195 LYS B C 1
ATOM 3529 O O . LYS B 1 195 ? 16.656 20.828 -2.443 1 97.56 195 LYS B O 1
ATOM 3534 N N . PHE B 1 196 ? 16.719 18.906 -3.641 1 98.19 196 PHE B N 1
ATOM 3535 C CA . PHE B 1 196 ? 16.031 18.016 -2.703 1 98.19 196 PHE B CA 1
ATOM 3536 C C . PHE B 1 196 ? 14.57 18.438 -2.547 1 98.19 196 PHE B C 1
ATOM 3538 O O . PHE B 1 196 ? 13.961 18.203 -1.501 1 98.19 196 PHE B O 1
ATOM 3545 N N . GLU B 1 197 ? 14.086 19.094 -3.584 1 98.81 197 GLU B N 1
ATOM 3546 C CA . GLU B 1 197 ? 12.648 19.359 -3.66 1 98.81 197 GLU B CA 1
ATOM 3547 C C . GLU B 1 197 ? 11.898 18.141 -4.195 1 98.81 197 GLU B C 1
ATOM 3549 O O . GLU B 1 197 ? 12.328 17.516 -5.168 1 98.81 197 GLU B O 1
ATOM 3554 N N . ILE B 1 198 ? 10.805 17.859 -3.629 1 98.88 198 ILE B N 1
ATOM 3555 C CA . ILE B 1 198 ? 10.031 16.688 -4.008 1 98.88 198 ILE B CA 1
ATOM 3556 C C . ILE B 1 198 ? 9.445 16.891 -5.402 1 98.88 198 ILE B C 1
ATOM 3558 O O . ILE B 1 198 ? 8.766 17.875 -5.664 1 98.88 198 ILE B O 1
ATOM 3562 N N . THR B 1 199 ? 9.711 15.922 -6.258 1 98.94 199 THR B N 1
ATOM 3563 C CA . THR B 1 199 ? 9.125 15.969 -7.594 1 98.94 199 THR B CA 1
ATOM 3564 C C . THR B 1 199 ? 7.98 14.969 -7.715 1 98.94 199 THR B C 1
ATOM 3566 O O . THR B 1 199 ? 7.07 15.156 -8.523 1 98.94 199 THR B O 1
ATOM 3569 N N . LYS B 1 200 ? 8.047 13.922 -6.91 1 98.81 200 LYS B N 1
ATOM 3570 C CA . LYS B 1 200 ? 7.023 12.875 -7 1 98.81 200 LYS B CA 1
ATOM 3571 C C . LYS B 1 200 ? 6.93 12.094 -5.695 1 98.81 200 LYS B C 1
ATOM 3573 O O . LYS B 1 200 ? 7.949 11.742 -5.098 1 98.81 200 LYS B O 1
ATOM 3578 N N . LEU B 1 201 ? 5.707 11.852 -5.266 1 98.75 201 LEU B N 1
ATOM 3579 C CA . LEU B 1 201 ? 5.379 10.945 -4.168 1 98.75 201 LEU B CA 1
ATOM 3580 C C . LEU B 1 201 ? 4.348 9.906 -4.609 1 98.75 201 LEU B C 1
ATOM 3582 O O . LEU B 1 201 ? 3.27 10.266 -5.09 1 98.75 201 LEU B O 1
ATOM 3586 N N . GLU B 1 202 ? 4.688 8.656 -4.465 1 98.69 202 GLU B N 1
ATOM 3587 C CA . GLU B 1 202 ? 3.744 7.562 -4.66 1 98.69 202 GLU B CA 1
ATOM 3588 C C . GLU B 1 202 ? 3.568 6.75 -3.381 1 98.69 202 GLU B C 1
ATOM 3590 O O . GLU B 1 202 ? 4.469 6.008 -2.984 1 98.69 202 GLU B O 1
ATOM 3595 N N . THR B 1 203 ? 2.428 6.91 -2.82 1 98.75 203 THR B N 1
ATOM 3596 C CA . THR B 1 203 ? 2.184 6.285 -1.523 1 98.75 203 THR B CA 1
ATOM 3597 C C . THR B 1 203 ? 1.274 5.07 -1.67 1 98.75 203 THR B C 1
ATOM 3599 O O . THR B 1 203 ? 0.271 5.121 -2.385 1 98.75 203 THR B O 1
ATOM 3602 N N . PHE B 1 204 ? 1.683 3.986 -0.982 1 98.81 204 PHE B N 1
ATOM 3603 C CA . PHE B 1 204 ? 0.925 2.74 -0.988 1 98.81 204 PHE B CA 1
ATOM 3604 C C . PHE B 1 204 ? 0.599 2.299 0.434 1 98.81 204 PHE B C 1
ATOM 3606 O O . PHE B 1 204 ? 1.502 2.09 1.247 1 98.81 204 PHE B O 1
ATOM 3613 N N . TRP B 1 205 ? -0.653 2.152 0.676 1 98.25 205 TRP B N 1
ATOM 3614 C CA . TRP B 1 205 ? -1.159 1.667 1.956 1 98.25 205 TRP B CA 1
ATOM 3615 C C . TRP B 1 205 ? -2.643 1.328 1.862 1 98.25 205 TRP B C 1
ATOM 3617 O O . TRP B 1 205 ? -3.271 1.548 0.824 1 98.25 205 TRP B O 1
ATOM 3627 N N . GLU B 1 206 ? -3.195 0.715 2.898 1 96.69 206 GLU B N 1
ATOM 3628 C CA . GLU B 1 206 ? -4.602 0.33 2.928 1 96.69 206 GLU B CA 1
ATOM 3629 C C . GLU B 1 206 ? -5.398 1.213 3.887 1 96.69 206 GLU B C 1
ATOM 3631 O O . GLU B 1 206 ? -5.41 0.97 5.094 1 96.69 206 GLU B O 1
ATOM 3636 N N . PRO B 1 207 ? -6.168 2.145 3.322 1 96.06 207 PRO B N 1
ATOM 3637 C CA . PRO B 1 207 ? -6.902 3.082 4.18 1 96.06 207 PRO B CA 1
ATOM 3638 C C . PRO B 1 207 ? -7.906 2.385 5.09 1 96.06 207 PRO B C 1
ATOM 3640 O O . PRO B 1 207 ? -8.109 2.811 6.23 1 96.06 207 PRO B O 1
ATOM 3643 N N . GLU B 1 208 ? -8.516 1.326 4.652 1 93.5 208 GLU B N 1
ATOM 3644 C CA . GLU B 1 208 ? -9.539 0.642 5.434 1 93.5 208 GLU B CA 1
ATOM 3645 C C . GLU B 1 208 ? -8.969 0.124 6.754 1 93.5 208 GLU B C 1
ATOM 3647 O O . GLU B 1 208 ? -9.703 -0.003 7.738 1 93.5 208 GLU B O 1
ATOM 3652 N N . SER B 1 209 ? -7.73 -0.175 6.742 1 93.81 209 SER B N 1
ATOM 3653 C CA . SER B 1 209 ? -7.109 -0.702 7.953 1 93.81 209 SER B CA 1
ATOM 3654 C C . SER B 1 209 ? -7.191 0.3 9.102 1 93.81 209 SER B C 1
ATOM 3656 O O . SER B 1 209 ? -7.344 -0.087 10.258 1 93.81 209 SER B O 1
ATOM 3658 N N . MET B 1 210 ? -7.09 1.548 8.828 1 95.69 210 MET B N 1
ATOM 3659 C CA . MET B 1 210 ? -7.219 2.578 9.852 1 95.69 210 MET B CA 1
ATOM 3660 C C . MET B 1 210 ? -8.633 2.604 10.422 1 95.69 210 MET B C 1
ATOM 3662 O O . MET B 1 210 ? -8.812 2.627 11.641 1 95.69 210 MET B O 1
ATOM 3666 N N . PHE B 1 211 ? -9.578 2.562 9.562 1 94.12 211 PHE B N 1
ATOM 3667 C CA . PHE B 1 211 ? -10.969 2.701 9.977 1 94.12 211 PHE B CA 1
ATOM 3668 C C . PHE B 1 211 ? -11.43 1.462 10.742 1 94.12 211 PHE B C 1
ATOM 3670 O O . PHE B 1 211 ? -12.281 1.554 11.633 1 94.12 211 PHE B O 1
ATOM 3677 N N . ARG B 1 212 ? -10.867 0.318 10.406 1 91.69 212 ARG B N 1
ATOM 3678 C CA . ARG B 1 212 ? -11.172 -0.883 11.18 1 91.69 212 ARG B CA 1
ATOM 3679 C C . ARG B 1 212 ? -10.742 -0.722 12.633 1 91.69 212 ARG B C 1
ATOM 3681 O O . ARG B 1 212 ? -11.359 -1.298 13.531 1 91.69 212 ARG B O 1
ATOM 3688 N N . GLN B 1 213 ? -9.742 0.003 12.859 1 94.31 213 GLN B N 1
ATOM 3689 C CA . GLN B 1 213 ? -9.242 0.231 14.211 1 94.31 213 GLN B CA 1
ATOM 3690 C C . GLN B 1 213 ? -10.062 1.307 14.922 1 94.31 213 GLN B C 1
ATOM 3692 O O . GLN B 1 213 ? -10.25 1.251 16.141 1 94.31 213 GLN B O 1
ATOM 3697 N N . LEU B 1 214 ? -10.516 2.279 14.117 1 93.94 214 LEU B N 1
ATOM 3698 C CA . LEU 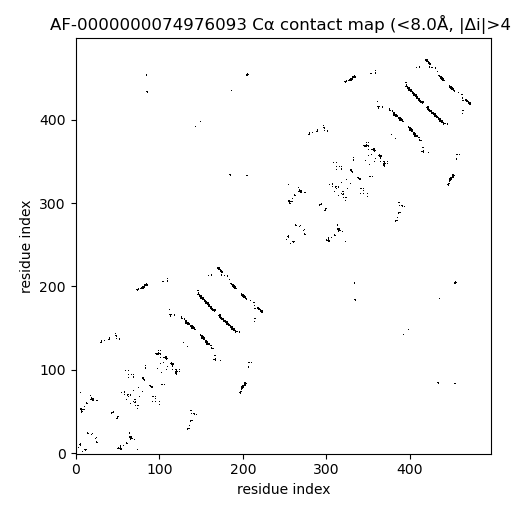B 1 214 ? -11.273 3.4 14.672 1 93.94 214 LEU B CA 1
ATOM 3699 C C . LEU B 1 214 ? -12.688 2.973 15.031 1 93.94 214 LEU B C 1
ATOM 3701 O O . LEU B 1 214 ? -13.219 3.387 16.062 1 93.94 214 LEU B O 1
ATOM 3705 N N . ILE B 1 215 ? -13.25 2.24 14.117 1 88.94 215 ILE B N 1
ATOM 3706 C CA . ILE B 1 215 ? -14.672 1.925 14.219 1 88.94 215 ILE B CA 1
ATOM 3707 C C . ILE B 1 215 ? -14.844 0.475 14.664 1 88.94 215 ILE B C 1
ATOM 3709 O O . ILE B 1 215 ? -14.836 -0.441 13.836 1 88.94 215 ILE B O 1
ATOM 3713 N N . THR B 1 216 ? -14.859 0.233 15.859 1 77.62 216 THR B N 1
ATOM 3714 C CA . THR B 1 216 ? -15.023 -1.102 16.422 1 77.62 216 THR B CA 1
ATOM 3715 C C . THR B 1 216 ? -16.5 -1.451 16.547 1 77.62 216 THR B C 1
ATOM 3717 O O . THR B 1 216 ? -17.375 -0.627 16.25 1 77.62 216 THR B O 1
ATOM 3720 N N . ASP B 1 217 ? -16.844 -2.686 16.734 1 64.69 217 ASP B N 1
ATOM 3721 C CA . ASP B 1 217 ? -18.172 -3.281 16.75 1 64.69 217 ASP B CA 1
ATOM 3722 C C . ASP B 1 217 ? -19.172 -2.381 17.484 1 64.69 217 ASP B C 1
ATOM 3724 O O . ASP B 1 217 ? -20.375 -2.488 17.281 1 64.69 217 ASP B O 1
ATOM 3728 N N . ASP B 1 218 ? -18.75 -1.478 18.188 1 63.19 218 ASP B N 1
ATOM 3729 C CA . ASP B 1 218 ? -19.719 -0.645 18.891 1 63.19 218 ASP B CA 1
ATOM 3730 C C . ASP B 1 218 ? -20.141 0.549 18.047 1 63.19 218 ASP B C 1
ATOM 3732 O O . ASP B 1 218 ? -20.594 1.563 18.578 1 63.19 218 ASP B O 1
ATOM 3736 N N . MET B 1 219 ? -19.891 0.381 16.812 1 68.38 219 MET B N 1
ATOM 3737 C CA . MET B 1 219 ? -20.281 1.435 15.875 1 68.38 219 MET B CA 1
ATOM 3738 C C . MET B 1 219 ? -21.797 1.579 15.82 1 68.38 219 MET B C 1
ATOM 3740 O O . MET B 1 219 ? -22.531 0.582 15.859 1 68.38 219 MET B O 1
ATOM 3744 N N . LYS B 1 220 ? -22.25 2.842 16.109 1 68.25 220 LYS B N 1
ATOM 3745 C CA . LYS B 1 220 ? -23.672 3.145 15.93 1 68.25 220 LYS B CA 1
ATOM 3746 C C . LYS B 1 220 ? -23.891 3.91 14.625 1 68.25 220 LYS B C 1
ATOM 3748 O O . LYS B 1 220 ? -23.094 4.766 14.258 1 68.25 220 LYS B O 1
ATOM 3753 N N . ILE B 1 221 ? -24.703 3.35 13.805 1 64 221 ILE B N 1
ATOM 3754 C CA . ILE B 1 221 ? -25.156 4.105 12.648 1 64 221 ILE B CA 1
ATOM 3755 C C . ILE B 1 221 ? -26.484 4.797 12.969 1 64 221 ILE B C 1
ATOM 3757 O O . ILE B 1 221 ? -27.469 4.133 13.297 1 64 221 ILE B O 1
ATOM 3761 N N . LEU B 1 222 ? -26.375 6.027 13.195 1 66.56 222 LEU B N 1
ATOM 3762 C CA . LEU B 1 222 ? -27.578 6.793 13.484 1 66.56 222 LEU B CA 1
ATOM 3763 C C . LEU B 1 222 ? -28.266 7.242 12.203 1 66.5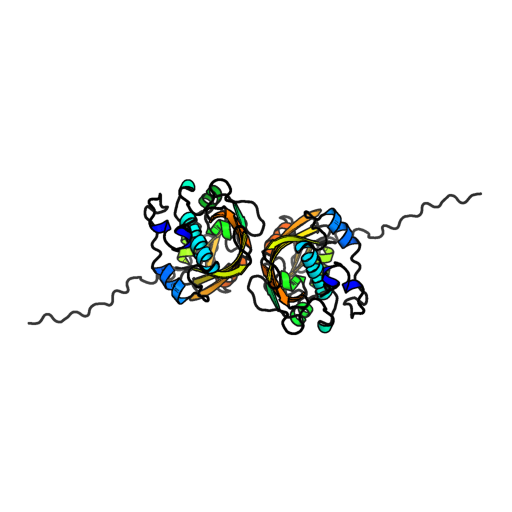6 222 LEU B C 1
ATOM 3765 O O . LEU B 1 222 ? -27.594 7.648 11.25 1 66.56 222 LEU B O 1
ATOM 3769 N N . ALA B 1 223 ? -29.578 6.773 12.133 1 57.66 223 ALA B N 1
ATOM 3770 C CA . ALA B 1 223 ? -30.391 7.207 11 1 57.66 223 ALA B CA 1
ATOM 3771 C C . ALA B 1 223 ? -30.484 8.727 10.938 1 57.66 223 ALA B C 1
ATOM 3773 O O . ALA B 1 223 ? -30.156 9.414 11.914 1 57.66 223 ALA B O 1
ATOM 3774 N N . GLU B 1 224 ? -30.875 9.188 9.781 1 55.34 224 GLU B N 1
ATOM 3775 C CA . GLU B 1 224 ? -31.172 10.609 9.617 1 55.34 224 GLU B CA 1
ATOM 3776 C C . GLU B 1 224 ? -32.094 11.117 10.719 1 55.34 224 GLU B C 1
ATOM 3778 O O . GLU B 1 224 ? -33.125 10.539 10.977 1 55.34 224 GLU B O 1
ATOM 3783 N N . GLY B 1 225 ? -31.703 12.125 11.484 1 51.78 225 GLY B N 1
ATOM 3784 C CA . GLY B 1 225 ? -32.562 12.734 12.477 1 51.78 225 GLY B CA 1
ATOM 3785 C C . GLY B 1 225 ? -32.375 12.148 13.867 1 51.78 225 GLY B C 1
ATOM 3786 O O . GLY B 1 225 ? -32.969 12.648 14.836 1 51.78 225 GLY B O 1
ATOM 3787 N N . GLU B 1 226 ? -31.781 11.016 13.953 1 54.91 226 GLU B N 1
ATOM 3788 C CA . GLU B 1 226 ? -31.641 10.438 15.281 1 54.91 226 GLU B CA 1
ATOM 3789 C C . GLU B 1 226 ? -30.469 11.062 16.031 1 54.91 226 GLU B C 1
ATOM 3791 O O . GLU B 1 226 ? -29.391 11.258 15.453 1 54.91 226 GLU B O 1
ATOM 3796 N N . THR B 1 227 ? -30.781 11.859 16.969 1 41.97 227 THR B N 1
ATOM 3797 C CA . THR B 1 227 ? -29.766 12.508 17.797 1 41.97 227 THR B CA 1
ATOM 3798 C C . THR B 1 227 ? -29.203 11.547 18.844 1 41.97 227 THR B C 1
ATOM 3800 O O . THR B 1 227 ? -29.969 10.812 19.469 1 41.97 227 THR B O 1
ATOM 3803 N N . VAL B 1 228 ? -28.141 11.062 18.719 1 47.12 228 VAL B N 1
ATOM 3804 C CA . VAL B 1 228 ? -27.547 10.375 19.859 1 47.12 228 VAL B CA 1
ATOM 3805 C C . VAL B 1 228 ? -27.562 11.289 21.078 1 47.12 228 VAL B C 1
ATOM 3807 O O . VAL B 1 228 ? -27.359 12.5 20.969 1 47.12 228 VAL B O 1
ATOM 3810 N N . GLU B 1 229 ? -28.062 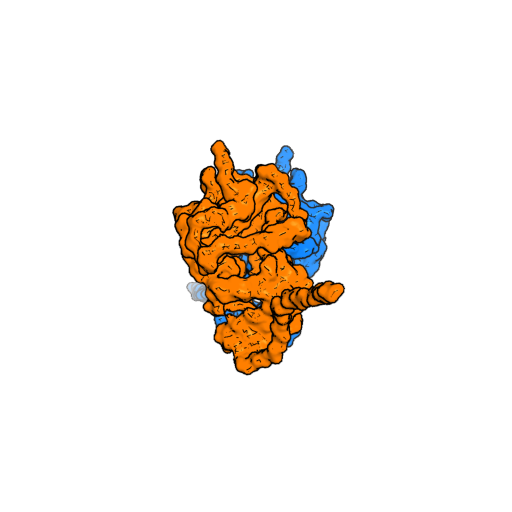10.859 22.188 1 38.34 229 GLU B N 1
ATOM 3811 C CA . GLU B 1 229 ? -27.906 11.562 23.469 1 38.34 229 GLU B CA 1
ATOM 3812 C C . GLU B 1 229 ? -26.484 12.102 23.641 1 38.34 229 GLU B C 1
ATOM 3814 O O . GLU B 1 229 ? -25.531 11.461 23.203 1 38.34 229 GLU B O 1
ATOM 3819 N N . SER B 1 230 ? -26.328 13.383 23.75 1 33.81 230 SER B N 1
ATOM 3820 C CA . SER B 1 230 ? -25.141 14.203 23.953 1 33.81 230 SER B CA 1
ATOM 3821 C C . SER B 1 230 ? -24.109 13.492 24.828 1 33.81 230 SER B C 1
ATOM 3823 O O . SER B 1 230 ? -24.391 13.172 25.984 1 33.81 230 SER B O 1
ATOM 3825 N N . VAL B 1 231 ? -23.406 12.633 24.344 1 34.62 231 VAL B N 1
ATOM 3826 C CA . VAL B 1 231 ? -22.297 12.375 25.266 1 34.62 231 VAL B CA 1
ATOM 3827 C C . VAL B 1 231 ? -21.719 13.703 25.766 1 34.62 231 VAL B C 1
ATOM 3829 O O . VAL B 1 231 ? -21.703 14.695 25.031 1 34.62 231 VAL B O 1
ATOM 3832 N N . VAL B 1 232 ? -21.656 13.938 27.078 1 32.34 232 VAL B N 1
ATOM 3833 C CA . VAL B 1 232 ? -21.156 15.055 27.859 1 32.34 232 VAL B CA 1
ATOM 3834 C C . VAL B 1 232 ? -19.859 15.578 27.234 1 32.34 232 VAL B C 1
ATOM 3836 O O . VAL B 1 232 ? -18.938 14.805 26.953 1 32.34 232 VAL B O 1
ATOM 3839 N N . PRO B 1 233 ? -19.938 16.625 26.516 1 32.12 233 PRO B N 1
ATOM 3840 C CA . PRO B 1 233 ? -18.688 17.281 26.172 1 32.12 233 PRO B CA 1
ATOM 3841 C C . PRO B 1 233 ? -17.672 17.281 27.312 1 32.12 233 PRO B C 1
ATOM 3843 O O . PRO B 1 233 ? -18.047 17.484 28.469 1 32.12 233 PRO B O 1
ATOM 3846 N N . VAL B 1 234 ? -16.75 16.438 27.297 1 30.53 234 VAL B N 1
ATOM 3847 C CA . VAL B 1 234 ? -15.719 16.672 28.297 1 30.53 234 VAL B CA 1
ATOM 3848 C C . VAL B 1 234 ? -15.469 18.172 28.438 1 30.53 234 VAL B C 1
ATOM 3850 O O . VAL B 1 234 ? -15.344 18.891 27.438 1 30.53 234 VAL B O 1
ATOM 3853 N N . ASP B 1 235 ? -16.031 18.75 29.5 1 28.59 235 ASP B N 1
ATOM 3854 C CA . ASP B 1 235 ? -15.82 20.109 29.984 1 28.59 235 ASP B CA 1
ATOM 3855 C C . ASP B 1 235 ? -14.359 20.516 29.859 1 28.59 235 ASP B C 1
ATOM 3857 O O . ASP B 1 235 ? -13.477 19.859 30.422 1 28.59 235 ASP B O 1
ATOM 3861 N N . GLU B 1 236 ? -14 21.047 28.781 1 27.53 236 GLU B N 1
ATOM 3862 C CA . GLU B 1 236 ? -12.695 21.703 28.656 1 27.53 236 GLU B CA 1
ATOM 3863 C C . GLU B 1 236 ? -12.414 22.594 29.875 1 27.53 236 GLU B C 1
ATOM 3865 O O . GLU B 1 236 ? -11.438 23.344 29.875 1 27.53 236 GLU B O 1
ATOM 3870 N N . THR B 1 237 ? -13.5 22.859 30.734 1 28.69 237 THR B N 1
ATOM 3871 C CA . THR B 1 237 ? -13.156 23.891 31.703 1 28.69 237 THR B CA 1
ATOM 3872 C C . THR B 1 237 ? -12.164 23.344 32.75 1 28.69 237 THR B C 1
ATOM 3874 O O . THR B 1 237 ? -12.555 22.672 33.688 1 28.69 237 THR B O 1
ATOM 3877 N N . GLY B 1 238 ? -11.141 22.594 32.469 1 26.41 238 GLY B N 1
ATOM 3878 C CA . GLY B 1 238 ? -10.148 22.484 33.531 1 26.41 238 GLY B CA 1
ATOM 3879 C C . GLY B 1 238 ? -9.867 23.797 34.219 1 26.41 238 GLY B C 1
ATOM 3880 O O . GLY B 1 238 ? -8.922 24.516 33.844 1 26.41 238 GLY B O 1
ATOM 3881 N N . GLN B 1 239 ? -10.852 24.656 34.375 1 25.45 239 GLN B N 1
ATOM 3882 C CA . GLN B 1 239 ? -10.562 25.781 35.25 1 25.45 239 GLN B CA 1
ATOM 3883 C C . GLN B 1 239 ? -10 25.312 36.594 1 25.45 239 GLN B C 1
ATOM 3885 O O . GLN B 1 239 ? -10.602 24.469 37.25 1 25.45 239 GLN B O 1
ATOM 3890 N N . ALA B 1 240 ? -8.57 25.359 36.781 1 28.38 240 ALA B N 1
ATOM 3891 C CA . ALA B 1 240 ? -7.863 25.344 38.062 1 28.38 240 ALA B CA 1
ATOM 3892 C C . ALA B 1 240 ? -8.594 26.188 39.094 1 28.38 240 ALA B C 1
ATOM 3894 O O . ALA B 1 240 ? -8.797 27.391 38.906 1 28.38 240 ALA B O 1
ATOM 3895 N N . GLN B 1 241 ? -9.641 25.797 39.688 1 26.42 241 GLN B N 1
ATOM 3896 C CA . GLN B 1 241 ? -10.125 26.438 40.906 1 26.42 241 GLN B CA 1
ATOM 3897 C C . GLN B 1 241 ? -8.969 26.781 41.844 1 26.42 241 GLN B C 1
ATOM 3899 O O . GLN B 1 241 ? -8.242 25.891 42.281 1 26.42 241 GLN B O 1
ATOM 3904 N N . GLY B 1 242 ? -8.273 28.016 41.625 1 26.25 242 GLY B N 1
ATOM 3905 C CA . GLY B 1 242 ? -7.391 28.734 42.531 1 26.25 242 GLY B CA 1
ATOM 3906 C C . GLY B 1 242 ? -7.844 28.688 44 1 26.25 242 GLY B C 1
ATOM 3907 O O . GLY B 1 242 ? -8.969 29.078 44.312 1 26.25 242 GLY B O 1
ATOM 3908 N N . GLY B 1 243 ? -7.621 27.562 44.688 1 26.97 243 GLY B N 1
ATOM 3909 C CA . GLY B 1 243 ? -7.73 27.562 46.156 1 26.97 243 GLY B CA 1
ATOM 3910 C C . GLY B 1 243 ? -7.242 28.859 46.781 1 26.97 243 GLY B C 1
ATOM 3911 O O . GLY B 1 243 ? -6.176 29.359 46.438 1 26.97 243 GLY B O 1
ATOM 3912 N N . GLY B 1 244 ? -8.102 29.797 47.094 1 25.97 244 GLY B N 1
ATOM 3913 C CA . GLY B 1 244 ? -8.016 31.047 47.812 1 25.97 244 GLY B CA 1
ATOM 3914 C C . GLY B 1 244 ? -7.113 30.953 49.031 1 25.97 244 GLY B C 1
ATOM 3915 O O . GLY B 1 244 ? -7.27 30.062 49.875 1 25.97 244 GLY B O 1
ATOM 3916 N N . CYS B 1 245 ? -5.727 31.172 48.844 1 28.44 245 CYS B N 1
ATOM 3917 C CA . CYS B 1 245 ? -4.855 31.391 50 1 28.44 245 CYS B CA 1
ATOM 3918 C C . CYS B 1 245 ? -5.535 32.25 51.062 1 28.44 245 CYS B C 1
ATOM 3920 O O . CYS B 1 245 ? -6.117 33.281 50.75 1 28.44 245 CYS B O 1
ATOM 3922 N N . PRO B 1 246 ? -5.984 31.672 52.125 1 31.38 246 PRO B N 1
ATOM 3923 C CA . PRO B 1 246 ? -6.551 32.406 53.281 1 31.38 246 PRO B CA 1
ATOM 3924 C C . PRO B 1 246 ? -5.801 33.719 53.562 1 31.38 246 PRO B C 1
ATOM 3926 O O . PRO B 1 246 ? -4.566 33.719 53.531 1 31.38 246 PRO B O 1
ATOM 3929 N N . VAL B 1 247 ? -6.195 34.844 52.969 1 27.72 247 VAL B N 1
ATOM 3930 C CA . VAL B 1 247 ? -5.68 36.188 53.281 1 27.72 247 VAL B CA 1
ATOM 3931 C C . VAL B 1 247 ? -5.492 36.281 54.812 1 27.72 247 VAL B C 1
ATOM 3933 O O . VAL B 1 247 ? -6.355 35.875 55.562 1 27.72 247 VAL B O 1
ATOM 3936 N N . ALA B 1 248 ? -4.23 36.5 55.188 1 30.25 248 ALA B N 1
ATOM 3937 C CA . ALA B 1 248 ? -3.588 36.906 56.406 1 30.25 248 ALA B CA 1
ATOM 3938 C C . ALA B 1 248 ? -4.398 38 57.125 1 30.25 248 ALA B C 1
ATOM 3940 O O . ALA B 1 248 ? -4.664 39.062 56.531 1 30.25 248 ALA B O 1
ATOM 3941 N N . HIS B 1 249 ? -5.375 37.625 57.938 1 22.36 249 HIS B N 1
ATOM 3942 C CA . HIS B 1 249 ? -5.418 38.625 59 1 22.36 249 HIS B CA 1
ATOM 3943 C C . HIS B 1 249 ? -4.078 38.688 59.719 1 22.36 249 HIS B C 1
ATOM 3945 O O . HIS B 1 249 ? -3.391 37.688 59.906 1 22.36 249 HIS B O 1
#

Secondary structure (DSSP, 8-state):
-PPPGGGT-TTGGGGS---BTTSSPPP-HHHHHHHHHH-S----TT-HHHHHHHHHHHHHHHHHHBS-GGG-SSB-TTT-EEEETT---B-HHHHHHH-HHHHHH-TT-BTTTB-GGG--HHHHHHHHHHH-S--EEEEEEEEEETTEEEEEEEEEEE--S-EEEE-TTS-EEEE----PEEEEEEEEEEEE-TT--EEEEEEEE-HHHHHHHHS-TT-EEEPTT------------------------/-PPPGGGT-TTGGGGS---BTTSSPPP-HHHHHHHHHH-S--PPTT-HHHHHHHHHHHHHHHHHHBS-GGG-SSB-TTT-EEEETT---B-HHHHHHH-HHHHHH-TT-BTTTB-GGG--HHHHHHHHHHH-S--EEEEEEEEEETTEEEEEEEEEEE--S-EEEE-TTS-EEEE----PEEEEEEEEEEEE-TT--EEEEEEEE-HHHHHHHHS-TT-EEEPTT------------------------

Sequence (498 aa):
MALPDFLLDPNVVLKDQSTWRYKTAPDYTATNANFETGKSTSWAPSSLEFLVQNLVKNWEKEASYKTDPKEWRTISQEKYAFHLNGGPALDANDMLRLGTYNALIGESGVKDVYETKEMDFGASHKLFKGVMRTFNWEVLELIGAPPKVSIKWRHWGTMTGNYRAKLSSGRTVIAKANHKLIEVFGVTMAEVNEKFEITKLETFWEPESMFRQLITDDMKILAEGETVESVVPVDETGQAQGGGCPVAHMALPDFLLDPNVVLKDQSTWRYKTAPDYTATNANFETGKSTSWAPSSLEFLVQNLVKNWEKEASYKTDPKEWRTISQEKYAFHLNGGPALDANDMLRLGTYNALIGESGVKDVYETKEMDFGASHKLFKGVMRTFNWEVLELIGAPPKVSIKWRHWGTMTGNYRAKLSSGRTVIAKANHKLIEVFGVTMAEVNEKFEITKLETFWEPESMFRQLITDDMKILAEGETVESVVPVDETGQAQGGGCPVAH

Radius of gyration: 26.34 Å; Cα contacts (8 Å, |Δi|>4): 907; chains: 2; bounding box: 62×79×116 Å